Protein AF-A0A6P0ILT6-F1 (afdb_monomer_lite)

Sequence (469 aa):
TGSLTIANNLTVNGNIKTTGIISGSSLPPNLIRNSYMNILDGNKPAGYRVLGNVNLEAAHPYTKGFEGPYVAEKPSNAASSVDTATQANPYWFRRYYKGSRASRGGLADGWNGLPDGRILKITGNNSAVHTSVMFPFESNVLTNKVHFKAWLKITSGSKVGFGVDSGYRNVVRGLIITKEQTDDAPDGWYQIDAVIGTSEVTSLNGLAFSMGIEASGSFEVYLALPYVANLDNDTWLPSVSDMLSRDGLTVHPSSRNVGIGTDSPEGKLDVRGDIRAGNSDIYFTNTNHNHTGIGNKSGWAAIENAANFGALMILGRAGTSKGRYVRLWDYLQVNGGMDITGNVGIGTSNPRTKLEVAGTVNVRDRILRNGQDFSKAGLASHNDTVKVPWGTTREWNIFVSPRVMGREEPDSEGDNALLKIECWARVNNTTSWKNHARYKYRIRNGDGRWYDENSGRHRPLVNYILIPR

pLDDT: mean 87.93, std 13.74, range [33.44, 98.75]

Radius of gyration: 48.09 Å; chains: 1; bounding box: 88×53×153 Å

Secondary structure (DSSP, 8-state):
-------S-----S------S-SS--PPPP-BTTTT--SEETTEETT-EEEESEEEEEE-TTGGGSS----SS--TT--SSGGG--SSS----BTTB--SS-SSS-TTT-BTTBTT--EEEEEEETTSS-EEEE--B-S---EEEEEEEEEEEEEESSEEEEETTTTGGG---SEEEEHHHHHTSGGG-EEEEEEEEEEEESS--TTSSEEEEE-SSEEEEEEEEEEEEE--TT--PPPHHHHHHHTTEEE-TTT--EEES-SS-SSSEEESS----TT-------TT-----GGGSTT--EEEEEGGGTEEEEEPEEEETTEEE---SS----SS----SS-EEES-SS-SSSEEESS----SS----TTS-SSEEEEE-TT-EEE-SSS-GGGEEEEEEEEE-----TT-TTS----EEEEEEEEEETTEEEEEEEEEE-SSSSS-EEE-TTSGGG--EEEEEEEE-

Structure (mmCIF, N/CA/C/O backbone):
data_AF-A0A6P0ILT6-F1
#
_entry.id   AF-A0A6P0ILT6-F1
#
loop_
_atom_site.group_PDB
_atom_site.id
_atom_site.type_symbol
_atom_site.label_atom_id
_atom_site.label_alt_id
_atom_site.label_comp_id
_atom_site.label_asym_id
_atom_site.label_entity_id
_atom_site.label_seq_id
_atom_site.pdbx_PDB_ins_code
_atom_site.Cartn_x
_atom_site.Cartn_y
_atom_site.Cartn_z
_atom_site.occupancy
_atom_site.B_iso_or_equiv
_atom_site.auth_seq_id
_atom_site.auth_comp_id
_atom_site.auth_asym_id
_atom_site.auth_atom_id
_atom_site.pdbx_PDB_model_num
ATOM 1 N N . THR A 1 1 ? 14.825 9.320 53.595 1.00 50.72 1 THR A N 1
ATOM 2 C CA . THR A 1 1 ? 15.900 8.679 52.812 1.00 50.72 1 THR A CA 1
ATOM 3 C C . THR A 1 1 ? 16.489 7.557 53.636 1.00 50.72 1 THR A C 1
ATOM 5 O O . THR A 1 1 ? 17.105 7.813 54.657 1.00 50.72 1 THR A O 1
ATOM 8 N N . GLY A 1 2 ? 16.228 6.316 53.237 1.00 38.78 2 GLY A N 1
ATOM 9 C CA . GLY A 1 2 ? 16.801 5.117 53.846 1.00 38.78 2 GLY A CA 1
ATOM 10 C C . GLY A 1 2 ? 16.501 3.938 52.931 1.00 38.78 2 GLY A C 1
ATOM 11 O O . GLY A 1 2 ? 15.353 3.516 52.842 1.00 38.78 2 GLY A O 1
ATOM 12 N N . SER A 1 3 ? 17.499 3.492 52.168 1.00 40.38 3 SER A N 1
ATOM 13 C CA . SER A 1 3 ? 17.398 2.310 51.313 1.00 40.38 3 SER A CA 1
ATOM 14 C C . SER A 1 3 ? 17.554 1.057 52.164 1.00 40.38 3 SER A C 1
ATOM 16 O O . SER A 1 3 ? 18.503 0.963 52.942 1.00 40.38 3 SER A O 1
ATOM 18 N N . LEU A 1 4 ? 16.667 0.082 51.984 1.00 36.62 4 LEU A N 1
ATOM 19 C CA . LEU A 1 4 ? 16.867 -1.257 52.519 1.00 36.62 4 LEU A CA 1
ATOM 20 C C . LEU A 1 4 ? 17.651 -2.072 51.482 1.00 36.62 4 LEU A C 1
ATOM 22 O O . LEU A 1 4 ? 17.135 -2.360 50.403 1.00 36.62 4 LEU A O 1
ATOM 26 N N . THR A 1 5 ? 18.895 -2.427 51.789 1.00 48.41 5 THR A N 1
ATOM 27 C CA . THR A 1 5 ? 19.684 -3.362 50.978 1.00 48.41 5 THR A CA 1
ATOM 28 C C . THR A 1 5 ? 19.482 -4.763 51.548 1.00 48.41 5 THR A C 1
ATOM 30 O O . THR A 1 5 ? 19.836 -5.027 52.695 1.00 48.41 5 THR A O 1
ATOM 33 N N . ILE A 1 6 ? 18.861 -5.653 50.772 1.00 52.94 6 ILE A N 1
ATOM 34 C CA . ILE A 1 6 ? 18.523 -7.018 51.190 1.00 52.94 6 ILE A CA 1
ATOM 35 C C . ILE A 1 6 ? 19.750 -7.907 50.972 1.00 52.94 6 ILE A C 1
ATOM 37 O O . ILE A 1 6 ? 20.054 -8.280 49.842 1.00 52.94 6 ILE A O 1
ATOM 41 N N . ALA A 1 7 ? 20.452 -8.253 52.049 1.00 46.72 7 ALA A N 1
ATOM 42 C CA . ALA A 1 7 ? 21.428 -9.336 52.045 1.00 46.72 7 ALA A CA 1
ATOM 43 C C . ALA A 1 7 ? 20.779 -10.579 52.671 1.00 46.72 7 ALA A C 1
ATOM 45 O O . ALA A 1 7 ? 20.574 -10.637 53.878 1.00 46.72 7 ALA A O 1
ATOM 46 N N . ASN A 1 8 ? 20.406 -11.518 51.796 1.00 47.88 8 ASN A N 1
ATOM 47 C CA . ASN A 1 8 ? 20.255 -12.962 52.001 1.00 47.88 8 ASN A CA 1
ATOM 48 C C . ASN A 1 8 ? 19.973 -13.423 53.444 1.00 47.88 8 ASN A C 1
ATOM 50 O O . ASN A 1 8 ? 20.923 -13.619 54.191 1.00 47.88 8 ASN A O 1
ATOM 54 N N . ASN A 1 9 ? 18.691 -13.606 53.801 1.00 45.66 9 ASN A N 1
ATOM 55 C CA . ASN A 1 9 ? 18.153 -14.613 54.750 1.00 45.66 9 ASN A CA 1
ATOM 56 C C . ASN A 1 9 ? 16.748 -14.219 55.251 1.00 45.66 9 ASN A C 1
ATOM 58 O O . ASN A 1 9 ? 16.518 -14.099 56.453 1.00 45.66 9 ASN A O 1
ATOM 62 N N . LEU A 1 10 ? 15.783 -14.015 54.347 1.00 51.50 10 LEU A N 1
ATOM 63 C CA . LEU A 1 10 ? 14.383 -13.879 54.759 1.00 51.50 10 LEU A CA 1
ATOM 64 C C . LEU A 1 10 ? 13.615 -15.168 54.445 1.00 51.50 10 LEU A C 1
ATOM 66 O O . LEU A 1 10 ? 13.135 -15.355 53.331 1.00 51.50 10 LEU A O 1
ATOM 70 N N . THR A 1 11 ? 13.482 -16.043 55.442 1.00 51.44 11 THR A N 1
ATOM 71 C CA . THR A 1 11 ? 12.492 -17.129 55.428 1.00 51.44 11 THR A CA 1
ATOM 72 C C . THR A 1 11 ? 11.218 -16.602 56.079 1.00 51.44 11 THR A C 1
ATOM 74 O O . THR A 1 11 ? 11.215 -16.321 57.277 1.00 51.44 11 THR A O 1
ATOM 77 N N . VAL A 1 12 ? 10.135 -16.445 55.310 1.00 56.00 12 VAL A N 1
ATOM 78 C CA . VAL A 1 12 ? 8.840 -16.008 55.854 1.00 56.00 12 VAL A CA 1
ATOM 79 C C . VAL A 1 12 ? 7.926 -17.211 56.057 1.00 56.00 12 VAL A C 1
ATOM 81 O O . VAL A 1 12 ? 7.407 -17.773 55.100 1.00 56.00 12 VAL A O 1
ATOM 84 N N . ASN A 1 13 ? 7.691 -17.574 57.319 1.00 48.31 13 ASN A N 1
ATOM 85 C CA . ASN A 1 13 ? 6.672 -18.549 57.713 1.00 48.31 13 ASN A CA 1
ATOM 86 C C . ASN A 1 13 ? 5.354 -17.822 58.031 1.00 48.31 13 ASN A C 1
ATOM 88 O O . ASN A 1 13 ? 4.962 -17.685 59.188 1.00 48.31 13 ASN A O 1
ATOM 92 N N . GLY A 1 14 ? 4.708 -17.293 56.989 1.00 59.03 14 GLY A N 1
ATOM 93 C CA . GLY A 1 14 ? 3.447 -16.549 57.057 1.00 59.03 14 GLY A CA 1
ATOM 94 C C . GLY A 1 14 ? 3.122 -15.848 55.733 1.00 59.03 14 GLY A C 1
ATOM 95 O O . GLY A 1 14 ? 3.946 -15.814 54.822 1.00 59.03 14 GLY A O 1
ATOM 96 N N . ASN A 1 15 ? 1.924 -15.271 55.611 1.00 49.59 15 ASN A N 1
ATOM 97 C CA . ASN A 1 15 ? 1.527 -14.550 54.397 1.00 49.59 15 ASN A CA 1
ATOM 98 C C . ASN A 1 15 ? 2.288 -13.218 54.281 1.00 49.59 15 ASN A C 1
ATOM 100 O O . ASN A 1 15 ? 2.055 -12.296 55.063 1.00 49.59 15 ASN A O 1
ATOM 104 N N . ILE A 1 16 ? 3.153 -13.089 53.272 1.00 44.09 16 ILE A N 1
ATOM 105 C CA . ILE A 1 16 ? 3.705 -11.794 52.857 1.00 44.09 16 ILE A CA 1
ATOM 106 C C . ILE A 1 16 ? 2.622 -11.063 52.063 1.00 44.09 16 ILE A C 1
ATOM 108 O O . ILE A 1 16 ? 2.233 -11.505 50.984 1.00 44.09 16 ILE A O 1
ATOM 112 N N . LYS A 1 17 ? 2.153 -9.919 52.567 1.00 44.16 17 LYS A N 1
ATOM 113 C CA . LYS A 1 17 ? 1.320 -8.991 51.794 1.00 44.16 17 LYS A CA 1
ATOM 114 C C . LYS A 1 17 ? 2.221 -7.882 51.256 1.00 44.16 17 LYS A C 1
ATOM 116 O O . LYS A 1 17 ? 2.551 -6.942 51.973 1.00 44.16 17 LYS A O 1
ATOM 121 N N . THR A 1 18 ? 2.663 -8.011 50.009 1.00 43.94 18 THR A N 1
ATOM 122 C CA . THR A 1 18 ? 3.340 -6.921 49.305 1.00 43.94 18 THR A CA 1
ATOM 123 C C . THR A 1 18 ? 2.284 -5.914 48.845 1.00 43.94 18 THR A C 1
ATOM 125 O O . THR A 1 18 ? 1.395 -6.230 48.061 1.00 43.94 18 THR A O 1
ATOM 128 N N . THR A 1 19 ? 2.341 -4.686 49.354 1.00 45.72 19 THR A N 1
ATOM 129 C CA . THR A 1 19 ? 1.556 -3.562 48.826 1.00 45.72 19 THR A CA 1
ATOM 130 C C . THR A 1 19 ? 2.499 -2.567 48.163 1.00 45.72 19 THR A C 1
ATOM 132 O O . THR A 1 19 ? 3.018 -1.659 48.805 1.00 45.72 19 THR A O 1
ATOM 135 N N . GLY A 1 20 ? 2.720 -2.754 46.866 1.00 33.44 20 GLY A N 1
ATOM 136 C CA . GLY A 1 20 ? 3.153 -1.719 45.925 1.00 33.44 20 GLY A CA 1
ATOM 137 C C . GLY A 1 20 ? 2.382 -1.984 44.631 1.00 33.44 20 GLY A C 1
ATOM 138 O O . GLY A 1 20 ? 2.387 -3.119 44.175 1.00 33.44 20 GLY A O 1
ATOM 139 N N . ILE A 1 21 ? 1.600 -1.068 44.053 1.00 40.38 21 ILE A N 1
ATOM 140 C CA . ILE A 1 21 ? 1.728 0.390 43.924 1.00 40.38 21 ILE A CA 1
ATOM 141 C C . ILE A 1 21 ? 0.505 1.150 44.506 1.00 40.38 21 ILE A C 1
ATOM 143 O O . ILE A 1 21 ? -0.645 0.829 44.237 1.00 40.38 21 ILE A O 1
ATOM 147 N N . ILE A 1 22 ? 0.825 2.153 45.330 1.00 38.25 22 ILE A N 1
ATOM 148 C CA . ILE A 1 22 ? 0.221 3.475 45.622 1.00 38.25 22 ILE A CA 1
ATOM 149 C C . ILE A 1 22 ? -1.160 3.809 44.988 1.00 38.25 22 ILE A C 1
ATOM 151 O O . ILE A 1 22 ? -1.246 4.143 43.815 1.00 38.25 22 ILE A O 1
ATOM 155 N N . SER A 1 23 ? -2.222 3.816 45.809 1.00 38.16 23 SER A N 1
ATOM 156 C CA . SER A 1 23 ? -3.445 4.660 45.730 1.00 38.16 23 SER A CA 1
ATOM 157 C C . SER A 1 23 ? -4.023 5.064 44.355 1.00 38.16 23 SER A C 1
ATOM 159 O O . SER A 1 23 ? -4.400 6.217 44.144 1.00 38.16 23 SER A O 1
ATOM 161 N N . GLY A 1 24 ? -4.162 4.112 43.444 1.00 41.09 24 GLY A N 1
ATOM 162 C CA . GLY A 1 24 ? -4.959 4.219 42.227 1.00 41.09 24 GLY A CA 1
ATOM 163 C C . GLY A 1 24 ? -4.871 2.872 41.540 1.00 41.09 24 GLY A C 1
ATOM 164 O O . GLY A 1 24 ? -3.773 2.445 41.204 1.00 41.09 24 GLY A O 1
ATOM 165 N N . SER A 1 25 ? -5.978 2.143 41.425 1.00 44.94 25 SER A N 1
ATOM 166 C CA . SER A 1 25 ? -5.996 0.840 40.760 1.00 44.94 25 SER A CA 1
ATOM 167 C C . SER A 1 25 ? -5.323 0.971 39.393 1.00 44.94 25 SER A C 1
ATOM 169 O O . SER A 1 25 ? -5.822 1.698 38.534 1.00 44.94 25 SER A O 1
ATOM 171 N N . SER A 1 26 ? -4.178 0.305 39.189 1.00 52.56 26 SER A N 1
ATOM 172 C CA . SER A 1 26 ? -3.635 0.136 37.844 1.00 52.56 26 SER A CA 1
ATOM 173 C C . SER A 1 26 ? -4.661 -0.696 37.094 1.00 52.56 26 SER A C 1
ATOM 175 O O . SER A 1 26 ? -4.737 -1.912 37.267 1.00 52.56 26 SER A O 1
ATOM 177 N N . LEU A 1 27 ? -5.530 -0.022 36.351 1.00 57.88 27 LEU A N 1
ATOM 178 C CA . LEU A 1 27 ? -6.449 -0.677 35.446 1.00 57.88 27 LEU A CA 1
ATOM 179 C C . LEU A 1 27 ? -5.584 -1.485 34.468 1.00 57.88 27 LEU A C 1
ATOM 181 O O . LEU A 1 27 ? -4.696 -0.893 33.843 1.00 57.88 27 LEU A O 1
ATOM 185 N N . PRO A 1 28 ? -5.753 -2.820 34.394 1.00 72.00 28 PRO A N 1
ATOM 186 C CA . PRO A 1 28 ? -5.047 -3.623 33.408 1.00 72.00 28 PRO A CA 1
ATOM 187 C C . PRO A 1 28 ? -5.262 -3.058 31.992 1.00 72.00 28 PRO A C 1
ATOM 189 O O . PRO A 1 28 ? -6.226 -2.325 31.759 1.00 72.00 28 PRO A O 1
ATOM 192 N N . PRO A 1 29 ? -4.385 -3.365 31.023 1.00 77.31 29 PRO A N 1
ATOM 193 C CA . PRO A 1 29 ? -4.586 -2.926 29.647 1.00 77.31 29 PRO A CA 1
ATOM 194 C C . PRO A 1 29 ? -5.992 -3.280 29.144 1.00 77.31 29 PRO A C 1
ATOM 196 O O . PRO A 1 29 ? -6.490 -4.376 29.403 1.00 77.31 29 PRO A O 1
ATOM 199 N N . ASN A 1 30 ? -6.627 -2.350 28.426 1.00 86.44 30 ASN A N 1
ATOM 200 C CA . ASN A 1 30 ? -7.925 -2.612 27.813 1.00 86.44 30 ASN A CA 1
ATOM 201 C C . ASN A 1 30 ? -7.786 -3.743 26.788 1.00 86.44 30 ASN A C 1
ATOM 203 O O . ASN A 1 30 ? -6.998 -3.631 25.851 1.00 86.44 30 ASN A O 1
ATOM 207 N N . LEU A 1 31 ? -8.582 -4.796 26.940 1.00 88.19 31 LEU A N 1
ATOM 208 C CA . LEU A 1 31 ? -8.571 -5.963 26.060 1.00 88.19 31 LEU A CA 1
ATOM 209 C C . LEU A 1 31 ? -9.404 -5.768 24.786 1.00 88.19 31 LEU A C 1
ATOM 211 O O . LEU A 1 31 ? -9.465 -6.676 23.962 1.00 88.19 31 LEU A O 1
ATOM 215 N N . ILE A 1 32 ? -10.075 -4.626 24.612 1.00 90.44 32 ILE A N 1
ATOM 216 C CA . ILE A 1 32 ? -10.834 -4.298 23.397 1.00 90.44 32 ILE A CA 1
ATOM 217 C C . ILE A 1 32 ? -9.927 -3.568 22.394 1.00 90.44 32 ILE A C 1
ATOM 219 O O . ILE A 1 32 ? -9.489 -2.449 22.653 1.00 90.44 32 ILE A O 1
ATOM 223 N N . ARG A 1 33 ? -9.741 -4.143 21.197 1.00 88.62 33 ARG A N 1
ATOM 224 C CA . ARG A 1 33 ? -8.855 -3.631 20.126 1.00 88.62 33 ARG A CA 1
ATOM 225 C C . ARG A 1 33 ? -9.335 -2.347 19.427 1.00 88.62 33 ARG A C 1
ATOM 227 O O . ARG A 1 33 ? -8.594 -1.758 18.651 1.00 88.62 33 ARG A O 1
ATOM 234 N N . ASN A 1 34 ? -10.574 -1.911 19.660 1.00 91.56 34 ASN A N 1
ATOM 235 C CA . ASN A 1 34 ? -11.176 -0.739 19.007 1.00 91.56 34 ASN A CA 1
ATOM 236 C C . ASN A 1 34 ? -12.198 -0.043 19.930 1.00 91.56 34 ASN A C 1
ATOM 238 O O . ASN A 1 34 ? -13.383 0.085 19.610 1.00 91.56 34 ASN A O 1
ATOM 242 N N . SER A 1 35 ? -11.765 0.353 21.131 1.00 92.62 35 SER A N 1
ATOM 243 C CA . SER A 1 35 ? -12.629 0.991 22.142 1.00 92.62 35 SER A CA 1
ATOM 244 C C . SER A 1 35 ? -13.004 2.444 21.829 1.00 92.62 35 SER A C 1
ATOM 246 O O . SER A 1 35 ? -13.891 2.993 22.476 1.00 92.62 35 SER A O 1
ATOM 248 N N . TYR A 1 36 ? -12.323 3.065 20.863 1.00 92.75 36 TYR A N 1
ATOM 249 C CA . TYR A 1 36 ? -12.601 4.423 20.383 1.00 92.75 36 TYR A CA 1
ATOM 250 C C . TYR A 1 36 ? -13.445 4.435 19.104 1.00 92.75 36 TYR A C 1
ATOM 252 O O . TYR A 1 36 ? -13.790 5.510 18.625 1.00 92.75 36 TYR A O 1
ATOM 260 N N . MET A 1 37 ? -13.769 3.264 18.536 1.00 94.50 37 MET A N 1
ATOM 261 C CA . MET A 1 37 ? -14.566 3.114 17.312 1.00 94.50 37 MET A CA 1
ATOM 262 C C . MET A 1 37 ? -14.051 3.947 16.123 1.00 94.50 37 MET A C 1
ATOM 264 O O . MET A 1 37 ? -14.831 4.319 15.248 1.00 94.50 37 MET A O 1
ATOM 268 N N . ASN A 1 38 ? -12.757 4.262 16.089 1.00 91.12 38 ASN A N 1
ATOM 269 C CA . ASN A 1 38 ? -12.146 5.139 15.090 1.00 91.12 38 ASN A CA 1
ATOM 270 C C . ASN A 1 38 ? -11.567 4.366 13.895 1.00 91.12 38 ASN A C 1
ATOM 272 O O . ASN A 1 38 ? -11.455 4.913 12.801 1.00 91.12 38 ASN A O 1
ATOM 276 N N . ILE A 1 39 ? -11.283 3.072 14.071 1.00 93.00 39 ILE A N 1
ATOM 277 C CA . ILE A 1 39 ? -10.946 2.160 12.973 1.00 93.00 39 ILE A CA 1
ATOM 278 C C . ILE A 1 39 ? -12.252 1.616 12.383 1.00 93.00 39 ILE A C 1
ATOM 280 O O . ILE A 1 39 ? -13.062 1.038 13.117 1.00 93.00 39 ILE A O 1
ATOM 284 N N . LEU A 1 40 ? -12.467 1.799 11.077 1.00 92.31 40 LEU A N 1
ATOM 285 C CA . LEU A 1 40 ? -13.745 1.538 10.405 1.00 92.31 40 LEU A CA 1
ATOM 286 C C . LEU A 1 40 ? -13.621 0.546 9.237 1.00 92.31 40 LEU A C 1
ATOM 288 O O . LEU A 1 40 ? -12.729 0.680 8.404 1.00 92.31 40 LEU A O 1
ATOM 292 N N . ASP A 1 41 ? -14.592 -0.365 9.132 1.00 91.06 41 ASP A N 1
ATOM 293 C CA . ASP A 1 41 ? -14.900 -1.171 7.945 1.00 91.06 41 ASP A CA 1
ATOM 294 C C . ASP A 1 41 ? -16.148 -0.569 7.269 1.00 91.06 41 ASP A C 1
ATOM 296 O O . ASP A 1 41 ? -17.294 -0.906 7.589 1.00 91.06 41 ASP A O 1
ATOM 300 N N . GLY A 1 42 ? -15.943 0.408 6.381 1.00 90.75 42 GLY A N 1
ATOM 301 C CA . GLY A 1 42 ? -17.033 1.255 5.885 1.00 90.75 42 GLY A CA 1
ATOM 302 C C . GLY A 1 42 ? -17.557 2.183 6.989 1.00 90.75 42 GLY A C 1
ATOM 303 O O . GLY A 1 42 ? -16.796 2.977 7.529 1.00 90.75 42 GLY A O 1
ATOM 304 N N . ASN A 1 43 ? -18.845 2.086 7.345 1.00 87.50 43 ASN A N 1
ATOM 305 C CA . ASN A 1 43 ? -19.446 2.874 8.441 1.00 87.50 43 ASN A CA 1
ATOM 306 C C . ASN A 1 43 ? -19.425 2.157 9.802 1.00 87.50 43 ASN A C 1
ATOM 308 O O . ASN A 1 43 ? -19.799 2.739 10.824 1.00 87.50 43 ASN A O 1
ATOM 312 N N . LYS A 1 44 ? -19.017 0.887 9.820 1.00 94.12 44 LYS A N 1
ATOM 313 C CA . LYS A 1 44 ? -19.039 0.019 10.993 1.00 94.12 44 LYS A CA 1
ATOM 314 C C . LYS A 1 44 ? -17.677 0.050 11.697 1.00 94.12 44 LYS A C 1
ATOM 316 O O . LYS A 1 44 ? -16.665 -0.099 11.017 1.00 94.12 44 LYS A O 1
ATOM 321 N N . PRO A 1 45 ? -17.611 0.154 13.036 1.00 95.19 45 PRO A N 1
ATOM 322 C CA . PRO A 1 45 ? -16.359 -0.031 13.766 1.00 95.19 45 PRO A CA 1
ATOM 323 C C . PRO A 1 45 ? -15.744 -1.408 13.493 1.00 95.19 45 PRO A C 1
ATOM 325 O O . PRO A 1 45 ? -16.390 -2.441 13.708 1.00 95.19 45 PRO A O 1
ATOM 328 N N . ALA A 1 46 ? -14.497 -1.419 13.024 1.00 94.88 46 ALA A N 1
ATOM 329 C CA . ALA A 1 46 ? -13.794 -2.631 12.629 1.00 94.88 46 ALA A CA 1
ATOM 330 C C . ALA A 1 46 ? -13.685 -3.627 13.797 1.00 94.88 46 ALA A C 1
ATOM 332 O O . ALA A 1 46 ? -13.497 -3.240 14.957 1.00 94.88 46 ALA A O 1
ATOM 333 N N . GLY A 1 47 ? -13.830 -4.917 13.482 1.00 92.44 47 GLY A N 1
ATOM 334 C CA . GLY A 1 47 ? -13.699 -6.034 14.425 1.00 92.44 47 GLY A CA 1
ATOM 335 C C . GLY A 1 47 ? -14.940 -6.371 15.268 1.00 92.44 47 GLY A C 1
ATOM 336 O O . GLY A 1 47 ? -15.074 -7.517 15.701 1.00 92.44 47 GLY A O 1
ATOM 337 N N . TYR A 1 48 ? -15.884 -5.445 15.470 1.00 94.62 48 TYR A N 1
ATOM 338 C CA . TYR A 1 48 ? -17.149 -5.771 16.142 1.00 94.62 48 TYR A CA 1
ATOM 339 C C . TYR A 1 48 ? -17.978 -6.724 15.273 1.00 94.62 48 TYR A C 1
ATOM 341 O O . TYR A 1 48 ? -18.056 -6.570 14.049 1.00 94.62 48 TYR A O 1
ATOM 349 N N . ARG A 1 49 ? -18.629 -7.719 15.878 1.00 95.56 49 ARG A N 1
ATOM 350 C CA . ARG A 1 49 ? -19.499 -8.670 15.161 1.00 95.56 49 ARG A CA 1
ATOM 351 C C . ARG A 1 49 ? -20.902 -8.653 15.742 1.00 95.56 49 ARG A C 1
ATOM 353 O O . ARG A 1 49 ? -21.107 -8.206 16.864 1.00 95.56 49 ARG A O 1
ATOM 360 N N . VAL A 1 50 ? -21.864 -9.134 14.967 1.00 97.12 50 VAL A N 1
ATOM 361 C CA . VAL A 1 50 ? -23.270 -9.188 15.369 1.00 97.12 50 VAL A CA 1
ATOM 362 C C . VAL A 1 50 ? -23.865 -10.553 15.071 1.00 97.12 50 VAL A C 1
ATOM 364 O O . VAL A 1 50 ? -23.431 -11.226 14.135 1.00 97.12 50 VAL A O 1
ATOM 367 N N . LEU A 1 51 ? -24.879 -10.935 15.844 1.00 97.50 51 LEU A N 1
ATOM 368 C CA . LEU A 1 51 ? -25.816 -11.997 15.493 1.00 97.50 51 LEU A CA 1
ATOM 369 C C . LEU A 1 51 ? -27.231 -11.422 15.443 1.00 97.50 51 LEU A C 1
ATOM 371 O O . LEU A 1 51 ? -27.659 -10.751 16.384 1.00 97.50 51 LEU A O 1
ATOM 375 N N . GLY A 1 52 ? -27.953 -11.754 14.374 1.00 96.81 52 GLY A N 1
ATOM 376 C CA . GLY A 1 52 ? -29.327 -11.320 14.149 1.00 96.81 52 GLY A CA 1
ATOM 377 C C . GLY A 1 52 ? -29.463 -10.039 13.344 1.00 96.81 52 GLY A C 1
ATOM 378 O O . GLY A 1 52 ? -28.549 -9.640 12.628 1.00 96.81 52 GLY A O 1
ATOM 379 N N . ASN A 1 53 ? -30.629 -9.404 13.459 1.00 97.38 53 ASN A N 1
ATOM 380 C CA . ASN A 1 53 ? -30.942 -8.172 12.744 1.00 97.38 53 ASN A CA 1
ATOM 381 C C . ASN A 1 53 ? -30.436 -6.948 13.523 1.00 97.38 53 ASN A C 1
ATOM 383 O O . ASN A 1 53 ? -31.218 -6.217 14.136 1.00 97.38 53 ASN A O 1
ATOM 387 N N . VAL A 1 54 ? -29.112 -6.777 13.538 1.00 98.06 54 VAL A N 1
ATOM 388 C CA . VAL A 1 54 ? -28.406 -5.715 14.265 1.00 98.06 54 VAL A CA 1
ATOM 389 C C . VAL A 1 54 ? -27.434 -5.005 13.326 1.00 98.06 54 VAL A C 1
ATOM 391 O O . VAL A 1 54 ? -26.606 -5.643 12.681 1.00 98.06 54 VAL A O 1
ATOM 394 N N . ASN A 1 55 ? -27.493 -3.679 13.304 1.00 97.81 55 ASN A N 1
ATOM 395 C CA . ASN A 1 55 ? -26.614 -2.805 12.538 1.00 97.81 55 ASN A CA 1
ATOM 396 C C . ASN A 1 55 ? -25.732 -1.989 13.483 1.00 97.81 55 ASN A C 1
ATOM 398 O O . ASN A 1 55 ? -26.210 -1.458 14.490 1.00 97.81 55 ASN A O 1
ATOM 402 N N . LEU A 1 56 ? -24.449 -1.881 13.136 1.00 98.25 56 LEU A N 1
ATOM 403 C CA . LEU A 1 56 ? -23.447 -1.138 13.895 1.00 98.25 56 LEU A CA 1
ATOM 404 C C . LEU A 1 56 ? -22.912 0.022 13.061 1.00 98.25 56 LEU A C 1
ATOM 406 O O . LEU A 1 56 ? -22.473 -0.181 11.930 1.00 98.25 56 LEU A O 1
ATOM 410 N N . GLU A 1 57 ? -22.885 1.209 13.654 1.00 97.88 57 GLU A N 1
ATOM 411 C CA . GLU A 1 57 ? -22.364 2.430 13.040 1.00 97.88 57 GLU A CA 1
ATOM 412 C C . GLU A 1 57 ? -21.449 3.167 14.021 1.00 97.88 57 GLU A C 1
ATOM 414 O O . GLU A 1 57 ? -21.672 3.158 15.235 1.00 97.88 57 GLU A O 1
ATOM 419 N N . ALA A 1 58 ? -20.423 3.836 13.500 1.00 96.69 58 ALA A N 1
ATOM 420 C CA . ALA A 1 58 ? -19.555 4.700 14.290 1.00 96.69 58 ALA A CA 1
ATOM 421 C C . ALA A 1 58 ? -20.096 6.139 14.293 1.00 96.69 58 ALA A C 1
ATOM 423 O O . ALA A 1 58 ? -19.886 6.900 13.341 1.00 96.69 58 ALA A O 1
ATOM 424 N N . ALA A 1 59 ? -20.788 6.533 15.362 1.00 96.88 59 ALA A N 1
ATOM 425 C CA . ALA A 1 59 ? -21.368 7.867 15.473 1.00 96.88 59 ALA A CA 1
ATOM 426 C C . ALA A 1 59 ? -20.365 8.866 16.067 1.00 96.88 59 ALA A C 1
ATOM 428 O O . ALA A 1 59 ? -19.537 8.519 16.910 1.00 96.88 59 ALA A O 1
ATOM 429 N N . HIS A 1 60 ? -20.467 10.133 15.665 1.00 95.94 60 HIS A N 1
ATOM 430 C CA . HIS A 1 60 ? -19.734 11.209 16.332 1.00 95.94 60 HIS A CA 1
ATOM 431 C C . HIS A 1 60 ? -20.173 11.297 17.804 1.00 95.94 60 HIS A C 1
ATOM 433 O O . HIS A 1 60 ? -21.376 11.179 18.061 1.00 95.94 60 HIS A O 1
ATOM 439 N N . PRO A 1 61 ? -19.281 11.584 18.766 1.00 95.50 61 PRO A N 1
ATOM 440 C CA . PRO A 1 61 ? -19.622 11.633 20.192 1.00 95.50 61 PRO A CA 1
ATOM 441 C C . PRO A 1 61 ? -20.571 12.791 20.570 1.00 95.50 61 PRO A C 1
ATOM 443 O O . PRO A 1 61 ? -21.106 12.826 21.667 1.00 95.50 61 PRO A O 1
ATOM 446 N N . TYR A 1 62 ? -20.873 13.714 19.656 1.00 96.00 62 TYR A N 1
ATOM 447 C CA . TYR A 1 62 ? -21.971 14.683 19.853 1.00 96.00 62 TYR A CA 1
ATOM 448 C C . TYR A 1 62 ? -23.359 14.056 19.736 1.00 96.00 62 TYR A C 1
ATOM 450 O O . TYR A 1 62 ? -24.349 14.618 20.202 1.00 96.00 62 TYR A O 1
ATOM 458 N N . THR A 1 63 ? -23.440 12.885 19.110 1.00 97.44 63 THR A N 1
ATOM 459 C CA . THR A 1 63 ? -24.696 12.174 18.904 1.00 97.44 63 THR A CA 1
ATOM 460 C C . THR A 1 63 ? -25.277 11.747 20.243 1.00 97.44 63 THR A C 1
ATOM 462 O O . THR A 1 63 ? -24.565 11.205 21.090 1.00 97.44 63 THR A O 1
ATOM 465 N N . LYS A 1 64 ? -26.570 12.025 20.440 1.00 97.19 64 LYS A N 1
ATOM 466 C CA . LYS A 1 64 ? -27.274 11.806 21.711 1.00 97.19 64 LYS A CA 1
ATOM 467 C C . LYS A 1 64 ? -26.597 12.458 22.923 1.00 97.19 64 LYS A C 1
ATOM 469 O O . LYS A 1 64 ? -26.719 11.973 24.048 1.00 97.19 64 LYS A O 1
ATOM 474 N N . GLY A 1 65 ? -25.838 13.526 22.682 1.00 95.19 65 GLY A N 1
ATOM 475 C CA . GLY A 1 65 ? -25.189 14.311 23.714 1.00 95.19 65 GLY A CA 1
ATOM 476 C C . GLY A 1 65 ? -24.208 13.507 24.560 1.00 95.19 65 GLY A C 1
ATOM 477 O O . GLY A 1 65 ? -24.077 13.834 25.732 1.00 95.19 65 GLY A O 1
ATOM 478 N N . PHE A 1 66 ? -23.523 12.480 24.026 1.00 95.56 66 PHE A N 1
ATOM 479 C CA . PHE A 1 66 ? -22.444 11.825 24.788 1.00 95.56 66 PHE A CA 1
ATOM 480 C C . PHE A 1 66 ? -21.375 12.838 25.201 1.00 95.56 66 PHE A C 1
ATOM 482 O O . PHE A 1 66 ? -20.905 12.810 26.334 1.00 95.56 66 PHE A O 1
ATOM 489 N N . GLU A 1 67 ? -21.089 13.816 24.352 1.00 94.38 67 GLU A N 1
ATOM 490 C CA . GLU A 1 67 ? -20.396 15.044 24.715 1.00 94.38 67 GLU A CA 1
ATOM 491 C C . GLU A 1 67 ? -20.904 16.229 23.878 1.00 94.38 67 GLU A C 1
ATOM 493 O O . GLU A 1 67 ? -21.665 16.058 22.928 1.00 94.38 67 GLU A O 1
ATOM 498 N N . GLY A 1 68 ? -20.508 17.443 24.243 1.00 94.38 68 GLY A N 1
ATOM 499 C CA . GLY A 1 68 ? -20.792 18.673 23.506 1.00 94.38 68 GLY A CA 1
ATOM 500 C C . GLY A 1 68 ? -19.525 19.350 22.979 1.00 94.38 68 GLY A C 1
ATOM 501 O O . GLY A 1 68 ? -18.405 18.900 23.248 1.00 94.38 68 GLY A O 1
ATOM 502 N N . PRO A 1 69 ? -19.671 20.457 22.237 1.00 94.25 69 PRO A N 1
ATOM 503 C CA . PRO A 1 69 ? -18.542 21.202 21.710 1.00 94.25 69 PRO A CA 1
ATOM 504 C C . PRO A 1 69 ? -17.870 22.020 22.817 1.00 94.25 69 PRO A C 1
ATOM 506 O O . PRO A 1 69 ? -18.538 22.647 23.643 1.00 94.25 69 PRO A O 1
ATOM 509 N N . TYR A 1 70 ? -16.536 22.046 22.829 1.00 93.56 70 TYR A N 1
ATOM 510 C CA . TYR A 1 70 ? -15.759 22.823 23.798 1.00 93.56 70 TYR A CA 1
ATOM 511 C C . TYR A 1 70 ? -15.593 24.277 23.332 1.00 93.56 70 TYR A C 1
ATOM 513 O O . TYR A 1 70 ? -14.521 24.706 22.917 1.00 93.56 70 TYR A O 1
ATOM 521 N N . VAL A 1 71 ? -16.681 25.047 23.370 1.00 94.19 71 VAL A N 1
ATOM 522 C CA . VAL A 1 71 ? -16.728 26.410 22.810 1.00 94.19 71 VAL A CA 1
ATOM 523 C C . VAL A 1 71 ? -17.215 27.444 23.820 1.00 94.19 71 VAL A C 1
ATOM 525 O O . VAL A 1 71 ? -17.902 27.119 24.794 1.00 94.19 71 VAL A O 1
ATOM 528 N N . ALA A 1 72 ? -16.827 28.703 23.594 1.00 96.50 72 ALA A N 1
ATOM 529 C CA . ALA A 1 72 ? -17.156 29.816 24.478 1.00 96.50 72 ALA A CA 1
ATOM 530 C C . ALA A 1 72 ? -18.639 30.208 24.417 1.00 96.50 72 ALA A C 1
ATOM 532 O O . ALA A 1 72 ? -19.249 30.490 25.449 1.00 96.50 72 ALA A O 1
ATOM 533 N N . GLU A 1 73 ? -19.192 30.204 23.207 1.00 97.12 73 GLU A N 1
ATOM 534 C CA . GLU A 1 73 ? -20.534 30.677 22.874 1.00 97.12 73 GLU A CA 1
ATOM 535 C C . GLU A 1 73 ? -21.396 29.525 22.356 1.00 97.12 73 GLU A C 1
ATOM 537 O O . GLU A 1 73 ? -20.880 28.558 21.792 1.00 97.12 73 GLU A O 1
ATOM 542 N N . LYS A 1 74 ? -22.716 29.619 22.558 1.00 96.88 74 LYS A N 1
ATOM 543 C CA . LYS A 1 74 ? -23.667 28.608 22.088 1.00 96.88 74 LYS A CA 1
ATOM 544 C C . LYS A 1 74 ? -23.704 28.607 20.552 1.00 96.88 74 LYS A C 1
ATOM 546 O O . LYS A 1 74 ? -24.047 29.639 19.978 1.00 96.88 74 LYS A O 1
ATOM 551 N N . PRO A 1 75 ? -23.424 27.475 19.880 1.00 96.75 75 PRO A N 1
ATOM 552 C CA . PRO A 1 75 ? -23.579 27.371 18.432 1.00 96.75 75 PRO A CA 1
ATOM 553 C C . PRO A 1 75 ? -25.018 27.673 17.992 1.00 96.75 75 PRO A C 1
ATOM 555 O O . PRO A 1 75 ? -25.972 27.261 18.653 1.00 96.75 75 PRO A O 1
ATOM 558 N N . SER A 1 76 ? -25.189 28.358 16.860 1.00 97.19 76 SER A N 1
ATOM 559 C CA . SER A 1 76 ? -26.515 28.711 16.322 1.00 97.19 76 SER A CA 1
ATOM 560 C C . SER A 1 76 ? -27.347 27.487 15.926 1.00 97.19 76 SER A C 1
ATOM 562 O O . SER A 1 76 ? -28.570 27.509 16.016 1.00 97.19 76 SER A O 1
ATOM 564 N N . ASN A 1 77 ? -26.674 26.406 15.541 1.00 97.25 77 ASN A N 1
ATOM 565 C CA . ASN A 1 77 ? -27.227 25.094 15.211 1.00 97.25 77 ASN A CA 1
ATOM 566 C C . ASN A 1 77 ? -27.288 24.138 16.417 1.00 97.25 77 ASN A C 1
ATOM 568 O O . ASN A 1 77 ? -27.441 22.930 16.236 1.00 97.25 77 ASN A O 1
ATOM 572 N N . ALA A 1 78 ? -27.108 24.631 17.647 1.00 97.38 78 ALA A N 1
ATOM 573 C CA . ALA A 1 78 ? -27.121 23.765 18.817 1.00 97.38 78 ALA A CA 1
ATOM 574 C C . ALA A 1 78 ? -28.483 23.070 18.979 1.00 97.38 78 ALA A C 1
ATOM 576 O O . ALA A 1 78 ? -29.532 23.718 18.935 1.00 97.38 78 ALA A O 1
ATOM 577 N N . ALA A 1 79 ? -28.456 21.758 19.214 1.00 97.81 79 ALA A N 1
ATOM 578 C CA . ALA A 1 79 ? -29.659 20.976 19.467 1.00 97.81 79 ALA A CA 1
ATOM 579 C C . ALA A 1 79 ? -30.406 21.482 20.710 1.00 97.81 79 ALA A C 1
ATOM 581 O O . ALA A 1 79 ? -29.802 21.977 21.668 1.00 97.81 79 ALA A O 1
ATOM 582 N N . SER A 1 80 ? -31.731 21.336 20.704 1.00 96.06 80 SER A N 1
ATOM 583 C CA . SER A 1 80 ? -32.588 21.733 21.825 1.00 96.06 80 SER A CA 1
ATOM 584 C C . SER A 1 80 ? -32.483 20.783 23.019 1.00 96.06 80 SER A C 1
ATOM 586 O O . SER A 1 80 ? -32.760 21.196 24.142 1.00 96.06 80 SER A O 1
ATOM 588 N N . SER A 1 81 ? -32.059 19.536 22.798 1.00 96.06 81 SER A N 1
ATOM 589 C CA . SER A 1 81 ? -31.863 18.529 23.842 1.00 96.06 81 SER A CA 1
ATOM 590 C C . SER A 1 81 ? -30.686 17.606 23.533 1.00 96.06 81 SER A C 1
ATOM 592 O O . SER A 1 81 ? -30.251 17.491 22.384 1.00 96.06 81 SER A O 1
ATOM 594 N N . VAL A 1 82 ? -30.197 16.895 24.554 1.00 95.31 82 VAL A N 1
ATOM 595 C CA . VAL A 1 82 ? -29.178 15.851 24.373 1.00 95.31 82 VAL A CA 1
ATOM 596 C C . VAL A 1 82 ? -29.665 14.749 23.427 1.00 95.31 82 VAL A C 1
ATOM 598 O O . VAL A 1 82 ? -28.901 14.307 22.579 1.00 95.31 82 VAL A O 1
ATOM 601 N N . ASP A 1 83 ? -30.947 14.372 23.469 1.00 95.56 83 ASP A N 1
ATOM 602 C CA . ASP A 1 83 ? -31.499 13.283 22.645 1.00 95.56 83 ASP A CA 1
ATOM 603 C C . ASP A 1 83 ? -31.642 13.618 21.155 1.00 95.56 83 ASP A C 1
ATOM 605 O O . ASP A 1 83 ? -31.686 12.714 20.314 1.00 95.56 83 ASP A O 1
ATOM 609 N N . THR A 1 84 ? -31.710 14.905 20.817 1.00 96.69 84 THR A N 1
ATOM 610 C CA . THR A 1 84 ? -31.773 15.391 19.428 1.00 96.69 84 THR A CA 1
ATOM 611 C C . THR A 1 84 ? -30.395 15.754 18.873 1.00 96.69 84 THR A C 1
ATOM 613 O O . THR A 1 84 ? -30.266 16.067 17.689 1.00 96.69 84 THR A O 1
ATOM 616 N N . ALA A 1 85 ? -29.351 15.684 19.704 1.00 97.62 85 ALA A N 1
ATOM 617 C CA . ALA A 1 85 ? -28.002 16.055 19.323 1.00 97.62 85 ALA A CA 1
ATOM 618 C C . ALA A 1 85 ? -27.394 15.095 18.292 1.00 97.62 85 ALA A C 1
ATOM 620 O O . ALA A 1 85 ? -27.537 13.871 18.373 1.00 97.62 85 ALA A O 1
ATOM 621 N N . THR A 1 86 ? -26.666 15.669 17.340 1.00 97.50 86 THR A N 1
ATOM 622 C CA . THR A 1 86 ? -25.935 14.980 16.267 1.00 97.50 86 THR A CA 1
ATOM 623 C C . THR A 1 86 ? -24.573 15.647 16.068 1.00 97.50 86 THR A C 1
ATOM 625 O O . THR A 1 86 ? -24.274 16.662 16.694 1.00 97.50 86 THR A O 1
ATOM 628 N N . GLN A 1 87 ? -23.737 15.120 15.167 1.00 95.75 87 GLN A N 1
ATOM 629 C CA . GLN A 1 87 ? -22.511 15.818 14.761 1.00 95.75 87 GLN A CA 1
ATOM 630 C C . GLN A 1 87 ? -22.798 17.215 14.195 1.00 95.75 87 GLN A C 1
ATOM 632 O O . GLN A 1 87 ? -22.105 18.170 14.532 1.00 95.75 87 GLN A O 1
ATOM 637 N N . ALA A 1 88 ? -23.819 17.317 13.340 1.00 97.19 88 ALA A N 1
ATOM 638 C CA . ALA A 1 88 ? -24.169 18.549 12.644 1.00 97.19 88 ALA A CA 1
ATOM 639 C C . ALA A 1 88 ? -24.909 19.545 13.540 1.00 97.19 88 ALA A C 1
ATOM 641 O O . ALA A 1 88 ? -24.774 20.740 13.328 1.00 97.19 88 ALA A O 1
ATOM 642 N N . ASN A 1 89 ? -25.668 19.067 14.529 1.00 97.38 89 ASN A N 1
ATOM 643 C CA . ASN A 1 89 ? -26.404 19.889 15.490 1.00 97.38 89 ASN A CA 1
ATOM 644 C C . ASN A 1 89 ? -26.061 19.406 16.906 1.00 97.38 89 ASN A C 1
ATOM 646 O O . ASN A 1 89 ? -26.775 18.558 17.449 1.00 97.38 89 ASN A O 1
ATOM 650 N N . PRO A 1 90 ? -24.934 19.839 17.493 1.00 96.69 90 PRO A N 1
ATOM 651 C CA . PRO A 1 90 ? -24.489 19.313 18.776 1.00 96.69 90 PRO A CA 1
ATOM 652 C C . PRO A 1 90 ? -25.245 19.955 19.945 1.00 96.69 90 PRO A C 1
ATOM 654 O O . PRO A 1 90 ? -25.695 21.095 19.853 1.00 96.69 90 PRO A O 1
ATOM 657 N N . TYR A 1 91 ? -25.353 19.264 21.081 1.00 97.06 91 TYR A N 1
ATOM 658 C CA . TYR A 1 91 ? -25.884 19.880 22.299 1.00 97.06 91 TYR A CA 1
ATOM 659 C C . TYR A 1 91 ? -24.790 20.687 23.006 1.00 97.06 91 TYR A C 1
ATOM 661 O O . TYR A 1 91 ? -23.722 20.165 23.331 1.00 97.06 91 TYR A O 1
ATOM 669 N N . TRP A 1 92 ? -25.047 21.972 23.245 1.00 96.75 92 TRP A N 1
ATOM 670 C CA . TRP A 1 92 ? -24.130 22.846 23.972 1.00 96.75 92 TRP A CA 1
ATOM 671 C C . TRP A 1 92 ? -24.494 22.867 25.451 1.00 96.75 92 TRP A C 1
ATOM 673 O O . TRP A 1 92 ? -25.465 23.509 25.842 1.00 96.75 92 TRP A O 1
ATOM 683 N N . PHE A 1 93 ? -23.701 22.172 26.268 1.00 95.75 93 PHE A N 1
ATOM 684 C CA . PHE A 1 93 ? -23.936 22.099 27.709 1.00 95.75 93 PHE A CA 1
ATOM 685 C C . PHE A 1 93 ? -23.757 23.465 28.377 1.00 95.75 93 PHE A C 1
ATOM 687 O O . PHE A 1 93 ? -24.653 23.935 29.070 1.00 95.75 93 PHE A O 1
ATOM 694 N N . ARG A 1 94 ? -22.584 24.083 28.192 1.00 95.31 94 ARG A N 1
ATOM 695 C CA . ARG A 1 94 ? -22.260 25.463 28.593 1.00 95.31 94 ARG A CA 1
ATOM 696 C C . ARG A 1 94 ? -20.867 25.840 28.081 1.00 95.31 94 ARG A C 1
ATOM 698 O O . ARG A 1 94 ? -20.153 25.017 27.508 1.00 95.31 94 ARG A O 1
ATOM 705 N N . ARG A 1 95 ? -20.462 27.084 28.352 1.00 96.38 95 ARG A N 1
ATOM 706 C CA . ARG A 1 95 ? -19.135 27.634 28.049 1.00 96.38 95 ARG A CA 1
ATOM 707 C C . ARG A 1 95 ? -18.017 26.688 28.499 1.00 96.38 95 ARG A C 1
ATOM 709 O O . ARG A 1 95 ? -17.892 26.419 29.692 1.00 96.38 95 ARG A O 1
ATOM 716 N N . TYR A 1 96 ? -17.197 26.237 27.546 1.00 93.88 96 TYR A N 1
ATOM 717 C CA . TYR A 1 96 ? -16.023 25.386 27.786 1.00 93.88 96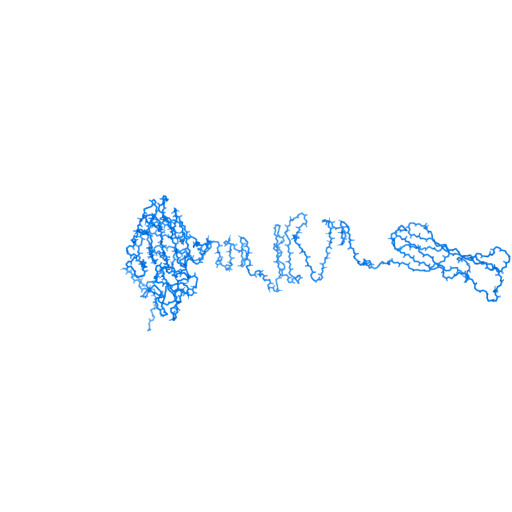 TYR A CA 1
ATOM 718 C C . TYR A 1 96 ? -16.316 24.141 28.636 1.00 93.88 96 TYR A C 1
ATOM 720 O O . TYR A 1 96 ? -15.575 23.808 29.562 1.00 93.88 96 TYR A O 1
ATOM 728 N N . TYR A 1 97 ? -17.416 23.455 28.334 1.00 93.94 97 TYR A N 1
ATOM 729 C CA . TYR A 1 97 ? -17.810 22.249 29.050 1.00 93.94 97 TYR A CA 1
ATOM 730 C C . TYR A 1 97 ? -18.502 21.276 28.101 1.00 93.94 97 TYR A C 1
ATOM 732 O O . TYR A 1 97 ? -19.535 21.609 27.518 1.00 93.94 97 TYR A O 1
ATOM 740 N N . LYS A 1 98 ? -17.946 20.069 27.956 1.00 92.25 98 LYS A N 1
ATOM 741 C CA . LYS A 1 98 ? -18.469 19.067 27.013 1.00 92.25 98 LYS A CA 1
ATOM 742 C C . LYS A 1 98 ? -19.505 18.126 27.647 1.00 92.25 98 LYS A C 1
ATOM 744 O O . LYS A 1 98 ? -19.990 17.236 26.963 1.00 92.25 98 LYS A O 1
ATOM 749 N N . GLY A 1 99 ? -19.882 18.331 28.909 1.00 92.00 99 GLY A N 1
ATOM 750 C CA . GLY A 1 99 ? -20.862 17.507 29.628 1.00 92.00 99 GLY A CA 1
ATOM 751 C C . GLY A 1 99 ? -20.257 16.741 30.808 1.00 92.00 99 GLY A C 1
ATOM 752 O O . GLY A 1 99 ? -19.068 16.854 31.105 1.00 92.00 99 GLY A O 1
ATOM 753 N N . SER A 1 100 ? -21.087 15.966 31.508 1.00 88.94 100 SER A N 1
ATOM 754 C CA . SER A 1 100 ? -20.711 15.237 32.729 1.00 88.94 100 SER A CA 1
ATOM 755 C C . SER A 1 100 ? -19.726 14.086 32.500 1.00 88.94 100 SER A C 1
ATOM 757 O O . SER A 1 100 ? -18.936 13.796 33.393 1.00 88.94 100 SER A O 1
ATOM 759 N N . ARG A 1 101 ? -19.718 13.468 31.309 1.00 88.81 101 ARG A N 1
ATOM 760 C CA . ARG A 1 101 ? -18.820 12.343 30.976 1.00 88.81 101 ARG A CA 1
ATOM 761 C C . ARG A 1 101 ? -17.385 12.804 30.731 1.00 88.81 101 ARG A C 1
ATOM 763 O O . ARG A 1 101 ? -16.437 12.146 31.146 1.00 88.81 101 ARG A O 1
ATOM 770 N N . ALA A 1 102 ? -17.239 13.942 30.058 1.00 77.69 102 ALA A N 1
ATOM 771 C CA . ALA A 1 102 ? -15.961 14.550 29.726 1.00 77.69 102 ALA A CA 1
ATOM 772 C C . ALA A 1 102 ? -16.062 16.057 29.984 1.00 77.69 102 ALA A C 1
ATOM 774 O O . ALA A 1 102 ? -16.612 16.803 29.180 1.00 77.69 102 ALA A O 1
ATOM 775 N N . SER A 1 103 ? -15.550 16.513 31.130 1.00 84.62 103 SER A N 1
ATOM 776 C CA . SER A 1 103 ? -15.608 17.934 31.504 1.00 84.62 103 SER A CA 1
ATOM 777 C C . SER A 1 103 ? -14.875 18.811 30.477 1.00 84.62 103 SER A C 1
ATOM 779 O O . SER A 1 103 ? -15.450 19.751 29.918 1.00 84.62 103 SER A O 1
ATOM 781 N N . ARG A 1 104 ? -13.612 18.461 30.186 1.00 84.00 104 ARG A N 1
ATOM 782 C CA . ARG A 1 104 ? -12.716 19.106 29.210 1.00 84.00 104 ARG A CA 1
ATOM 783 C C . ARG A 1 104 ? -11.933 17.997 28.489 1.00 84.00 104 ARG A C 1
ATOM 785 O O . ARG A 1 104 ? -11.466 17.093 29.170 1.00 84.00 104 ARG A O 1
ATOM 792 N N . GLY A 1 105 ? -11.786 18.070 27.162 1.00 76.31 105 GLY A N 1
ATOM 793 C CA . GLY A 1 105 ? -11.038 17.072 26.372 1.00 76.31 105 GLY A CA 1
ATOM 794 C C . GLY A 1 105 ? -11.778 15.739 26.200 1.00 76.31 105 GLY A C 1
ATOM 795 O O . GLY A 1 105 ? -11.503 14.772 26.898 1.00 76.31 105 GLY A O 1
ATOM 796 N N . GLY A 1 106 ? -12.753 15.717 25.290 1.00 82.00 106 GLY A N 1
ATOM 797 C CA . GLY A 1 106 ? -13.563 14.532 24.982 1.00 82.00 106 GLY A CA 1
ATOM 798 C C . GLY A 1 106 ? -13.101 13.801 23.720 1.00 82.00 106 GLY A C 1
ATOM 799 O O . GLY A 1 106 ? -12.094 14.170 23.118 1.00 82.00 106 GLY A O 1
ATOM 800 N N . LEU A 1 107 ? -13.853 12.783 23.310 1.00 87.50 107 LEU A N 1
ATOM 801 C CA . LEU A 1 107 ? -13.547 11.920 22.166 1.00 87.50 107 LEU A CA 1
ATOM 802 C C . LEU A 1 107 ? -13.354 12.694 20.850 1.00 87.50 107 LEU A C 1
ATOM 804 O O . LEU A 1 107 ? -12.492 12.310 20.066 1.00 87.50 107 LEU A O 1
ATOM 808 N N . ALA A 1 108 ? -14.107 13.778 20.619 1.00 85.38 108 ALA A N 1
ATOM 809 C CA . ALA A 1 108 ? -14.012 14.557 19.378 1.00 85.38 108 ALA A CA 1
ATOM 810 C C . ALA A 1 108 ? -12.776 15.463 19.302 1.00 85.38 108 ALA A C 1
ATOM 812 O O . ALA A 1 108 ? -12.357 15.829 18.211 1.00 85.38 108 ALA A O 1
ATOM 813 N N . ASP A 1 109 ? -12.217 15.860 20.450 1.00 75.88 109 ASP A N 1
ATOM 814 C CA . ASP A 1 109 ? -11.191 16.912 20.515 1.00 75.88 109 ASP A CA 1
ATOM 815 C C . ASP A 1 109 ? -9.882 16.421 21.160 1.00 75.88 109 ASP A C 1
ATOM 817 O O . ASP A 1 109 ? -9.024 17.232 21.507 1.00 75.88 109 ASP A O 1
ATOM 821 N N . GLY A 1 110 ? -9.720 15.106 21.356 1.00 66.94 110 GLY A N 1
ATOM 822 C CA . GLY A 1 110 ? -8.487 14.526 21.889 1.00 66.94 110 GLY A CA 1
ATOM 823 C C . GLY A 1 110 ? -8.631 13.877 23.260 1.00 66.94 110 GLY A C 1
ATOM 824 O O . GLY A 1 110 ? -8.059 14.373 24.233 1.00 66.94 110 GLY A O 1
ATOM 825 N N . TRP A 1 111 ? -9.300 12.724 23.353 1.00 65.38 111 TRP A N 1
ATOM 826 C CA . TRP A 1 111 ? -9.156 11.872 24.538 1.00 65.38 111 TRP A CA 1
ATOM 827 C C . TRP A 1 111 ? -7.766 11.226 24.497 1.00 65.38 111 TRP A C 1
ATOM 829 O O . TRP A 1 111 ? -7.451 10.491 23.564 1.00 65.38 111 TRP A O 1
ATOM 839 N N . ASN A 1 112 ? -6.907 11.526 25.477 1.00 65.56 112 ASN A N 1
ATOM 840 C CA . ASN A 1 112 ? -5.500 11.094 25.486 1.00 65.56 112 ASN A CA 1
ATOM 841 C C . ASN A 1 112 ? -4.706 11.512 24.220 1.00 65.56 112 ASN A C 1
ATOM 843 O O . ASN A 1 112 ? -3.774 10.826 23.810 1.00 65.56 112 ASN A O 1
ATOM 847 N N . GLY A 1 113 ? -5.097 12.622 23.578 1.00 65.44 113 GLY A N 1
ATOM 848 C CA . GLY A 1 113 ? -4.454 13.128 22.358 1.00 65.44 113 GLY A CA 1
ATOM 849 C C . GLY A 1 113 ? -4.947 12.518 21.038 1.00 65.44 113 GLY A C 1
ATOM 850 O O . GLY A 1 113 ? -4.403 12.873 19.996 1.00 65.44 113 GLY A O 1
ATOM 851 N N . LEU A 1 114 ? -5.972 11.651 21.053 1.00 75.38 114 LEU A N 1
ATOM 852 C CA . LEU A 1 114 ? -6.594 11.079 19.847 1.00 75.38 114 LEU A CA 1
ATOM 853 C C . LEU A 1 114 ? -7.876 11.853 19.467 1.00 75.38 114 LEU A C 1
ATOM 855 O O . LEU A 1 114 ? -8.854 11.789 20.218 1.00 75.38 114 LEU A O 1
ATOM 859 N N . PRO A 1 115 ? -7.887 12.619 18.357 1.00 80.81 115 PRO A N 1
ATOM 860 C CA . PRO A 1 115 ? -8.985 13.530 18.005 1.00 80.81 115 PRO A CA 1
ATOM 861 C C . PRO A 1 115 ? -10.105 12.888 17.166 1.00 80.81 115 PRO A C 1
ATOM 863 O O . PRO A 1 115 ? -11.018 13.572 16.722 1.00 80.81 115 PRO A O 1
ATOM 866 N N . ASP A 1 116 ? -10.035 11.591 16.887 1.00 87.75 116 ASP A N 1
ATOM 867 C CA . ASP A 1 116 ? -10.925 10.876 15.964 1.00 87.75 116 ASP A CA 1
ATOM 868 C C . ASP A 1 116 ? -11.853 9.876 16.674 1.00 87.75 116 ASP A C 1
ATOM 870 O O . ASP A 1 116 ? -12.430 8.989 16.040 1.00 87.75 116 ASP A O 1
ATOM 874 N N . GLY A 1 117 ? -12.017 10.026 17.991 1.00 91.31 117 GLY A N 1
ATOM 875 C CA . GLY A 1 117 ? -12.843 9.155 18.814 1.00 91.31 117 GLY A CA 1
ATOM 876 C C . GLY A 1 117 ? -14.327 9.201 18.440 1.00 91.31 117 GLY A C 1
ATOM 877 O O . GLY A 1 117 ? -14.904 10.253 18.156 1.00 91.31 117 GLY A O 1
ATOM 878 N N . ARG A 1 118 ? -14.973 8.036 18.477 1.00 94.69 118 ARG A N 1
ATOM 879 C CA . ARG A 1 118 ? -16.385 7.823 18.138 1.00 94.69 118 ARG A CA 1
ATOM 880 C C . ARG A 1 118 ? -17.098 7.020 19.222 1.00 94.69 118 ARG A C 1
ATOM 882 O O . ARG A 1 118 ? -16.484 6.484 20.141 1.00 94.69 118 ARG A O 1
ATOM 889 N N . ILE A 1 119 ? -18.418 6.943 19.100 1.00 96.56 119 ILE A N 1
ATOM 890 C CA . ILE A 1 119 ? -19.273 6.087 19.925 1.00 96.56 119 ILE A CA 1
ATOM 891 C C . ILE A 1 119 ? -19.944 5.032 19.046 1.00 96.56 119 ILE A C 1
ATOM 893 O O . ILE A 1 119 ? -20.238 5.272 17.872 1.00 96.56 119 ILE A O 1
ATOM 897 N N . LEU A 1 120 ? -20.196 3.854 19.607 1.00 98.31 120 LEU A N 1
ATOM 898 C CA . LEU A 1 120 ? -20.888 2.780 18.909 1.00 98.31 120 LEU A CA 1
ATOM 899 C C . LEU A 1 120 ? -22.393 3.054 18.933 1.00 98.31 120 LEU A C 1
ATOM 901 O O . LEU A 1 120 ? -22.990 3.092 20.007 1.00 98.31 120 LEU A O 1
ATOM 905 N N . LYS A 1 121 ? -23.004 3.211 17.759 1.00 98.44 121 LYS A N 1
ATOM 906 C CA . LYS A 1 121 ? -24.458 3.231 17.575 1.00 98.44 121 LYS A CA 1
ATOM 907 C C . LYS A 1 121 ? -24.920 1.853 17.124 1.00 98.44 121 LYS A C 1
ATOM 909 O O . LYS A 1 121 ? -24.353 1.271 16.199 1.00 98.44 121 LYS A O 1
ATOM 914 N N . ILE A 1 122 ? -25.956 1.350 17.778 1.00 98.69 122 ILE A N 1
ATOM 915 C CA . ILE A 1 122 ? -26.472 -0.003 17.608 1.00 98.69 122 ILE A CA 1
ATOM 916 C C . ILE A 1 122 ? -27.967 0.112 17.337 1.00 98.69 122 ILE A C 1
ATOM 918 O O . ILE A 1 122 ? -28.718 0.612 18.173 1.00 98.69 122 ILE A O 1
ATOM 922 N N . THR A 1 123 ? -28.404 -0.334 16.165 1.00 98.62 123 THR A N 1
ATOM 923 C CA . THR A 1 123 ? -29.820 -0.309 15.767 1.00 98.62 123 THR A CA 1
ATOM 924 C C . THR A 1 123 ? -30.259 -1.677 15.281 1.00 98.62 123 THR A C 1
ATOM 926 O O . THR A 1 123 ? -29.425 -2.487 14.882 1.00 98.62 123 THR A O 1
ATOM 929 N N . GLY A 1 124 ? -31.552 -1.972 15.327 1.00 98.19 124 GLY A N 1
ATOM 930 C CA . GLY A 1 124 ? -32.045 -3.280 14.904 1.00 98.19 124 GLY A CA 1
ATOM 931 C C . GLY A 1 124 ? -33.404 -3.619 15.486 1.00 98.19 124 GLY A C 1
ATOM 932 O O . GLY A 1 124 ? -34.141 -2.730 15.909 1.00 98.19 124 GLY A O 1
ATOM 933 N N . ASN A 1 125 ? -33.737 -4.908 15.494 1.00 97.44 125 ASN A N 1
ATOM 934 C CA . ASN A 1 125 ? -34.905 -5.453 16.190 1.00 97.44 125 ASN A CA 1
ATOM 935 C C . ASN A 1 125 ? -34.695 -6.934 16.556 1.00 97.44 125 ASN A C 1
ATOM 937 O O . ASN A 1 125 ? -33.808 -7.601 16.025 1.00 97.44 125 ASN A O 1
ATOM 941 N N . ASN A 1 126 ? -35.553 -7.466 17.427 1.00 97.06 126 ASN A N 1
ATOM 942 C CA . ASN A 1 126 ? -35.500 -8.860 17.883 1.00 97.06 126 ASN A CA 1
ATOM 943 C C . ASN A 1 126 ? -36.216 -9.865 16.948 1.00 97.06 126 ASN A C 1
ATOM 945 O O . ASN A 1 126 ? -36.669 -10.909 17.409 1.00 97.06 126 ASN A O 1
ATOM 949 N N . SER A 1 127 ? -36.359 -9.571 15.647 1.00 96.44 127 SER A N 1
ATOM 950 C CA . SER A 1 127 ? -37.072 -10.467 14.708 1.00 96.44 127 SER A CA 1
ATOM 951 C C . SER A 1 127 ? -36.270 -11.708 14.287 1.00 96.44 127 SER A C 1
ATOM 953 O O . SER A 1 127 ? -36.850 -12.698 13.846 1.00 96.44 127 SER A O 1
ATOM 955 N N . ALA A 1 128 ? -34.942 -11.670 14.418 1.00 95.25 128 ALA A N 1
ATOM 956 C CA . ALA A 1 128 ? -34.070 -12.817 14.180 1.00 95.25 128 ALA A CA 1
ATOM 957 C C . ALA A 1 128 ? -33.986 -13.730 15.417 1.00 95.25 128 ALA A C 1
ATOM 959 O O . ALA A 1 128 ? -34.438 -13.368 16.496 1.00 95.25 128 ALA A O 1
ATOM 960 N N . VAL A 1 129 ? -33.352 -14.903 15.290 1.00 95.75 129 VAL A N 1
ATOM 961 C CA . VAL A 1 129 ? -33.173 -15.855 16.411 1.00 95.75 129 VAL A CA 1
ATOM 962 C C . VAL A 1 129 ? -32.242 -15.309 17.506 1.00 95.75 129 VAL A C 1
ATOM 964 O O . VAL A 1 129 ? -32.335 -15.716 18.658 1.00 95.75 129 VAL A O 1
ATOM 967 N N . HIS A 1 130 ? -31.335 -14.392 17.175 1.00 97.62 130 HIS A N 1
ATOM 968 C CA . HIS A 1 130 ? -30.385 -13.790 18.113 1.00 97.62 130 HIS A CA 1
ATOM 969 C C . HIS A 1 130 ? -30.443 -12.268 17.998 1.00 97.62 130 HIS A C 1
ATOM 971 O O . HIS A 1 130 ? -30.832 -11.752 16.956 1.00 97.62 130 HIS A O 1
ATOM 977 N N . THR A 1 131 ? -30.028 -11.560 19.046 1.00 97.94 131 THR A N 1
ATOM 978 C CA . THR A 1 131 ? -29.839 -10.103 19.035 1.00 97.94 131 THR A CA 1
ATOM 979 C C . THR A 1 131 ? -28.642 -9.780 19.913 1.00 97.94 131 THR A C 1
ATOM 981 O O . THR A 1 131 ? -28.784 -9.527 21.111 1.00 97.94 131 THR A O 1
ATOM 984 N N . SER A 1 132 ? -27.446 -9.889 19.335 1.00 97.69 132 SER A N 1
ATOM 985 C CA . SER A 1 132 ? -26.195 -9.836 20.092 1.00 97.69 132 SER A CA 1
ATOM 986 C C . SER A 1 132 ? -25.111 -9.043 19.369 1.00 97.69 132 SER A C 1
ATOM 988 O O . SER A 1 132 ? -24.989 -9.128 18.145 1.00 97.69 132 SER A O 1
ATOM 990 N N . VAL A 1 133 ? -24.303 -8.315 20.138 1.00 97.88 133 VAL A N 1
ATOM 991 C CA . VAL A 1 133 ? -23.079 -7.634 19.706 1.00 97.88 133 VAL A CA 1
ATOM 992 C C . VAL A 1 133 ? -21.885 -8.285 20.402 1.00 97.88 133 VAL A C 1
ATOM 994 O O . VAL A 1 133 ? -21.855 -8.427 21.624 1.00 97.88 133 VAL A O 1
ATOM 997 N N . MET A 1 134 ? -20.893 -8.676 19.611 1.00 95.81 134 MET A N 1
ATOM 998 C CA . MET A 1 134 ? -19.638 -9.275 20.058 1.00 95.81 134 MET A CA 1
ATOM 999 C C . MET A 1 134 ? -18.505 -8.267 19.893 1.00 95.81 134 MET A C 1
ATOM 1001 O O . MET A 1 134 ? -18.401 -7.595 18.860 1.00 95.81 134 MET A O 1
ATOM 1005 N N . PHE A 1 135 ? -17.634 -8.203 20.893 1.00 94.31 135 PHE A N 1
ATOM 1006 C CA . PHE A 1 135 ? -16.546 -7.234 20.950 1.00 94.31 135 PHE A CA 1
ATOM 1007 C C . PHE A 1 135 ? -15.254 -7.787 20.325 1.00 94.31 135 PHE A C 1
ATOM 1009 O O . PHE A 1 135 ? -15.015 -9.000 20.365 1.00 94.31 135 PHE A O 1
ATOM 1016 N N . PRO A 1 136 ? -14.404 -6.914 19.753 1.00 92.56 136 PRO A N 1
ATOM 1017 C CA . PRO A 1 136 ? -13.103 -7.291 19.214 1.00 92.56 136 PRO A CA 1
ATOM 1018 C C . PRO A 1 136 ? -12.071 -7.388 20.338 1.00 92.56 136 PRO A C 1
ATOM 1020 O O . PRO A 1 136 ? -11.323 -6.445 20.598 1.00 92.56 136 PRO A O 1
ATOM 1023 N N . PHE A 1 137 ? -12.069 -8.515 21.033 1.00 88.19 137 PHE A N 1
ATOM 1024 C CA . PHE A 1 137 ? -11.149 -8.763 22.134 1.00 88.19 137 PHE A CA 1
ATOM 1025 C C . PHE A 1 137 ? -9.799 -9.318 21.687 1.00 88.19 137 PHE A C 1
ATOM 1027 O O . PHE A 1 137 ? -9.659 -9.916 20.615 1.00 88.19 137 PHE A O 1
ATOM 1034 N N . GLU A 1 138 ? -8.831 -9.210 22.587 1.00 78.12 138 GLU A N 1
ATOM 1035 C CA . GLU A 1 138 ? -7.618 -10.012 22.545 1.00 78.12 138 GLU A CA 1
ATOM 1036 C C . GLU A 1 138 ? -7.914 -11.510 22.685 1.00 78.12 138 GLU A C 1
ATOM 1038 O O . GLU A 1 138 ? -8.662 -11.951 23.557 1.00 78.12 138 GLU A O 1
ATOM 1043 N N . SER A 1 139 ? -7.310 -12.319 21.811 1.00 73.38 139 SER A N 1
ATOM 1044 C CA . SER A 1 139 ? -7.660 -13.741 21.681 1.00 73.38 139 SER A CA 1
ATOM 1045 C C . SER A 1 139 ? -6.977 -14.672 22.692 1.00 73.38 139 SER A C 1
ATOM 1047 O O . SER A 1 139 ? -7.325 -15.843 22.727 1.00 73.38 139 SER A O 1
ATOM 1049 N N . ASN A 1 140 ? -6.030 -14.210 23.515 1.00 72.50 140 ASN A N 1
ATOM 1050 C CA . ASN A 1 140 ? -5.351 -15.045 24.520 1.00 72.50 140 ASN A CA 1
ATOM 1051 C C . ASN A 1 140 ? -5.537 -14.456 25.916 1.00 72.50 140 ASN A C 1
ATOM 1053 O O . ASN A 1 140 ? -4.678 -13.728 26.409 1.00 72.50 140 ASN A O 1
ATOM 1057 N N . VAL A 1 141 ? -6.673 -14.766 26.531 1.00 76.94 141 VAL A N 1
ATOM 1058 C CA . VAL A 1 141 ? -7.039 -14.300 27.868 1.00 76.94 141 VAL A CA 1
ATOM 1059 C C . VAL A 1 141 ? -7.718 -15.468 28.567 1.00 76.94 141 VAL A C 1
ATOM 1061 O O . VAL A 1 141 ? -8.885 -15.742 28.298 1.00 76.94 141 VAL A O 1
ATOM 1064 N N . LEU A 1 142 ? -6.982 -16.175 29.427 1.00 82.94 142 LEU A N 1
ATOM 1065 C CA . LEU A 1 142 ? -7.580 -17.165 30.319 1.00 82.94 142 LEU A CA 1
ATOM 1066 C C . LEU A 1 142 ? -8.330 -16.414 31.415 1.00 82.94 142 LEU A C 1
ATOM 1068 O O . LEU A 1 142 ? -7.695 -15.675 32.160 1.00 82.94 142 LEU A O 1
ATOM 1072 N N . THR A 1 143 ? -9.653 -16.528 31.479 1.00 85.31 143 THR A N 1
ATOM 1073 C CA . THR A 1 143 ? -10.426 -15.879 32.545 1.00 85.31 143 THR A CA 1
ATOM 1074 C C . THR A 1 143 ? -11.826 -16.457 32.714 1.00 85.31 143 THR A C 1
ATOM 1076 O O . THR A 1 143 ? -12.414 -16.959 31.753 1.00 85.31 143 THR A O 1
ATOM 1079 N N . ASN A 1 144 ? -12.374 -16.349 33.926 1.00 88.38 144 ASN A N 1
ATOM 1080 C CA . ASN A 1 144 ? -13.789 -16.589 34.226 1.00 88.38 144 ASN A CA 1
ATOM 1081 C C . ASN A 1 144 ? -14.530 -15.332 34.729 1.00 88.38 144 ASN A C 1
ATOM 1083 O O . ASN A 1 144 ? -15.691 -15.414 35.139 1.00 88.38 144 ASN A O 1
ATOM 1087 N N . LYS A 1 145 ? -13.880 -14.163 34.731 1.00 87.94 145 LYS A N 1
ATOM 1088 C CA . LYS A 1 145 ? -14.498 -12.892 35.122 1.00 87.94 145 LYS A CA 1
ATOM 1089 C C . LYS A 1 145 ? -13.735 -11.702 34.565 1.00 87.94 145 LYS A C 1
ATOM 1091 O O . LYS A 1 145 ? -12.510 -11.634 34.586 1.00 87.94 145 LYS A O 1
ATOM 1096 N N . VAL A 1 146 ? -14.477 -10.682 34.169 1.00 89.62 146 VAL A N 1
ATOM 1097 C CA . VAL A 1 146 ? -13.892 -9.452 33.640 1.00 89.62 146 VAL A CA 1
ATOM 1098 C C . VAL A 1 146 ? -14.381 -8.233 34.397 1.00 89.62 146 VAL A C 1
ATOM 1100 O O . VAL A 1 146 ? -15.523 -8.181 34.856 1.00 89.62 146 VAL A O 1
ATOM 1103 N N . HIS A 1 147 ? -13.526 -7.220 34.496 1.00 89.56 147 HIS A N 1
ATOM 1104 C CA . HIS A 1 147 ? -13.959 -5.874 34.844 1.00 89.56 147 HIS A CA 1
ATOM 1105 C C . HIS A 1 147 ? -14.438 -5.178 33.580 1.00 89.56 147 HIS A C 1
ATOM 1107 O O . HIS A 1 147 ? -13.640 -4.970 32.666 1.00 89.56 147 HIS A O 1
ATOM 1113 N N . PHE A 1 148 ? -15.720 -4.827 33.521 1.00 93.06 148 PHE A N 1
ATOM 1114 C CA . PHE A 1 148 ? -16.295 -4.092 32.403 1.00 93.06 148 PHE A CA 1
ATOM 1115 C C . PHE A 1 148 ? -16.665 -2.675 32.823 1.00 93.06 148 PHE A C 1
ATOM 1117 O O . PHE A 1 148 ? -17.366 -2.464 33.818 1.00 93.06 148 PHE A O 1
ATOM 1124 N N . LYS A 1 149 ? -16.217 -1.706 32.025 1.00 94.19 149 LYS A N 1
ATOM 1125 C CA . LYS A 1 149 ? -16.604 -0.303 32.144 1.00 94.19 149 LYS A CA 1
ATOM 1126 C C . LYS A 1 149 ? -17.058 0.222 30.796 1.00 94.19 149 LYS A C 1
ATOM 1128 O O . LYS A 1 149 ? -16.440 -0.089 29.785 1.00 94.19 149 LYS A O 1
ATOM 1133 N N . ALA A 1 150 ? -18.113 1.021 30.776 1.00 96.62 150 ALA A N 1
ATOM 1134 C CA . ALA A 1 150 ? -18.582 1.704 29.573 1.00 96.62 150 ALA A CA 1
ATOM 1135 C C . ALA A 1 150 ? -19.593 2.791 29.941 1.00 96.62 150 ALA A C 1
ATOM 1137 O O . ALA A 1 150 ? -20.106 2.822 31.058 1.00 96.62 150 ALA A O 1
ATOM 1138 N N . TRP A 1 151 ? -19.940 3.635 28.979 1.00 97.62 151 TRP A N 1
ATOM 1139 C CA . TRP A 1 151 ? -21.141 4.462 29.045 1.00 97.62 151 TRP A CA 1
ATOM 1140 C C . TRP A 1 151 ? -22.208 3.896 28.118 1.00 97.62 151 TRP A C 1
ATOM 1142 O O . TRP A 1 151 ? -21.916 3.612 26.956 1.00 97.62 151 TRP A O 1
ATOM 1152 N N . LEU A 1 152 ? -23.433 3.752 28.620 1.00 98.56 152 LEU A N 1
ATOM 1153 C CA . LEU A 1 152 ? -24.560 3.173 27.894 1.00 98.56 152 LEU A CA 1
ATOM 1154 C C . LEU A 1 152 ? -25.744 4.141 27.854 1.00 98.56 152 LEU A C 1
ATOM 1156 O O . LEU A 1 152 ? -26.124 4.700 28.881 1.00 98.56 152 LEU A O 1
ATOM 1160 N N . LYS A 1 153 ? -26.376 4.264 26.686 1.00 98.44 153 LYS A N 1
ATOM 1161 C CA . LYS A 1 153 ? -27.658 4.957 26.514 1.00 98.44 153 LYS A CA 1
ATOM 1162 C C . LYS A 1 153 ? -28.628 4.100 25.713 1.00 98.44 153 LYS A C 1
ATOM 1164 O O . LYS A 1 153 ? -28.284 3.646 24.621 1.00 98.44 153 LYS A O 1
ATOM 1169 N N . ILE A 1 154 ? -29.847 3.913 26.218 1.00 98.44 154 ILE A N 1
ATOM 1170 C CA . ILE A 1 154 ? -30.917 3.181 25.527 1.00 98.44 154 ILE A CA 1
ATOM 1171 C C . ILE A 1 154 ? -31.970 4.196 25.068 1.00 98.44 154 ILE A C 1
ATOM 1173 O O . ILE A 1 154 ? -32.828 4.631 25.835 1.00 98.44 154 ILE A O 1
ATOM 1177 N N . THR A 1 155 ? -31.907 4.594 23.795 1.00 97.88 155 THR A N 1
ATOM 1178 C CA . THR A 1 155 ? -32.880 5.545 23.223 1.00 97.88 155 THR A CA 1
ATOM 1179 C C . THR A 1 155 ? -34.218 4.849 22.988 1.00 97.88 155 THR A C 1
ATOM 1181 O O . THR A 1 155 ? -35.268 5.366 23.363 1.00 97.88 155 THR A O 1
ATOM 1184 N N . SER A 1 156 ? -34.176 3.643 22.421 1.00 97.38 156 SER A N 1
ATOM 1185 C CA . SER A 1 156 ? -35.326 2.744 22.307 1.00 97.38 156 SER A CA 1
ATOM 1186 C C . SER A 1 156 ? -34.892 1.297 22.533 1.00 97.38 156 SER A C 1
ATOM 1188 O O . SER A 1 156 ? -33.749 0.932 22.252 1.00 97.38 156 SER A O 1
ATOM 1190 N N . GLY A 1 157 ? -35.804 0.489 23.069 1.00 96.44 157 GLY A N 1
ATOM 1191 C CA . GLY A 1 157 ? -35.526 -0.837 23.618 1.00 96.44 157 GLY A CA 1
ATOM 1192 C C . GLY A 1 157 ? -35.812 -0.898 25.116 1.00 96.44 157 GLY A C 1
ATOM 1193 O O . GLY A 1 157 ? -35.954 0.130 25.775 1.00 96.44 157 GLY A O 1
ATOM 1194 N N . SER A 1 158 ? -35.945 -2.109 25.642 1.00 97.50 158 SER A N 1
ATOM 1195 C CA . SER A 1 158 ? -36.362 -2.353 27.025 1.00 97.50 158 SER A CA 1
ATOM 1196 C C . SER A 1 158 ? -35.158 -2.487 27.956 1.00 97.50 158 SER A C 1
ATOM 1198 O O . SER A 1 158 ? -35.134 -1.888 29.033 1.00 97.50 158 SER A O 1
ATOM 1200 N N . LYS A 1 159 ? -34.144 -3.260 27.548 1.00 98.25 159 LYS A N 1
ATOM 1201 C CA . LYS A 1 159 ? -32.937 -3.505 28.350 1.00 98.25 159 LYS A CA 1
ATOM 1202 C C . LYS A 1 159 ? -31.776 -4.031 27.509 1.00 98.25 159 LYS A C 1
ATOM 1204 O O . LYS A 1 159 ? -31.960 -4.598 26.431 1.00 98.25 159 LYS A O 1
ATOM 1209 N N . VAL A 1 160 ? -30.581 -3.874 28.055 1.00 98.69 160 VAL A N 1
ATOM 1210 C CA . VAL A 1 160 ? -29.319 -4.397 27.535 1.00 98.69 160 VAL A CA 1
ATOM 1211 C C . VAL A 1 160 ? -28.700 -5.287 28.601 1.00 98.69 160 VAL A C 1
ATOM 1213 O O . VAL A 1 160 ? -28.814 -4.985 29.785 1.00 98.69 160 VAL A O 1
ATOM 1216 N N . GLY A 1 161 ? -28.021 -6.361 28.210 1.00 98.00 161 GLY A N 1
ATOM 1217 C CA . GLY A 1 161 ? -27.253 -7.165 29.158 1.00 98.00 161 GLY A CA 1
ATOM 1218 C C . GLY A 1 161 ? -25.877 -7.537 28.653 1.00 98.00 161 GLY A C 1
ATOM 1219 O O . GLY A 1 161 ? -25.706 -7.777 27.459 1.00 98.00 161 GLY A O 1
ATOM 1220 N N . PHE A 1 162 ? -24.920 -7.631 29.566 1.00 97.69 162 PHE A N 1
ATOM 1221 C CA . PHE A 1 162 ? -23.528 -7.962 29.284 1.00 97.69 162 PHE A CA 1
ATOM 1222 C C . PHE A 1 162 ? -23.133 -9.239 30.015 1.00 97.69 162 PHE A C 1
ATOM 1224 O O . PHE A 1 162 ? -23.234 -9.316 31.241 1.00 97.69 162 PHE A O 1
ATOM 1231 N N . GLY A 1 163 ? -22.665 -10.236 29.274 1.00 94.62 163 GLY A N 1
ATOM 1232 C CA . GLY A 1 163 ? -22.219 -11.500 29.848 1.00 94.62 163 GLY A CA 1
ATOM 1233 C C . GLY A 1 163 ? -22.212 -12.627 28.829 1.00 94.62 163 GLY A C 1
ATOM 1234 O O . GLY A 1 163 ? -22.364 -12.395 27.628 1.00 94.62 163 GLY A O 1
ATOM 1235 N N . VAL A 1 164 ? -22.042 -13.850 29.326 1.00 94.38 164 VAL A N 1
ATOM 1236 C CA . VAL A 1 164 ? -22.046 -15.060 28.496 1.00 94.38 164 VAL A CA 1
ATOM 1237 C C . VAL A 1 164 ? -23.398 -15.218 27.811 1.00 94.38 164 VAL A C 1
ATOM 1239 O O . VAL A 1 164 ? -24.447 -15.118 28.458 1.00 94.38 164 VAL A O 1
ATOM 1242 N N . ASP A 1 165 ? -23.373 -15.466 26.503 1.00 95.50 165 ASP A N 1
ATOM 1243 C CA . ASP A 1 165 ? -24.561 -15.734 25.685 1.00 95.50 165 ASP A CA 1
ATOM 1244 C C . ASP A 1 165 ? -25.649 -14.649 25.766 1.00 95.50 165 ASP A C 1
ATOM 1246 O O . ASP A 1 165 ? -26.828 -14.910 25.488 1.00 95.50 165 ASP A O 1
ATOM 1250 N N . SER A 1 166 ? -25.298 -13.418 26.148 1.00 97.19 166 SER A N 1
ATOM 1251 C CA . SER A 1 166 ? -26.273 -12.334 26.186 1.00 97.19 166 SER A CA 1
ATOM 1252 C C . SER A 1 166 ? -26.693 -11.972 24.760 1.00 97.19 166 SER A C 1
ATOM 1254 O O . SER A 1 166 ? -25.861 -11.668 23.896 1.00 97.19 166 SER A O 1
ATOM 1256 N N . GLY A 1 167 ? -27.998 -12.057 24.500 1.00 96.94 167 GLY A N 1
ATOM 1257 C CA . GLY A 1 167 ? -28.600 -11.895 23.177 1.00 96.94 167 GLY A CA 1
ATOM 1258 C C . GLY A 1 167 ? -28.751 -13.200 22.391 1.00 96.94 167 GLY A C 1
ATOM 1259 O O . GLY A 1 167 ? -29.391 -13.216 21.336 1.00 96.94 167 GLY A O 1
ATOM 1260 N N . TYR A 1 168 ? -28.205 -14.317 22.882 1.00 96.94 168 TYR A N 1
ATOM 1261 C CA . TYR A 1 168 ? -28.403 -15.622 22.257 1.00 96.94 168 TYR A CA 1
ATOM 1262 C C . TYR A 1 168 ? -29.834 -16.122 22.504 1.00 96.94 168 TYR A C 1
ATOM 1264 O O . TYR A 1 168 ? -30.286 -16.158 23.652 1.00 96.94 168 TYR A O 1
ATOM 1272 N N . ARG A 1 169 ? -30.544 -16.526 21.436 1.00 96.44 169 ARG A N 1
ATOM 1273 C CA . ARG A 1 169 ? -31.975 -16.877 21.465 1.00 96.44 169 ARG A CA 1
ATOM 1274 C C . ARG A 1 169 ? -32.860 -15.721 21.943 1.00 96.44 169 ARG A C 1
ATOM 1276 O O . ARG A 1 169 ? -33.867 -15.955 22.598 1.00 96.44 169 ARG A O 1
ATOM 1283 N N . ASN A 1 170 ? -32.443 -14.481 21.663 1.00 95.25 170 ASN A N 1
ATOM 1284 C CA . ASN A 1 170 ? -33.060 -13.241 22.152 1.00 95.25 170 ASN A CA 1
ATOM 1285 C C . ASN A 1 170 ? -33.212 -13.172 23.679 1.00 95.25 170 ASN A C 1
ATOM 1287 O O . ASN A 1 170 ? -34.068 -12.456 24.185 1.00 95.25 170 ASN A O 1
ATOM 1291 N N . VAL A 1 171 ? -32.369 -13.894 24.423 1.00 96.25 171 VAL A N 1
ATOM 1292 C CA . VAL A 1 171 ? -32.351 -13.836 25.886 1.00 96.25 171 VAL A CA 1
ATOM 1293 C C . VAL A 1 171 ? -31.199 -12.951 26.336 1.00 96.25 171 VAL A C 1
ATOM 1295 O O . VAL A 1 171 ? -30.036 -13.233 26.045 1.00 96.25 171 VAL A O 1
ATOM 1298 N N . VAL A 1 172 ? -31.520 -11.893 27.072 1.00 96.88 172 VAL A N 1
ATOM 1299 C CA . VAL A 1 172 ? -30.535 -11.011 27.704 1.00 96.88 172 VAL A CA 1
ATOM 1300 C C . VAL A 1 172 ? -30.060 -11.635 29.022 1.00 96.88 172 VAL A C 1
ATOM 1302 O O . VAL A 1 172 ? -30.882 -12.057 29.834 1.00 96.88 172 VAL A O 1
ATOM 1305 N N . ARG A 1 173 ? -28.739 -11.724 29.225 1.00 96.31 173 ARG A N 1
ATOM 1306 C CA . ARG A 1 173 ? -28.101 -12.397 30.375 1.00 96.31 173 ARG A CA 1
ATOM 1307 C C . ARG A 1 173 ? -26.995 -11.533 30.990 1.00 96.31 173 ARG A C 1
ATOM 1309 O O . ARG A 1 173 ? -26.557 -10.556 30.387 1.00 96.31 173 ARG A O 1
ATOM 1316 N N . GLY A 1 174 ? -26.522 -11.942 32.169 1.00 95.50 174 GLY A N 1
ATOM 1317 C CA . GLY A 1 174 ? -25.399 -11.317 32.869 1.00 95.50 174 GLY A CA 1
ATOM 1318 C C . GLY A 1 174 ? -25.796 -10.034 33.597 1.00 95.50 174 GLY A C 1
ATOM 1319 O O . GLY A 1 174 ? -26.830 -9.995 34.261 1.00 95.50 174 GLY A O 1
ATOM 1320 N N . LEU A 1 175 ? -24.973 -8.992 33.487 1.00 97.25 175 LEU A N 1
ATOM 1321 C CA . LEU A 1 175 ? -25.287 -7.669 34.024 1.00 97.25 175 LEU A CA 1
ATOM 1322 C C . LEU A 1 175 ? -26.355 -7.008 33.155 1.00 97.25 175 LEU A C 1
ATOM 1324 O O . LEU A 1 175 ? -26.063 -6.654 32.017 1.00 97.25 175 LEU A O 1
ATOM 1328 N N . ILE A 1 176 ? -27.557 -6.815 33.693 1.00 98.25 176 ILE A N 1
ATOM 1329 C CA . ILE A 1 176 ? -28.693 -6.223 32.978 1.00 98.25 176 ILE A CA 1
ATOM 1330 C C . ILE A 1 176 ? -28.838 -4.751 33.362 1.00 98.25 176 ILE A C 1
ATOM 1332 O O . ILE A 1 176 ? -28.952 -4.434 34.543 1.00 98.25 176 ILE A O 1
ATOM 1336 N N . ILE A 1 177 ? -28.893 -3.880 32.355 1.00 98.56 177 ILE A N 1
ATOM 1337 C CA . ILE A 1 177 ? -29.203 -2.456 32.477 1.00 98.56 177 ILE A CA 1
ATOM 1338 C C . ILE A 1 177 ? -30.493 -2.169 31.707 1.00 98.56 177 ILE A C 1
ATOM 1340 O O . ILE A 1 177 ? -30.602 -2.450 30.510 1.00 98.56 177 ILE A O 1
ATOM 1344 N N . THR A 1 178 ? -31.489 -1.631 32.396 1.00 98.56 178 THR A N 1
ATOM 1345 C CA . THR A 1 178 ? -32.795 -1.277 31.828 1.00 98.56 178 THR A CA 1
ATOM 1346 C C . THR A 1 178 ? -32.776 0.116 31.211 1.00 98.56 178 THR A C 1
ATOM 1348 O O . THR A 1 178 ? -31.931 0.949 31.544 1.00 98.56 178 THR A O 1
ATOM 1351 N N . LYS A 1 179 ? -33.731 0.388 30.317 1.00 97.62 179 LYS A N 1
ATOM 1352 C CA . LYS A 1 179 ? -33.917 1.736 29.773 1.00 97.62 179 LYS A CA 1
ATOM 1353 C C . LYS A 1 179 ? -34.174 2.774 30.871 1.00 97.62 179 LYS A C 1
ATOM 1355 O O . LYS A 1 179 ? -33.568 3.837 30.820 1.00 97.62 179 LYS A O 1
ATOM 1360 N N . GLU A 1 180 ? -34.985 2.434 31.871 1.00 98.31 180 GLU A N 1
ATOM 1361 C CA . GLU A 1 180 ? -35.273 3.287 33.033 1.00 98.31 180 GLU A CA 1
ATOM 1362 C C . GLU A 1 180 ? -33.983 3.722 33.744 1.00 98.31 180 GLU A C 1
ATOM 1364 O O . GLU A 1 180 ? -33.742 4.912 33.905 1.00 98.31 180 GLU A O 1
ATOM 1369 N N . GLN A 1 181 ? -33.066 2.784 34.016 1.00 98.12 181 GLN A N 1
ATOM 1370 C CA . GLN A 1 181 ? -31.759 3.115 34.600 1.00 98.12 181 GLN A CA 1
ATOM 1371 C C . GLN A 1 181 ? -30.925 4.054 33.723 1.00 98.12 181 GLN A C 1
ATOM 1373 O O . GLN A 1 181 ? -30.162 4.862 34.251 1.00 98.12 181 GLN A O 1
ATOM 1378 N N . THR A 1 182 ? -31.019 3.935 32.392 1.00 97.75 182 THR A N 1
ATOM 1379 C CA . THR A 1 182 ? -30.344 4.892 31.509 1.00 97.75 182 THR A CA 1
ATOM 1380 C C . THR A 1 182 ? -31.030 6.245 31.502 1.00 97.75 182 THR A C 1
ATOM 1382 O O . THR A 1 182 ? -30.318 7.236 31.508 1.00 97.75 182 THR A O 1
ATOM 1385 N N . ASP A 1 183 ? -32.362 6.297 31.539 1.00 97.12 183 ASP A N 1
ATOM 1386 C CA . ASP A 1 183 ? -33.140 7.540 31.520 1.00 97.12 183 ASP A CA 1
ATOM 1387 C C . ASP A 1 183 ? -32.962 8.351 32.816 1.00 97.12 183 ASP A C 1
ATOM 1389 O O . ASP A 1 183 ? -32.870 9.577 32.755 1.00 97.12 183 ASP A O 1
ATOM 1393 N N . ASP A 1 184 ? -32.812 7.675 33.959 1.00 97.19 184 ASP A N 1
ATOM 1394 C CA . ASP A 1 184 ? -32.520 8.296 35.260 1.00 97.19 184 ASP A CA 1
ATOM 1395 C C . ASP A 1 184 ? -31.068 8.786 35.387 1.00 97.19 184 ASP A C 1
ATOM 1397 O O . ASP A 1 184 ? -30.734 9.586 36.269 1.00 97.19 184 ASP A O 1
ATOM 1401 N N . ALA A 1 185 ? -30.172 8.302 34.525 1.00 95.81 185 ALA A N 1
ATOM 1402 C CA . ALA A 1 185 ? -28.779 8.713 34.538 1.00 95.81 185 ALA A CA 1
ATOM 1403 C C . ALA A 1 185 ? -28.606 10.120 33.932 1.00 95.81 185 ALA A C 1
ATOM 1405 O O . ALA A 1 185 ? -29.358 10.521 33.040 1.00 95.81 185 ALA A O 1
ATOM 1406 N N . PRO A 1 186 ? -27.573 10.880 34.341 1.00 94.44 186 PRO A N 1
ATOM 1407 C CA . PRO A 1 186 ? -27.303 12.199 33.777 1.00 94.44 186 PRO A CA 1
ATOM 1408 C C . PRO A 1 186 ? -27.237 12.181 32.242 1.00 94.44 186 PRO A C 1
ATOM 1410 O O . PRO A 1 186 ? -26.449 11.441 31.651 1.00 94.44 186 PRO A O 1
ATOM 1413 N N . ASP A 1 187 ? -28.061 13.017 31.603 1.00 94.81 187 ASP A N 1
ATOM 1414 C CA . ASP A 1 187 ? -28.196 13.133 30.140 1.00 94.81 187 ASP A CA 1
ATOM 1415 C C . ASP A 1 187 ? -28.628 11.831 29.425 1.00 94.81 187 ASP A C 1
ATOM 1417 O O . ASP A 1 187 ? -28.479 11.668 28.205 1.00 94.81 187 ASP A O 1
ATOM 1421 N N . GLY A 1 188 ? -29.174 10.880 30.178 1.00 95.62 188 GLY A N 1
ATOM 1422 C CA . GLY A 1 188 ? -29.571 9.569 29.693 1.00 95.62 188 GLY A CA 1
ATOM 1423 C C . GLY A 1 188 ? -28.402 8.593 29.474 1.00 95.62 188 GLY A C 1
ATOM 1424 O O . GLY A 1 188 ? -28.546 7.641 28.706 1.00 95.62 188 GLY A O 1
ATOM 1425 N N . TRP A 1 189 ? -27.222 8.870 30.046 1.00 97.31 189 TRP A N 1
ATOM 1426 C CA . TRP A 1 189 ? -26.002 8.069 29.888 1.00 97.31 189 TRP A CA 1
ATOM 1427 C C . TRP A 1 189 ? -25.600 7.406 31.207 1.00 97.31 189 TRP A C 1
ATOM 1429 O O . TRP A 1 189 ? -25.030 8.039 32.096 1.00 97.31 189 TRP A O 1
ATOM 1439 N N . TYR A 1 190 ? -25.844 6.103 31.310 1.00 97.38 190 TYR A N 1
ATOM 1440 C CA . TYR A 1 190 ? -25.504 5.295 32.476 1.00 97.38 190 TYR A CA 1
ATOM 1441 C C . TYR A 1 190 ? -24.033 4.868 32.452 1.00 97.38 190 TYR A C 1
ATOM 1443 O O . TYR A 1 190 ? -23.556 4.331 31.447 1.00 97.38 190 TYR A O 1
ATOM 1451 N N . GLN A 1 191 ? -23.313 5.078 33.559 1.00 96.12 191 GLN A N 1
ATOM 1452 C CA . GLN A 1 191 ? -21.944 4.591 33.721 1.00 96.12 191 GLN A CA 1
ATOM 1453 C C . GLN A 1 191 ? -21.955 3.153 34.234 1.00 96.12 191 GLN A C 1
ATOM 1455 O O . GLN A 1 191 ? -22.365 2.886 35.360 1.00 96.12 191 GLN A O 1
ATOM 1460 N N . ILE A 1 192 ? -21.453 2.234 33.422 1.00 95.69 192 ILE A N 1
ATOM 1461 C CA . ILE A 1 192 ? -21.207 0.855 33.823 1.00 95.69 192 ILE A CA 1
ATOM 1462 C C . ILE A 1 192 ? -19.820 0.785 34.461 1.00 95.69 192 ILE A C 1
ATOM 1464 O O . ILE A 1 192 ? -18.835 1.227 33.865 1.00 95.69 192 ILE A O 1
ATOM 1468 N N . ASP A 1 193 ? -19.750 0.207 35.656 1.00 92.88 193 ASP A N 1
ATOM 1469 C CA . ASP A 1 193 ? -18.515 -0.171 36.340 1.00 92.88 193 ASP A CA 1
ATOM 1470 C C . ASP A 1 193 ? -18.809 -1.419 37.183 1.00 92.88 193 ASP A C 1
ATOM 1472 O O . ASP A 1 193 ? -19.387 -1.331 38.267 1.00 92.88 193 ASP A O 1
ATOM 1476 N N . ALA A 1 194 ? -18.533 -2.600 36.625 1.00 90.56 194 ALA A N 1
ATOM 1477 C CA . ALA A 1 194 ? -18.958 -3.859 37.228 1.00 90.56 194 ALA A CA 1
ATOM 1478 C C . ALA A 1 194 ? -18.020 -5.022 36.902 1.00 90.56 194 ALA A C 1
ATOM 1480 O O . ALA A 1 194 ? -17.418 -5.092 35.830 1.00 90.56 194 ALA A O 1
ATOM 1481 N N . VAL A 1 195 ? -17.950 -5.981 37.825 1.00 91.38 195 VAL A N 1
ATOM 1482 C CA . VAL A 1 195 ? -17.341 -7.290 37.577 1.00 91.38 195 VAL A CA 1
ATOM 1483 C C . VAL A 1 195 ? -18.405 -8.216 37.001 1.00 91.38 195 VAL A C 1
ATOM 1485 O O . VAL A 1 195 ? -19.453 -8.415 37.615 1.00 91.38 195 VAL A O 1
ATOM 1488 N N . ILE A 1 196 ? -18.140 -8.778 35.826 1.00 91.81 196 ILE A N 1
ATOM 1489 C CA . ILE A 1 196 ? -19.055 -9.669 35.113 1.00 91.81 196 ILE A CA 1
ATOM 1490 C C . ILE A 1 196 ? -18.425 -11.055 35.054 1.00 91.81 196 ILE A C 1
ATOM 1492 O O . ILE A 1 196 ? -17.313 -11.213 34.554 1.00 91.81 196 ILE A O 1
ATOM 1496 N N . GLY A 1 197 ? -19.148 -12.055 35.559 1.00 88.06 197 GLY A N 1
ATOM 1497 C CA . GLY A 1 197 ? -18.757 -13.453 35.417 1.00 88.06 197 GLY A CA 1
ATOM 1498 C C . GLY A 1 197 ? -18.858 -13.907 33.962 1.00 88.06 197 GLY A C 1
ATOM 1499 O O . GLY A 1 197 ? -19.856 -13.641 33.284 1.00 88.06 197 GLY A O 1
ATOM 1500 N N . THR A 1 198 ? -17.832 -14.607 33.499 1.00 86.00 198 THR A N 1
ATOM 1501 C CA . THR A 1 198 ? -17.799 -15.299 32.211 1.00 86.00 198 THR A CA 1
ATOM 1502 C C . THR A 1 198 ? -17.630 -16.800 32.438 1.00 86.00 198 THR A C 1
ATOM 1504 O O . THR A 1 198 ? -17.330 -17.253 33.540 1.00 86.00 198 THR A O 1
ATOM 1507 N N . SER A 1 199 ? -17.829 -17.609 31.400 1.00 84.00 199 SER A N 1
ATOM 1508 C CA . SER A 1 199 ? -17.338 -18.987 31.434 1.00 84.00 199 SER A CA 1
ATOM 1509 C C . SER A 1 199 ? -15.813 -18.961 31.483 1.00 84.00 199 SER A C 1
ATOM 1511 O O . SER A 1 199 ? -15.208 -18.059 30.904 1.00 84.00 199 SER A O 1
ATOM 1513 N N . GLU A 1 200 ? -15.199 -19.936 32.155 1.00 84.00 200 GLU A N 1
ATOM 1514 C CA . GLU A 1 200 ? -13.750 -20.110 32.095 1.00 84.00 200 GLU A CA 1
ATOM 1515 C C . GLU A 1 200 ? -13.358 -20.470 30.661 1.00 84.00 200 GLU A C 1
ATOM 1517 O O . GLU A 1 200 ? -13.700 -21.537 30.146 1.00 84.00 200 GLU A O 1
ATOM 1522 N N . VAL A 1 201 ? -12.706 -19.530 29.986 1.00 77.00 201 VAL A N 1
ATOM 1523 C CA . VAL A 1 201 ? -12.299 -19.653 28.586 1.00 77.00 201 VAL A CA 1
ATOM 1524 C C . VAL A 1 201 ? -10.865 -19.178 28.438 1.00 77.00 201 VAL A C 1
ATOM 1526 O O . VAL A 1 201 ? -10.436 -18.270 29.139 1.00 77.00 201 VAL A O 1
ATOM 1529 N N . THR A 1 202 ? -10.123 -19.756 27.494 1.00 72.00 202 THR A N 1
ATOM 1530 C CA . THR A 1 202 ? -8.751 -19.333 27.151 1.00 72.00 202 THR A CA 1
ATOM 1531 C C . THR A 1 202 ? -8.711 -18.068 26.283 1.00 72.00 202 THR A C 1
ATOM 1533 O O . THR A 1 202 ? -7.636 -17.536 25.992 1.00 72.00 202 THR A O 1
ATOM 1536 N N . SER A 1 203 ? -9.880 -17.612 25.824 1.00 79.75 203 SER A N 1
ATOM 1537 C CA . SER A 1 203 ? -10.051 -16.526 24.863 1.00 79.75 203 SER A CA 1
ATOM 1538 C C . SER A 1 203 ? -11.406 -15.854 25.073 1.00 79.75 203 SER A C 1
ATOM 1540 O O . SER A 1 203 ? -12.443 -16.505 24.945 1.00 79.75 203 SER A O 1
ATOM 1542 N N . LEU A 1 204 ? -11.424 -14.541 25.305 1.00 83.94 204 LEU A N 1
ATOM 1543 C CA . LEU A 1 204 ? -12.658 -13.758 25.255 1.00 83.94 204 LEU A CA 1
ATOM 1544 C C . LEU A 1 204 ? -13.052 -13.589 23.785 1.00 83.94 204 LEU A C 1
ATOM 1546 O O . LEU A 1 204 ? -12.580 -12.687 23.114 1.00 83.94 204 LEU A O 1
ATOM 1550 N N . ASN A 1 205 ? -13.862 -14.479 23.220 1.00 82.38 205 ASN A N 1
ATOM 1551 C CA . ASN A 1 205 ? -14.321 -14.341 21.839 1.00 82.38 205 ASN A CA 1
ATOM 1552 C C . ASN A 1 205 ? -15.790 -14.749 21.686 1.00 82.38 205 ASN A C 1
ATOM 1554 O O . ASN A 1 205 ? -16.369 -15.438 22.523 1.00 82.38 205 ASN A O 1
ATOM 1558 N N . GLY A 1 206 ? -16.416 -14.292 20.600 1.00 86.00 206 GLY A N 1
ATOM 1559 C CA . GLY A 1 206 ? -17.788 -14.686 20.277 1.00 86.00 206 GLY A CA 1
ATOM 1560 C C . GLY A 1 206 ? -18.771 -14.356 21.405 1.00 86.00 206 GLY A C 1
ATOM 1561 O O . GLY A 1 206 ? -18.913 -13.194 21.772 1.00 86.00 206 GLY A O 1
ATOM 1562 N N . LEU A 1 207 ? -19.450 -15.382 21.924 1.00 89.69 207 LEU A N 1
ATOM 1563 C CA . LEU A 1 207 ? -20.443 -15.273 23.000 1.00 89.69 207 LEU A CA 1
ATOM 1564 C C . LEU A 1 207 ? -19.860 -15.441 24.413 1.00 89.69 207 LEU A C 1
ATOM 1566 O O . LEU A 1 207 ? -20.616 -15.369 25.379 1.00 89.69 207 LEU A O 1
ATOM 1570 N N . ALA A 1 208 ? -18.540 -15.626 24.560 1.00 90.00 208 ALA A N 1
ATOM 1571 C CA . ALA A 1 208 ? -17.897 -15.713 25.876 1.00 90.00 208 ALA A CA 1
ATOM 1572 C C . ALA A 1 208 ? -18.100 -14.433 26.709 1.00 90.00 208 ALA A C 1
ATOM 1574 O O . ALA A 1 208 ? -18.254 -14.486 27.926 1.00 90.00 208 ALA A O 1
ATOM 1575 N N . PHE A 1 209 ? -18.158 -13.286 26.031 1.00 93.19 209 PHE A N 1
ATOM 1576 C CA . PHE A 1 209 ? -18.686 -12.037 26.558 1.00 93.19 209 PHE A CA 1
ATOM 1577 C C . PHE A 1 209 ? -19.363 -11.286 25.412 1.00 93.19 209 PHE A C 1
ATOM 1579 O O . PHE A 1 209 ? -18.706 -10.874 24.451 1.00 93.19 209 PHE A O 1
ATOM 1586 N N . SER A 1 210 ? -20.675 -11.104 25.503 1.00 95.75 210 SER A N 1
ATOM 1587 C CA . SER A 1 210 ? -21.456 -10.397 24.493 1.00 95.75 210 SER A CA 1
ATOM 1588 C C . SER A 1 210 ? -22.429 -9.409 25.122 1.00 95.75 210 SER A C 1
ATOM 1590 O O . SER A 1 210 ? -22.749 -9.471 26.311 1.00 95.75 210 SER A O 1
ATOM 1592 N N . MET A 1 211 ? -22.902 -8.481 24.297 1.00 97.81 211 MET A N 1
ATOM 1593 C CA . MET A 1 211 ? -23.963 -7.542 24.631 1.00 97.81 211 MET A CA 1
ATOM 1594 C C . MET A 1 211 ? -25.256 -8.004 23.957 1.00 97.81 211 MET A C 1
ATOM 1596 O O . MET A 1 211 ? -25.332 -8.061 22.733 1.00 97.81 211 MET A O 1
ATOM 1600 N N . GLY A 1 212 ? -26.268 -8.334 24.749 1.00 98.06 212 GLY A N 1
ATOM 1601 C CA . GLY A 1 212 ? -27.615 -8.664 24.291 1.00 98.06 212 GLY A CA 1
ATOM 1602 C C . GLY A 1 212 ? -28.550 -7.473 24.419 1.00 98.06 212 GLY A C 1
ATOM 1603 O O . GLY A 1 212 ? -28.426 -6.701 25.368 1.00 98.06 212 GLY A O 1
ATOM 1604 N N . ILE A 1 213 ? -29.493 -7.334 23.489 1.00 98.50 213 ILE A N 1
ATOM 1605 C CA . ILE A 1 213 ? -30.471 -6.237 23.482 1.00 98.50 213 ILE A CA 1
ATOM 1606 C C . ILE A 1 213 ? -31.875 -6.830 23.379 1.00 98.50 213 ILE A C 1
ATOM 1608 O O . ILE A 1 213 ? -32.125 -7.680 22.525 1.00 98.50 213 ILE A O 1
ATOM 1612 N N . GLU A 1 214 ? -32.785 -6.381 24.239 1.00 97.56 214 GLU A N 1
ATOM 1613 C CA . GLU A 1 214 ? -34.204 -6.746 24.212 1.00 97.56 214 GLU A CA 1
ATOM 1614 C C . GLU A 1 214 ? -35.059 -5.502 23.983 1.00 97.56 214 GLU A C 1
ATOM 1616 O O . GLU A 1 214 ? -34.862 -4.469 24.629 1.00 97.56 214 GLU A O 1
ATOM 1621 N N . ALA A 1 215 ? -36.023 -5.612 23.073 1.00 95.19 215 ALA A N 1
ATOM 1622 C CA . ALA A 1 215 ? -36.954 -4.558 22.719 1.00 95.19 215 ALA A CA 1
ATOM 1623 C C . ALA A 1 215 ? -38.289 -5.128 22.225 1.00 95.19 215 ALA A C 1
ATOM 1625 O O . ALA A 1 215 ? -38.338 -6.115 21.488 1.00 95.19 215 ALA A O 1
ATOM 1626 N N . SER A 1 216 ? -39.385 -4.438 22.542 1.00 87.81 216 SER A N 1
ATOM 1627 C CA . SER A 1 216 ? -40.671 -4.616 21.864 1.00 87.81 216 SER A CA 1
ATOM 1628 C C . SER A 1 216 ? -40.690 -3.793 20.568 1.00 87.81 216 SER A C 1
ATOM 1630 O O . SER A 1 216 ? -41.262 -2.705 20.523 1.00 87.81 216 SER A O 1
ATOM 1632 N N . GLY A 1 217 ? -40.007 -4.279 19.527 1.00 92.62 217 GLY A N 1
ATOM 1633 C CA . GLY A 1 217 ? -39.925 -3.630 18.213 1.00 92.62 217 GLY A CA 1
ATOM 1634 C C . GLY A 1 217 ? -38.494 -3.275 17.806 1.00 92.62 217 GLY A C 1
ATOM 1635 O O . GLY A 1 217 ? -37.570 -4.061 18.020 1.00 92.62 217 GLY A O 1
ATOM 1636 N N . SER A 1 218 ? -38.314 -2.114 17.171 1.00 97.50 218 SER A N 1
ATOM 1637 C CA . SER A 1 218 ? -36.983 -1.591 16.851 1.00 97.50 218 SER A CA 1
ATOM 1638 C C . SER A 1 218 ? -36.295 -0.999 18.078 1.00 97.50 218 SER A C 1
ATOM 1640 O O . SER A 1 218 ? -36.958 -0.419 18.937 1.00 97.50 218 SER A O 1
ATOM 1642 N N . PHE A 1 219 ? -34.969 -1.088 18.121 1.00 98.38 219 PHE A N 1
ATOM 1643 C CA . PHE A 1 219 ? -34.144 -0.465 19.153 1.00 98.38 219 PHE A CA 1
ATOM 1644 C C . PHE A 1 219 ? -33.073 0.456 18.566 1.00 98.38 219 PHE A C 1
ATOM 1646 O O . PHE A 1 219 ? -32.637 0.295 17.422 1.00 98.38 219 PHE A O 1
ATOM 1653 N N . GLU A 1 220 ? -32.619 1.385 19.402 1.00 98.50 220 GLU A N 1
ATOM 1654 C CA . GLU A 1 220 ? -31.497 2.287 19.168 1.00 98.50 220 GLU A CA 1
ATOM 1655 C C . GLU A 1 220 ? -30.752 2.479 20.495 1.00 98.50 220 GLU A C 1
ATOM 1657 O O . GLU A 1 220 ? -31.274 3.054 21.456 1.00 98.50 220 GLU A O 1
ATOM 1662 N N . VAL A 1 221 ? -29.524 1.971 20.541 1.00 98.75 221 VAL A N 1
ATOM 1663 C CA . VAL A 1 221 ? -28.664 1.923 21.725 1.00 98.75 221 VAL A CA 1
ATOM 1664 C C . VAL A 1 221 ? -27.300 2.500 21.369 1.00 98.75 221 VAL A C 1
ATOM 1666 O O . VAL A 1 221 ? -26.811 2.310 20.256 1.00 98.75 221 VAL A O 1
ATOM 1669 N N . TYR A 1 222 ? -26.670 3.183 22.320 1.00 98.62 222 TYR A N 1
ATOM 1670 C CA . TYR A 1 222 ? -25.323 3.710 22.160 1.00 98.62 222 TYR A CA 1
ATOM 1671 C C . TYR A 1 222 ? -24.400 3.234 23.274 1.00 98.62 222 TYR A C 1
ATOM 1673 O O . TYR A 1 222 ? -24.793 3.207 24.440 1.00 98.62 222 TYR A O 1
ATOM 1681 N N . LEU A 1 223 ? -23.165 2.899 22.907 1.00 98.44 223 LEU A N 1
ATOM 1682 C CA . LEU A 1 223 ? -22.109 2.477 23.820 1.00 98.44 223 LEU A CA 1
ATOM 1683 C C . LEU A 1 223 ? -20.845 3.299 23.553 1.00 98.44 223 LEU A C 1
ATOM 1685 O O . LEU A 1 223 ? -20.406 3.410 22.407 1.00 98.44 223 LEU A O 1
ATOM 1689 N N . ALA A 1 224 ? -20.241 3.856 24.595 1.00 95.94 224 ALA A N 1
ATOM 1690 C CA . ALA A 1 224 ? -19.026 4.656 24.480 1.00 95.94 224 ALA A CA 1
ATOM 1691 C C . ALA A 1 224 ? -17.957 4.193 25.469 1.00 95.94 224 ALA A C 1
ATOM 1693 O O . ALA A 1 224 ? -18.273 3.796 26.594 1.00 95.94 224 ALA A O 1
ATOM 1694 N N . LEU A 1 225 ? -16.693 4.272 25.039 1.00 92.69 225 LEU A N 1
ATOM 1695 C CA . LEU A 1 225 ? -15.513 3.911 25.830 1.00 92.69 225 LEU A CA 1
ATOM 1696 C C . LEU A 1 225 ? -15.619 2.530 26.515 1.00 92.69 225 LEU A C 1
ATOM 1698 O O . LEU A 1 225 ? -15.356 2.441 27.717 1.00 92.69 225 LEU A O 1
ATOM 1702 N N . PRO A 1 226 ? -16.016 1.447 25.809 1.00 95.38 226 PRO A N 1
ATOM 1703 C CA . PRO A 1 226 ? -16.011 0.135 26.422 1.00 95.38 226 PRO A CA 1
ATOM 1704 C C . PRO A 1 226 ? -14.578 -0.274 26.765 1.00 95.38 226 PRO A C 1
ATOM 1706 O O . PRO A 1 226 ? -13.653 -0.204 25.949 1.00 95.38 226 PRO A O 1
ATOM 1709 N N . TYR A 1 227 ? -14.419 -0.720 27.997 1.00 92.12 227 TYR A N 1
ATOM 1710 C CA . TYR A 1 227 ? -13.178 -1.167 28.589 1.00 92.12 227 TYR A CA 1
ATOM 1711 C C . TYR A 1 227 ? -13.421 -2.523 29.234 1.00 92.12 227 TYR A C 1
ATOM 1713 O O . TYR A 1 227 ? -14.360 -2.676 30.018 1.00 92.12 227 TYR A O 1
ATOM 1721 N N . VAL A 1 228 ? -12.576 -3.493 28.903 1.00 90.56 228 VAL A N 1
ATOM 1722 C CA . VAL A 1 228 ? -12.587 -4.824 29.510 1.00 90.56 228 VAL A CA 1
ATOM 1723 C C . VAL A 1 228 ? -11.191 -5.144 30.003 1.00 90.56 228 VAL A C 1
ATOM 1725 O O . VAL A 1 228 ? -10.233 -5.048 29.241 1.00 90.56 228 VAL A O 1
ATOM 1728 N N . ALA A 1 229 ? -11.091 -5.564 31.257 1.00 86.44 229 ALA A N 1
ATOM 1729 C CA . ALA A 1 229 ? -9.859 -6.078 31.830 1.00 86.44 229 ALA A CA 1
ATOM 1730 C C . ALA A 1 229 ? -10.065 -7.448 32.459 1.00 86.44 229 ALA A C 1
ATOM 1732 O O . ALA A 1 229 ? -11.099 -7.725 33.070 1.00 86.44 229 ALA A O 1
ATOM 1733 N N . ASN A 1 230 ? -9.037 -8.280 32.330 1.00 84.00 230 ASN A N 1
ATOM 1734 C CA . ASN A 1 230 ? -8.935 -9.523 33.070 1.00 84.00 230 ASN A CA 1
ATOM 1735 C C . ASN A 1 230 ? -8.655 -9.221 34.549 1.00 84.00 230 ASN A C 1
ATOM 1737 O O . ASN A 1 230 ? -7.846 -8.344 34.857 1.00 84.00 230 ASN A O 1
ATOM 1741 N N . LEU A 1 231 ? -9.332 -9.935 35.447 1.00 80.62 231 LEU A N 1
ATOM 1742 C CA . LEU A 1 231 ? -9.152 -9.820 36.896 1.00 80.62 231 LEU A CA 1
ATOM 1743 C C . LEU A 1 231 ? -8.527 -11.066 37.532 1.00 80.62 231 LEU A C 1
ATOM 1745 O O . LEU A 1 231 ? -8.357 -11.099 38.752 1.00 80.62 231 LEU A O 1
ATOM 1749 N N . ASP A 1 232 ? -8.236 -12.099 36.747 1.00 76.38 232 ASP A N 1
ATOM 1750 C CA . ASP A 1 232 ? -7.638 -13.324 37.258 1.00 76.38 232 ASP A CA 1
ATOM 1751 C C . ASP A 1 232 ? -6.117 -13.169 37.393 1.00 76.38 232 ASP A C 1
ATOM 1753 O O . ASP A 1 232 ? -5.418 -12.746 36.469 1.00 76.38 232 ASP A O 1
ATOM 1757 N N . ASN A 1 233 ? -5.605 -13.523 38.574 1.00 64.69 233 ASN A N 1
ATOM 1758 C CA . ASN A 1 233 ? -4.194 -13.363 38.937 1.00 64.69 233 ASN A CA 1
ATOM 1759 C C . ASN A 1 233 ? -3.275 -14.416 38.290 1.00 64.69 233 ASN A C 1
ATOM 1761 O O . ASN A 1 233 ? -2.065 -14.214 38.255 1.00 64.69 233 ASN A O 1
ATOM 1765 N N . ASP A 1 234 ? -3.834 -15.506 37.756 1.00 58.28 234 ASP A N 1
ATOM 1766 C CA . ASP A 1 234 ? -3.088 -16.633 37.169 1.00 58.28 234 ASP A CA 1
ATOM 1767 C C . ASP A 1 234 ? -2.906 -16.506 35.647 1.00 58.28 234 ASP A C 1
ATOM 1769 O O . ASP A 1 234 ? -2.712 -17.488 34.926 1.00 58.28 234 ASP A O 1
ATOM 1773 N N . THR A 1 235 ? -3.000 -15.286 35.119 1.00 56.91 235 THR A N 1
ATOM 1774 C CA . THR A 1 235 ? -3.201 -15.084 33.685 1.00 56.91 235 THR A CA 1
ATOM 1775 C C . THR A 1 235 ? -1.929 -14.638 32.988 1.00 56.91 235 THR A C 1
ATOM 1777 O O . THR A 1 235 ? -1.389 -13.557 33.209 1.00 56.91 235 THR A O 1
ATOM 1780 N N . TRP A 1 236 ? -1.440 -15.508 32.107 1.00 60.88 236 TRP A N 1
ATOM 1781 C CA . TRP A 1 236 ? -0.348 -15.211 31.190 1.00 60.88 236 TRP A CA 1
ATOM 1782 C C . TRP A 1 236 ? -0.908 -14.470 29.977 1.00 60.88 236 TRP A C 1
ATOM 1784 O O . TRP A 1 236 ? -1.305 -15.090 28.989 1.00 60.88 236 TRP A O 1
ATOM 1794 N N . LEU A 1 237 ? -0.959 -13.138 30.047 1.00 63.41 237 LEU A N 1
ATOM 1795 C CA . LEU A 1 237 ? -1.104 -12.340 28.832 1.00 63.41 237 LEU A CA 1
ATOM 1796 C C . LEU A 1 237 ? 0.225 -12.403 28.063 1.00 63.41 237 LEU A C 1
ATOM 1798 O O . LEU A 1 237 ? 1.266 -12.074 28.641 1.00 63.41 237 LEU A O 1
ATOM 1802 N N . PRO A 1 238 ? 0.229 -12.828 26.785 1.00 66.69 238 PRO A N 1
ATOM 1803 C CA . PRO A 1 238 ? 1.415 -12.712 25.949 1.00 66.69 238 PRO A CA 1
ATOM 1804 C C . PRO A 1 238 ? 1.859 -11.249 25.857 1.00 66.69 238 PRO A C 1
ATOM 1806 O O . PRO A 1 238 ? 1.060 -10.328 26.047 1.00 66.69 238 PRO A O 1
ATOM 1809 N N . SER A 1 239 ? 3.132 -11.017 25.542 1.00 72.12 239 SER A N 1
ATOM 1810 C CA . SER A 1 239 ? 3.600 -9.651 25.313 1.00 72.12 239 SER A CA 1
ATOM 1811 C C . SER A 1 239 ? 2.876 -9.027 24.112 1.00 72.12 239 SER A C 1
ATOM 1813 O O . SER A 1 239 ? 2.442 -9.732 23.199 1.00 72.12 239 SER A O 1
ATOM 1815 N N . VAL A 1 240 ? 2.802 -7.692 24.056 1.00 74.69 240 VAL A N 1
ATOM 1816 C CA . VAL A 1 240 ? 2.253 -6.979 22.885 1.00 74.69 240 VAL A CA 1
ATOM 1817 C C . VAL A 1 240 ? 2.939 -7.442 21.592 1.00 74.69 240 VAL A C 1
ATOM 1819 O O . VAL A 1 240 ? 2.272 -7.636 20.582 1.00 74.69 240 VAL A O 1
ATOM 1822 N N . SER A 1 241 ? 4.251 -7.701 21.622 1.00 74.88 241 SER A N 1
ATOM 1823 C CA . SER A 1 241 ? 4.999 -8.243 20.480 1.00 74.88 241 SER A CA 1
ATOM 1824 C C . SER A 1 241 ? 4.539 -9.635 20.044 1.00 74.88 241 SER A C 1
ATOM 1826 O O . SER A 1 241 ? 4.433 -9.876 18.843 1.00 74.88 241 SER A O 1
ATOM 1828 N N . ASP A 1 242 ? 4.229 -10.536 20.980 1.00 78.56 242 ASP A N 1
ATOM 1829 C CA . ASP A 1 242 ? 3.729 -11.877 20.641 1.00 78.56 242 ASP A CA 1
ATOM 1830 C C . ASP A 1 242 ? 2.346 -11.795 19.996 1.00 78.56 242 ASP A C 1
ATOM 1832 O O . ASP A 1 242 ? 2.021 -12.545 19.074 1.00 78.56 242 ASP A O 1
ATOM 1836 N N . MET A 1 243 ? 1.524 -10.863 20.476 1.00 78.31 243 MET A N 1
ATOM 1837 C CA . MET A 1 243 ? 0.175 -10.645 19.966 1.00 78.31 243 MET A CA 1
ATOM 1838 C C . MET A 1 243 ? 0.213 -10.049 18.559 1.00 78.31 243 MET A C 1
ATOM 1840 O O . MET A 1 243 ? -0.410 -10.607 17.660 1.00 78.31 243 MET A O 1
ATOM 1844 N N . LEU A 1 244 ? 1.023 -9.007 18.342 1.00 84.00 244 LEU A N 1
ATOM 1845 C CA . LEU A 1 244 ? 1.245 -8.427 17.015 1.00 84.00 244 LEU A CA 1
ATOM 1846 C C . LEU A 1 244 ? 1.792 -9.463 16.023 1.00 84.00 244 LEU A C 1
ATOM 1848 O O . LEU A 1 244 ? 1.296 -9.545 14.901 1.00 84.00 244 LEU A O 1
ATOM 1852 N N . SER A 1 245 ? 2.756 -10.292 16.443 1.00 85.31 245 SER A N 1
ATOM 1853 C CA . SER A 1 245 ? 3.352 -11.341 15.600 1.00 85.31 245 SER A CA 1
ATOM 1854 C C . SER A 1 245 ? 2.301 -12.342 15.108 1.00 85.31 245 SER A C 1
ATOM 1856 O O . SER A 1 245 ? 2.250 -12.676 13.924 1.00 85.31 245 SER A O 1
ATOM 1858 N N . ARG A 1 246 ? 1.376 -12.751 15.988 1.00 80.50 246 ARG A N 1
ATOM 1859 C CA . ARG A 1 246 ? 0.250 -13.634 15.630 1.00 80.50 246 ARG A CA 1
ATOM 1860 C C . ARG A 1 246 ? -0.754 -12.987 14.680 1.00 80.50 246 ARG A C 1
ATOM 1862 O O . ARG A 1 246 ? -1.362 -13.698 13.886 1.00 80.50 246 ARG A O 1
ATOM 1869 N N . ASP A 1 247 ? -0.899 -11.667 14.737 1.00 84.50 247 ASP A N 1
ATOM 1870 C CA . ASP A 1 247 ? -1.705 -10.883 13.794 1.00 84.50 247 ASP A CA 1
ATOM 1871 C C . ASP A 1 247 ? -0.926 -10.512 12.513 1.00 84.50 247 ASP A C 1
ATOM 1873 O O . ASP A 1 247 ? -1.404 -9.744 11.678 1.00 84.50 247 ASP A O 1
ATOM 1877 N N . GLY A 1 248 ? 0.273 -11.075 12.329 1.00 90.19 248 GLY A N 1
ATOM 1878 C CA . GLY A 1 248 ? 1.082 -10.926 11.125 1.00 90.19 248 GLY A CA 1
ATOM 1879 C C . GLY A 1 248 ? 2.040 -9.737 11.135 1.00 90.19 248 GLY A C 1
ATOM 1880 O O . GLY A 1 248 ? 2.682 -9.517 10.114 1.00 90.19 248 GLY A O 1
ATOM 1881 N N . LEU A 1 249 ? 2.179 -8.989 12.235 1.00 94.69 249 LEU A N 1
ATOM 1882 C CA . LEU A 1 249 ? 3.204 -7.952 12.400 1.00 94.69 249 LEU A CA 1
ATOM 1883 C C . LEU A 1 249 ? 4.275 -8.408 13.394 1.00 94.69 249 LEU A C 1
ATOM 1885 O O . LEU A 1 249 ? 4.132 -8.285 14.608 1.00 94.69 249 LEU A O 1
ATOM 1889 N N . THR A 1 250 ? 5.398 -8.874 12.875 1.00 93.62 250 THR A N 1
ATOM 1890 C CA . THR A 1 250 ? 6.505 -9.374 13.687 1.00 93.62 250 THR A CA 1
ATOM 1891 C C . THR A 1 250 ? 7.564 -8.299 13.865 1.00 93.62 250 THR A C 1
ATOM 1893 O O . THR A 1 250 ? 8.070 -7.761 12.886 1.00 93.62 250 THR A O 1
ATOM 1896 N N . VAL A 1 251 ? 7.990 -8.046 15.101 1.00 94.06 251 VAL A N 1
ATOM 1897 C CA . VAL A 1 251 ? 9.279 -7.396 15.382 1.00 94.06 251 VAL A CA 1
ATOM 1898 C C . VAL A 1 251 ? 10.211 -8.474 15.919 1.00 94.06 251 VAL A C 1
ATOM 1900 O O . VAL A 1 251 ? 10.090 -8.888 17.070 1.00 94.06 251 VAL A O 1
ATOM 1903 N N . HIS A 1 252 ? 11.103 -8.983 15.069 1.00 90.62 252 HIS A N 1
ATOM 1904 C CA . HIS A 1 252 ? 11.907 -10.156 15.400 1.00 90.62 252 HIS A CA 1
ATOM 1905 C C . HIS A 1 252 ? 12.892 -9.830 16.542 1.00 90.62 252 HIS A C 1
ATOM 1907 O O . HIS A 1 252 ? 13.689 -8.893 16.408 1.00 90.62 252 HIS A O 1
ATOM 1913 N N . PRO A 1 253 ? 12.881 -10.583 17.659 1.00 84.81 253 PRO A N 1
ATOM 1914 C CA . PRO A 1 253 ? 13.470 -10.139 18.925 1.00 84.81 253 PRO A CA 1
ATOM 1915 C C . PRO A 1 253 ? 14.998 -10.010 18.896 1.00 84.81 253 PRO A C 1
ATOM 1917 O O . PRO A 1 253 ? 15.556 -9.177 19.604 1.00 84.81 253 PRO A O 1
ATOM 1920 N N . SER A 1 254 ? 15.693 -10.794 18.065 1.00 90.94 254 SER A N 1
ATOM 1921 C CA . SER A 1 254 ? 17.162 -10.761 17.979 1.00 90.94 254 SER A CA 1
ATOM 1922 C C . SER A 1 254 ? 17.682 -9.894 16.829 1.00 90.94 254 SER A C 1
ATOM 1924 O O . SER A 1 254 ? 18.597 -9.091 17.008 1.00 90.94 254 SER A O 1
ATOM 1926 N N . SER A 1 255 ? 17.086 -10.005 15.639 1.00 93.00 255 SER A N 1
ATOM 1927 C CA . SER A 1 255 ? 17.518 -9.239 14.454 1.00 93.00 255 SER A CA 1
ATOM 1928 C C . SER A 1 255 ? 16.975 -7.807 14.424 1.00 93.00 255 SER A C 1
ATOM 1930 O O . SER A 1 255 ? 17.543 -6.950 13.732 1.00 93.00 255 SER A O 1
ATOM 1932 N N . ARG A 1 256 ? 15.909 -7.534 15.193 1.00 93.06 256 ARG A N 1
ATOM 1933 C CA . ARG A 1 256 ? 15.148 -6.273 15.195 1.00 93.06 256 ARG A CA 1
ATOM 1934 C C . ARG A 1 256 ? 14.577 -5.926 13.815 1.00 93.06 256 ARG A C 1
ATOM 1936 O O . ARG A 1 256 ? 14.441 -4.756 13.473 1.00 93.06 256 ARG A O 1
ATOM 1943 N N . ASN A 1 257 ? 14.336 -6.940 12.991 1.00 96.69 257 ASN A N 1
ATOM 1944 C CA . ASN A 1 257 ? 13.703 -6.794 11.686 1.00 96.69 257 ASN A CA 1
ATOM 1945 C C . ASN A 1 257 ? 12.180 -6.781 11.848 1.00 96.69 257 ASN A C 1
ATOM 1947 O O . ASN A 1 257 ? 11.653 -7.431 12.753 1.00 96.69 257 ASN A O 1
ATOM 1951 N N . VAL A 1 258 ? 11.487 -6.077 10.959 1.00 97.62 258 VAL A N 1
ATOM 1952 C CA . VAL A 1 258 ? 10.025 -6.040 10.902 1.00 97.62 258 VAL A CA 1
ATOM 1953 C C . VAL A 1 258 ? 9.541 -6.991 9.808 1.00 97.62 258 VAL A C 1
ATOM 1955 O O . VAL A 1 258 ? 9.936 -6.858 8.653 1.00 97.62 258 VAL A O 1
ATOM 1958 N N . GLY A 1 259 ? 8.698 -7.951 10.170 1.00 97.06 259 GLY A N 1
ATOM 1959 C CA . GLY A 1 259 ? 8.005 -8.841 9.245 1.00 97.06 259 GLY A CA 1
ATOM 1960 C C . GLY A 1 259 ? 6.525 -8.483 9.158 1.00 97.06 259 GLY A C 1
ATOM 1961 O O . GLY A 1 259 ? 5.884 -8.290 10.186 1.00 97.06 259 GLY A O 1
ATOM 1962 N N . ILE A 1 260 ? 5.974 -8.411 7.948 1.00 97.69 260 ILE A N 1
ATOM 1963 C CA . ILE A 1 260 ? 4.531 -8.310 7.705 1.00 97.69 260 ILE A CA 1
ATOM 1964 C C . ILE A 1 260 ? 4.104 -9.571 6.948 1.00 97.69 260 ILE A C 1
ATOM 1966 O O . ILE A 1 260 ? 4.583 -9.833 5.847 1.00 97.69 260 ILE A O 1
ATOM 1970 N N . GLY A 1 261 ? 3.255 -10.395 7.558 1.00 96.12 261 GLY A N 1
ATOM 1971 C CA . GLY A 1 261 ? 2.885 -11.726 7.064 1.00 96.12 261 GLY A CA 1
ATOM 1972 C C . GLY A 1 261 ? 3.985 -12.790 7.215 1.00 96.12 261 GLY A C 1
ATOM 1973 O O . GLY A 1 261 ? 3.846 -13.896 6.694 1.00 96.12 261 GLY A O 1
ATOM 1974 N N . THR A 1 262 ? 5.087 -12.479 7.907 1.00 94.44 262 THR A N 1
ATOM 1975 C CA . THR A 1 262 ? 6.204 -13.397 8.183 1.00 94.44 262 THR A CA 1
ATOM 1976 C C . THR A 1 262 ? 6.738 -13.203 9.601 1.00 94.44 262 THR A C 1
ATOM 1978 O O . THR A 1 262 ? 6.866 -12.074 10.073 1.00 94.44 262 THR A O 1
ATOM 1981 N N . ASP A 1 263 ? 7.057 -14.302 10.282 1.00 94.06 263 ASP A N 1
ATOM 1982 C CA . ASP A 1 263 ? 7.733 -14.328 11.590 1.00 94.06 263 ASP A CA 1
ATOM 1983 C C . ASP A 1 263 ? 9.265 -14.389 11.472 1.00 94.06 263 ASP A C 1
ATOM 1985 O O . ASP A 1 263 ? 9.992 -14.109 12.425 1.00 94.06 263 ASP A O 1
ATOM 1989 N N . SER A 1 264 ? 9.748 -14.696 10.270 1.00 94.38 264 SER A N 1
ATOM 1990 C CA . SER A 1 264 ? 11.151 -14.929 9.946 1.00 94.38 264 SER A CA 1
ATOM 1991 C C . SER A 1 264 ? 11.595 -13.960 8.842 1.00 94.38 264 SER A C 1
ATOM 1993 O O . SER A 1 264 ? 11.834 -14.394 7.716 1.00 94.38 264 SER A O 1
ATOM 1995 N N . PRO A 1 265 ? 11.626 -12.637 9.102 1.00 96.69 265 PRO A N 1
ATOM 1996 C CA . PRO A 1 265 ? 11.947 -11.634 8.087 1.00 96.69 265 PRO A CA 1
ATOM 1997 C C . PRO A 1 265 ? 13.400 -11.743 7.595 1.00 96.69 265 PRO A C 1
ATOM 1999 O O . PRO A 1 265 ? 14.342 -11.665 8.394 1.00 96.69 265 PRO A O 1
ATOM 2002 N N . GLU A 1 266 ? 13.586 -11.844 6.275 1.00 94.38 266 GLU A N 1
ATOM 2003 C CA . GLU A 1 266 ? 14.902 -11.979 5.620 1.00 94.38 266 GLU A CA 1
ATOM 2004 C C . GLU A 1 266 ? 15.635 -10.630 5.452 1.00 94.38 266 GLU A C 1
ATOM 2006 O O . GLU A 1 266 ? 16.847 -10.587 5.233 1.00 94.38 266 GLU A O 1
ATOM 2011 N N . GLY A 1 267 ? 14.920 -9.511 5.605 1.00 94.19 267 GLY A N 1
ATOM 2012 C CA . GLY A 1 267 ? 15.443 -8.144 5.542 1.00 94.19 267 GLY A CA 1
ATOM 2013 C C . GLY A 1 267 ? 14.963 -7.278 6.707 1.00 94.19 267 GLY A C 1
ATOM 2014 O O . GLY A 1 267 ? 14.181 -7.717 7.544 1.00 94.19 267 GLY A O 1
ATOM 2015 N N . LYS A 1 268 ? 15.430 -6.022 6.780 1.00 96.00 268 LYS A N 1
ATOM 2016 C CA . LYS A 1 268 ? 15.014 -5.074 7.837 1.00 96.00 268 LYS A CA 1
ATOM 2017 C C . LYS A 1 268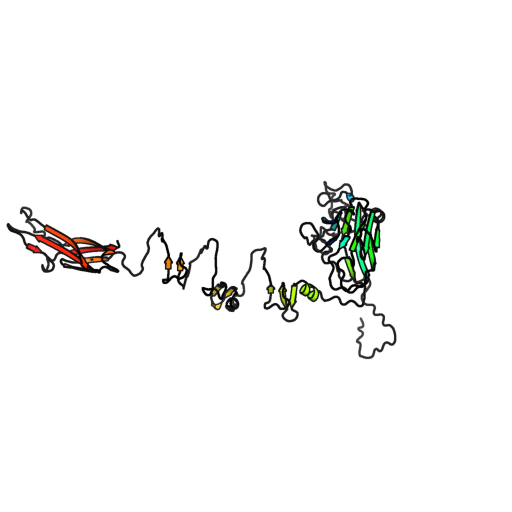 ? 13.504 -4.840 7.857 1.00 96.00 268 LYS A C 1
ATOM 2019 O O . LYS A 1 268 ? 12.936 -4.703 8.936 1.00 96.00 268 LYS A O 1
ATOM 2024 N N . LEU A 1 269 ? 12.898 -4.829 6.677 1.00 96.88 269 LEU A N 1
ATOM 2025 C CA . LEU A 1 269 ? 11.467 -4.926 6.451 1.00 96.88 269 LEU A CA 1
ATOM 2026 C C . LEU A 1 269 ? 11.255 -6.041 5.424 1.00 96.88 269 LEU A C 1
ATOM 2028 O O . LEU A 1 269 ? 11.851 -5.988 4.349 1.00 96.88 269 LEU A O 1
ATOM 2032 N N . ASP A 1 270 ? 10.441 -7.033 5.760 1.00 97.06 270 ASP A N 1
ATOM 2033 C CA . ASP A 1 270 ? 10.068 -8.136 4.872 1.00 97.06 270 ASP A CA 1
ATOM 2034 C C . ASP A 1 270 ? 8.543 -8.268 4.862 1.00 97.06 270 ASP A C 1
ATOM 2036 O O . ASP A 1 270 ? 7.917 -8.398 5.915 1.00 97.06 270 ASP A O 1
ATOM 2040 N N . VAL A 1 271 ? 7.941 -8.173 3.680 1.00 97.56 271 VAL A N 1
ATOM 2041 C CA . VAL A 1 271 ? 6.488 -8.139 3.498 1.00 97.56 271 VAL A CA 1
ATOM 2042 C C . VAL A 1 271 ? 6.083 -9.299 2.600 1.00 97.56 271 VAL A C 1
ATOM 2044 O O . VAL A 1 271 ? 6.374 -9.307 1.404 1.00 97.56 271 VAL A O 1
ATOM 2047 N N . ARG A 1 272 ? 5.354 -10.267 3.159 1.00 95.94 272 ARG A N 1
ATOM 2048 C CA . ARG A 1 272 ? 4.685 -11.325 2.393 1.00 95.94 272 ARG A CA 1
ATOM 2049 C C . ARG A 1 272 ? 3.328 -10.827 1.903 1.00 95.94 272 ARG A C 1
ATOM 2051 O O . ARG A 1 272 ? 2.287 -11.180 2.450 1.00 95.94 272 ARG A O 1
ATOM 2058 N N . GLY A 1 273 ? 3.356 -9.985 0.876 1.00 94.81 273 GLY A N 1
ATOM 2059 C CA . GLY A 1 273 ? 2.169 -9.384 0.276 1.00 94.81 273 GLY A CA 1
ATOM 2060 C C . GLY A 1 273 ? 2.498 -8.109 -0.495 1.00 94.81 273 GLY A C 1
ATOM 2061 O O . GLY A 1 273 ? 3.664 -7.804 -0.744 1.00 94.81 273 GLY A O 1
ATOM 2062 N N . ASP A 1 274 ? 1.458 -7.365 -0.862 1.00 95.12 274 ASP A N 1
ATOM 2063 C CA . ASP A 1 274 ? 1.602 -6.108 -1.592 1.00 95.12 274 ASP A CA 1
ATOM 2064 C C . ASP A 1 274 ? 2.092 -4.974 -0.681 1.00 95.12 274 ASP A C 1
ATOM 2066 O O . ASP A 1 274 ? 1.689 -4.854 0.478 1.00 95.12 274 ASP A O 1
ATOM 2070 N N . ILE A 1 275 ? 2.910 -4.080 -1.240 1.00 95.56 275 ILE A N 1
ATOM 2071 C CA . ILE A 1 275 ? 3.309 -2.826 -0.595 1.00 95.56 275 ILE A CA 1
ATOM 2072 C C . ILE A 1 275 ? 2.585 -1.679 -1.301 1.00 95.56 275 ILE A C 1
ATOM 2074 O O . ILE A 1 275 ? 2.884 -1.352 -2.449 1.00 95.56 275 ILE A O 1
ATOM 2078 N N . ARG A 1 276 ? 1.638 -1.038 -0.607 1.00 94.62 276 ARG A N 1
ATOM 2079 C CA . ARG A 1 276 ? 0.928 0.148 -1.110 1.00 94.62 276 ARG A CA 1
ATOM 2080 C C . ARG A 1 276 ? 1.541 1.428 -0.538 1.00 94.62 276 ARG A C 1
ATOM 2082 O O . ARG A 1 276 ? 1.227 1.822 0.582 1.00 94.62 276 ARG A O 1
ATOM 2089 N N . ALA A 1 277 ? 2.372 2.112 -1.323 1.00 93.88 277 ALA A N 1
ATOM 2090 C CA . ALA A 1 277 ? 2.929 3.419 -0.964 1.00 93.88 277 ALA A CA 1
ATOM 2091 C C . ALA A 1 277 ? 1.923 4.543 -1.290 1.00 93.88 277 ALA A C 1
ATOM 2093 O O . ALA A 1 277 ? 1.854 5.014 -2.420 1.00 93.88 277 ALA A O 1
ATOM 2094 N N . GLY A 1 278 ? 1.106 4.959 -0.313 1.00 91.38 278 GLY A N 1
ATOM 2095 C CA . GLY A 1 278 ? 0.019 5.937 -0.518 1.00 91.38 278 GLY A CA 1
ATOM 2096 C C . GLY A 1 278 ? 0.475 7.334 -0.960 1.00 91.38 278 GLY A C 1
ATOM 2097 O O . GLY A 1 278 ? -0.215 7.982 -1.740 1.00 91.38 278 GLY A O 1
ATOM 2098 N N . ASN A 1 279 ? 1.670 7.754 -0.542 1.00 92.50 279 ASN A N 1
ATOM 2099 C CA . ASN A 1 279 ? 2.315 8.982 -1.021 1.00 92.50 279 ASN A CA 1
ATOM 2100 C C . ASN A 1 279 ? 3.154 8.747 -2.292 1.00 92.50 279 ASN A C 1
ATOM 2102 O O . ASN A 1 279 ? 3.918 9.617 -2.680 1.00 92.50 279 ASN A O 1
ATOM 2106 N N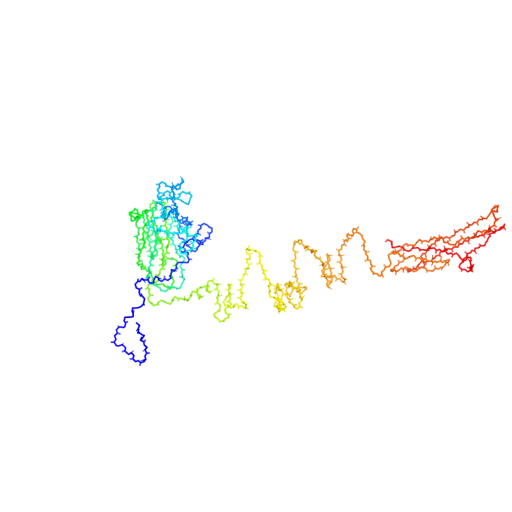 . SER A 1 280 ? 3.022 7.576 -2.930 1.00 89.69 280 SER A N 1
ATOM 2107 C CA . SER A 1 280 ? 3.719 7.116 -4.148 1.00 89.69 280 SER A CA 1
ATOM 2108 C C . SER A 1 280 ? 5.246 6.985 -4.067 1.00 89.69 280 SER A C 1
ATOM 2110 O O . SER A 1 280 ? 5.840 6.327 -4.918 1.00 89.69 280 SER A O 1
ATOM 2112 N N . ASP A 1 281 ? 5.880 7.546 -3.043 1.00 93.75 281 ASP A N 1
ATOM 2113 C CA . ASP A 1 281 ? 7.333 7.570 -2.925 1.00 93.75 281 ASP A CA 1
ATOM 2114 C C . ASP A 1 281 ? 7.931 6.261 -2.388 1.00 93.75 281 ASP A C 1
ATOM 2116 O O . ASP A 1 281 ? 7.524 5.737 -1.347 1.00 93.75 281 ASP A O 1
ATOM 2120 N N . ILE A 1 282 ? 8.984 5.790 -3.063 1.00 94.75 282 ILE A N 1
ATOM 2121 C CA . ILE A 1 282 ? 9.934 4.785 -2.571 1.00 94.75 282 ILE A CA 1
ATOM 2122 C C . ILE A 1 282 ? 11.342 5.296 -2.896 1.00 94.75 282 ILE A C 1
ATOM 2124 O O . ILE A 1 282 ? 11.720 5.402 -4.062 1.00 94.75 282 ILE A O 1
ATOM 2128 N N . TYR A 1 283 ? 12.128 5.619 -1.867 1.00 94.38 283 TYR A N 1
ATOM 2129 C CA . TYR A 1 283 ? 13.469 6.186 -2.026 1.00 94.38 283 TYR A CA 1
ATOM 2130 C C . TYR A 1 283 ? 14.569 5.129 -1.847 1.00 94.38 283 TYR A C 1
ATOM 2132 O O . TYR A 1 283 ? 14.589 4.402 -0.856 1.00 94.38 283 TYR A O 1
ATOM 2140 N N . PHE A 1 284 ? 15.544 5.107 -2.761 1.00 95.69 284 PHE A N 1
ATOM 2141 C CA . PHE A 1 284 ? 16.725 4.236 -2.701 1.00 95.69 284 PHE A CA 1
ATOM 2142 C C . PHE A 1 284 ? 17.988 5.062 -2.405 1.00 95.69 284 PHE A C 1
ATOM 2144 O O . PHE A 1 284 ? 18.753 5.404 -3.305 1.00 95.69 284 PHE A O 1
ATOM 2151 N N . THR A 1 285 ? 18.199 5.429 -1.139 1.00 96.19 285 THR A N 1
ATOM 2152 C CA . THR A 1 285 ? 19.153 6.491 -0.748 1.00 96.19 285 THR A CA 1
ATOM 2153 C C . THR A 1 285 ? 20.566 6.024 -0.389 1.00 96.19 285 THR A C 1
ATOM 2155 O O . THR A 1 285 ? 21.453 6.860 -0.236 1.00 96.19 285 THR A O 1
ATOM 2158 N N . ASN A 1 286 ? 20.815 4.720 -0.248 1.00 95.62 286 ASN A N 1
ATOM 2159 C CA . ASN A 1 286 ? 22.150 4.221 0.090 1.00 95.62 286 ASN A CA 1
ATOM 2160 C C . ASN A 1 286 ? 23.099 4.324 -1.117 1.00 95.62 286 ASN A C 1
ATOM 2162 O O . ASN A 1 286 ? 23.020 3.519 -2.041 1.00 95.62 286 ASN A O 1
ATOM 2166 N N . THR A 1 287 ? 24.026 5.282 -1.082 1.00 95.62 287 THR A N 1
ATOM 2167 C CA . THR A 1 287 ? 24.961 5.572 -2.183 1.00 95.62 287 THR A CA 1
ATOM 2168 C C . THR A 1 287 ? 26.079 4.545 -2.348 1.00 95.62 287 THR A C 1
ATOM 2170 O O . THR A 1 287 ? 26.757 4.559 -3.369 1.00 95.62 287 THR A O 1
ATOM 2173 N N . ASN A 1 288 ? 26.276 3.657 -1.371 1.00 96.56 288 ASN A N 1
ATOM 2174 C CA . ASN A 1 288 ? 27.339 2.646 -1.381 1.00 96.56 288 ASN A CA 1
ATOM 2175 C C . ASN A 1 288 ? 26.788 1.217 -1.547 1.00 96.56 288 ASN A C 1
ATOM 2177 O O . ASN A 1 288 ? 27.501 0.241 -1.315 1.00 96.56 288 ASN A O 1
ATOM 2181 N N . HIS A 1 289 ? 25.510 1.073 -1.903 1.00 95.44 289 HIS A N 1
ATOM 2182 C CA . HIS A 1 289 ? 24.896 -0.228 -2.140 1.00 95.44 289 HIS A CA 1
ATOM 2183 C C . HIS A 1 289 ? 25.393 -0.825 -3.465 1.00 95.44 289 HIS A C 1
ATOM 2185 O O . HIS A 1 289 ? 25.218 -0.227 -4.520 1.00 95.44 289 HIS A O 1
ATOM 2191 N N . ASN A 1 290 ? 25.990 -2.016 -3.430 1.00 96.25 290 ASN A N 1
ATOM 2192 C CA . ASN A 1 290 ? 26.365 -2.755 -4.638 1.00 96.25 290 ASN A CA 1
ATOM 2193 C C . ASN A 1 290 ? 25.228 -3.676 -5.083 1.00 96.25 290 ASN A C 1
ATOM 2195 O O . ASN A 1 290 ? 24.513 -4.211 -4.240 1.00 96.25 290 ASN A O 1
ATOM 2199 N N . HIS A 1 291 ? 25.114 -3.917 -6.394 1.00 94.81 291 HIS A N 1
ATOM 2200 C CA . HIS A 1 291 ? 24.187 -4.911 -6.943 1.00 94.81 291 HIS A CA 1
ATOM 2201 C C . HIS A 1 291 ? 24.328 -6.254 -6.212 1.00 94.81 291 HIS A C 1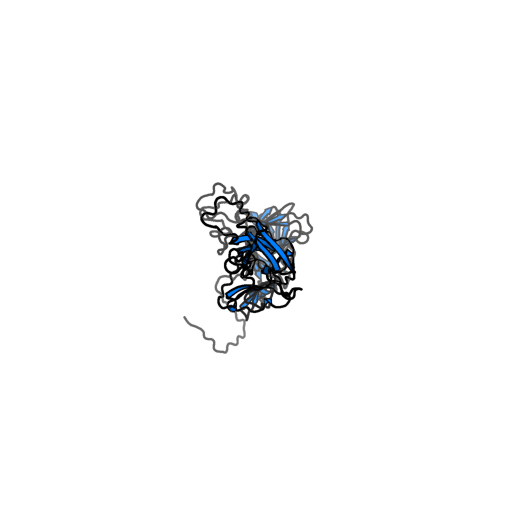
ATOM 2203 O O . HIS A 1 291 ? 25.375 -6.902 -6.283 1.00 94.81 291 HIS A O 1
ATOM 2209 N N . THR A 1 292 ? 23.267 -6.669 -5.518 1.00 92.31 292 THR A N 1
ATOM 2210 C CA . THR A 1 292 ? 23.302 -7.846 -4.625 1.00 92.31 292 THR A CA 1
ATOM 2211 C C . THR A 1 292 ? 23.115 -9.162 -5.367 1.00 92.31 292 THR A C 1
ATOM 2213 O O . THR A 1 292 ? 23.407 -10.235 -4.843 1.00 92.31 292 THR A O 1
ATOM 2216 N N . GLY A 1 293 ? 22.568 -9.099 -6.581 1.00 91.94 293 GLY A N 1
ATOM 2217 C CA . GLY A 1 293 ? 22.173 -10.276 -7.337 1.00 91.94 293 GLY A CA 1
ATOM 2218 C C . GLY A 1 293 ? 20.981 -11.037 -6.755 1.00 91.94 293 GLY A C 1
ATOM 2219 O O . GLY A 1 293 ? 20.648 -12.091 -7.290 1.00 91.94 293 GLY A O 1
ATOM 2220 N N . ILE A 1 294 ? 20.288 -10.528 -5.730 1.00 91.94 294 ILE A N 1
ATOM 2221 C CA . ILE A 1 294 ? 19.098 -11.187 -5.158 1.00 91.94 294 ILE A CA 1
ATOM 2222 C C . ILE A 1 294 ? 18.029 -11.418 -6.239 1.00 91.94 294 ILE A C 1
ATOM 2224 O O . ILE A 1 294 ? 17.519 -12.528 -6.398 1.00 91.94 294 ILE A O 1
ATOM 2228 N N . GLY A 1 295 ? 17.773 -10.404 -7.072 1.00 92.56 295 GLY A N 1
ATOM 2229 C CA . GLY A 1 295 ? 16.867 -10.504 -8.222 1.00 92.56 295 GLY A CA 1
ATOM 2230 C C . GLY A 1 295 ? 17.325 -11.478 -9.316 1.00 92.56 295 GLY A C 1
ATOM 2231 O O . GLY A 1 295 ? 16.570 -11.747 -10.248 1.00 92.56 295 GLY A O 1
ATOM 2232 N N . ASN A 1 296 ? 18.542 -12.033 -9.232 1.00 92.62 296 ASN A N 1
ATOM 2233 C CA . ASN A 1 296 ? 19.034 -12.996 -10.213 1.00 92.62 296 ASN A CA 1
ATOM 2234 C C . ASN A 1 296 ? 18.450 -14.401 -10.028 1.00 92.62 296 ASN A C 1
ATOM 2236 O O . ASN A 1 296 ? 18.523 -15.198 -10.971 1.00 92.62 296 ASN A O 1
ATOM 2240 N N . LYS A 1 297 ? 17.878 -14.699 -8.854 1.00 94.81 297 LYS A N 1
ATOM 2241 C CA . LYS A 1 297 ? 17.245 -15.985 -8.543 1.00 94.81 297 LYS A CA 1
ATOM 2242 C C . LYS A 1 297 ? 16.076 -16.256 -9.493 1.00 94.81 297 LYS A C 1
ATOM 2244 O O . LYS A 1 297 ? 15.273 -15.371 -9.774 1.00 94.81 297 LYS A O 1
ATOM 2249 N N . SER A 1 298 ? 15.983 -17.484 -10.009 1.00 95.31 298 SER A N 1
ATOM 2250 C CA . SER A 1 298 ? 14.926 -17.862 -10.958 1.00 95.31 298 SER A CA 1
ATOM 2251 C C . SER A 1 298 ? 13.539 -17.545 -10.391 1.00 95.31 298 SER A C 1
ATOM 2253 O O . SER A 1 298 ? 13.224 -17.890 -9.253 1.00 95.31 298 SER A O 1
ATOM 2255 N N . GLY A 1 299 ? 12.718 -16.858 -11.183 1.00 95.38 299 GLY A N 1
ATOM 2256 C CA . GLY A 1 299 ? 11.394 -16.387 -10.800 1.00 95.38 299 GLY A CA 1
ATOM 2257 C C . GLY A 1 299 ? 11.354 -15.024 -10.104 1.00 95.38 299 GLY A C 1
ATOM 2258 O O . GLY A 1 299 ? 10.250 -14.499 -9.975 1.00 95.38 299 GLY A O 1
ATOM 2259 N N . TRP A 1 300 ? 12.493 -14.450 -9.702 1.00 95.38 300 TRP A N 1
ATOM 2260 C CA . TRP A 1 300 ? 12.573 -13.191 -8.947 1.00 95.38 300 TRP A CA 1
ATOM 2261 C C . TRP A 1 300 ? 12.846 -11.999 -9.874 1.00 95.38 300 TRP A C 1
ATOM 2263 O O . TRP A 1 300 ? 13.317 -12.175 -10.998 1.00 95.38 300 TRP A O 1
ATOM 2273 N N . ALA A 1 301 ? 12.522 -10.798 -9.398 1.00 96.44 301 ALA A N 1
ATOM 2274 C CA . ALA A 1 301 ? 12.781 -9.500 -10.026 1.00 96.44 301 ALA A CA 1
ATOM 2275 C C . ALA A 1 301 ? 13.252 -8.513 -8.941 1.00 96.44 301 ALA A C 1
ATOM 2277 O O . ALA A 1 301 ? 13.044 -8.778 -7.756 1.00 96.44 301 ALA A O 1
ATOM 2278 N N . ALA A 1 302 ? 13.891 -7.404 -9.320 1.00 96.06 302 ALA A N 1
ATOM 2279 C CA . ALA A 1 302 ? 14.396 -6.421 -8.354 1.00 96.06 302 ALA A CA 1
ATOM 2280 C C . ALA A 1 302 ? 14.452 -4.992 -8.916 1.00 96.06 302 ALA A C 1
ATOM 2282 O O . ALA A 1 302 ? 14.559 -4.793 -10.127 1.00 96.06 302 ALA A O 1
ATOM 2283 N N . ILE A 1 303 ? 14.422 -4.012 -8.009 1.00 96.56 303 ILE A N 1
ATOM 2284 C CA . ILE A 1 303 ? 14.731 -2.598 -8.252 1.00 96.56 303 ILE A CA 1
ATOM 2285 C C . ILE A 1 303 ? 15.722 -2.169 -7.165 1.00 96.56 303 ILE A C 1
ATOM 2287 O O . ILE A 1 303 ? 15.450 -2.385 -5.984 1.00 96.56 303 ILE A O 1
ATOM 2291 N N . GLU A 1 304 ? 16.871 -1.606 -7.536 1.00 96.25 304 GLU A N 1
ATOM 2292 C CA . GLU A 1 304 ? 17.928 -1.257 -6.574 1.00 96.25 304 GLU A CA 1
ATOM 2293 C C . GLU A 1 304 ? 18.810 -0.096 -7.057 1.00 96.25 304 GLU A C 1
ATOM 2295 O O . GLU A 1 304 ? 19.057 0.048 -8.250 1.00 96.25 304 GLU A O 1
ATOM 2300 N N . ASN A 1 305 ? 19.329 0.719 -6.136 1.00 96.88 305 ASN A N 1
ATOM 2301 C CA . ASN A 1 305 ? 20.348 1.732 -6.439 1.00 96.88 305 ASN A CA 1
ATOM 2302 C C . ASN A 1 305 ? 21.738 1.086 -6.342 1.00 96.88 305 ASN A C 1
ATOM 2304 O O . ASN A 1 305 ? 22.152 0.715 -5.246 1.00 96.88 305 ASN A O 1
ATOM 2308 N N . ALA A 1 306 ? 22.429 0.885 -7.466 1.00 97.25 306 ALA A N 1
ATOM 2309 C CA . ALA A 1 306 ? 23.661 0.099 -7.526 1.00 97.25 306 ALA A CA 1
ATOM 2310 C C . ALA A 1 306 ? 24.890 0.972 -7.830 1.00 97.25 306 ALA A C 1
ATOM 2312 O O . ALA A 1 306 ? 25.118 1.378 -8.970 1.00 97.25 306 ALA A O 1
ATOM 2313 N N . ALA A 1 307 ? 25.730 1.196 -6.819 1.00 97.56 307 ALA A N 1
ATOM 2314 C CA . ALA A 1 307 ? 26.950 2.000 -6.882 1.00 97.56 307 ALA A CA 1
ATOM 2315 C C . ALA A 1 307 ? 27.962 1.467 -7.908 1.00 97.56 307 ALA A C 1
ATOM 2317 O O . ALA A 1 307 ? 28.524 2.234 -8.684 1.00 97.56 307 ALA A O 1
ATOM 2318 N N . ASN A 1 308 ? 28.136 0.146 -7.983 1.00 97.00 308 ASN A N 1
ATOM 2319 C CA . ASN A 1 308 ? 29.019 -0.504 -8.955 1.00 97.00 308 ASN A CA 1
ATOM 2320 C C . ASN A 1 308 ? 28.533 -0.426 -10.417 1.00 97.00 308 ASN A C 1
ATOM 2322 O O . ASN A 1 308 ? 29.297 -0.764 -11.317 1.00 97.00 308 ASN A O 1
ATOM 2326 N N . PHE A 1 309 ? 27.298 0.028 -10.654 1.00 95.56 309 PHE A N 1
ATOM 2327 C CA . PHE A 1 309 ? 26.774 0.369 -11.982 1.00 95.56 309 PHE A CA 1
ATOM 2328 C C . PHE A 1 309 ? 26.534 1.877 -12.159 1.00 95.56 309 PHE A C 1
ATOM 2330 O O . PHE A 1 309 ? 26.241 2.315 -13.268 1.00 95.56 309 PHE A O 1
ATOM 2337 N N . GLY A 1 310 ? 26.643 2.670 -11.087 1.00 96.06 310 GLY A N 1
ATOM 2338 C CA . GLY A 1 310 ? 26.357 4.104 -11.094 1.00 96.06 310 GLY A CA 1
ATOM 2339 C C . GLY A 1 310 ? 24.908 4.455 -11.456 1.00 96.06 310 GLY A C 1
ATOM 2340 O O . GLY A 1 310 ? 24.684 5.512 -12.039 1.00 96.06 310 GLY A O 1
ATOM 2341 N N . ALA A 1 311 ? 23.933 3.579 -11.173 1.00 95.19 311 ALA A N 1
ATOM 2342 C CA . ALA A 1 311 ? 22.560 3.737 -11.661 1.00 95.19 311 ALA A CA 1
ATOM 2343 C C . ALA A 1 311 ? 21.491 3.094 -10.758 1.00 95.19 311 ALA A C 1
ATOM 2345 O O . ALA A 1 311 ? 21.761 2.162 -9.997 1.00 95.19 311 ALA A O 1
ATOM 2346 N N . LEU A 1 312 ? 20.240 3.546 -10.921 1.00 96.62 312 LEU A N 1
ATOM 2347 C CA . LEU A 1 312 ? 19.065 2.760 -10.543 1.00 96.62 312 LEU A CA 1
ATOM 2348 C C . LEU A 1 312 ? 18.929 1.591 -11.523 1.00 96.62 312 LEU A C 1
ATOM 2350 O O . LEU A 1 312 ? 18.725 1.789 -12.721 1.00 96.62 312 LEU A O 1
ATOM 2354 N N . MET A 1 313 ? 19.016 0.375 -11.007 1.00 96.00 313 MET A N 1
ATOM 2355 C CA . MET A 1 313 ? 18.890 -0.853 -11.776 1.00 96.00 313 MET A CA 1
ATOM 2356 C C . MET A 1 313 ? 17.468 -1.402 -11.655 1.00 96.00 313 MET A C 1
ATOM 2358 O O . MET A 1 313 ? 16.933 -1.522 -10.553 1.00 96.00 313 MET A O 1
ATOM 2362 N N . ILE A 1 314 ? 16.874 -1.782 -12.790 1.00 96.25 314 ILE A N 1
ATOM 2363 C CA . ILE A 1 314 ? 15.608 -2.525 -12.857 1.00 96.25 314 ILE A CA 1
ATOM 2364 C C . ILE A 1 314 ? 15.891 -3.885 -13.487 1.00 96.25 314 ILE A C 1
ATOM 2366 O O . ILE A 1 314 ? 16.270 -3.984 -14.656 1.00 96.25 314 ILE A O 1
ATOM 2370 N N . LEU A 1 315 ? 15.690 -4.947 -12.713 1.00 94.94 315 LEU A N 1
ATOM 2371 C CA . LEU A 1 315 ? 15.912 -6.320 -13.138 1.00 94.94 315 LEU A CA 1
ATOM 2372 C C . LEU A 1 315 ? 14.574 -7.011 -13.366 1.00 94.94 315 LEU A C 1
ATOM 2374 O O . LEU A 1 315 ? 13.803 -7.252 -12.438 1.00 94.94 315 LEU A O 1
ATOM 2378 N N . GLY A 1 316 ? 14.332 -7.372 -14.623 1.00 95.56 316 GLY A N 1
ATOM 2379 C CA . GLY A 1 316 ? 13.191 -8.183 -15.017 1.00 95.56 316 GLY A CA 1
ATOM 2380 C C . GLY A 1 316 ? 13.227 -9.599 -14.439 1.00 95.56 316 GLY A C 1
ATOM 2381 O O . GLY A 1 316 ? 14.284 -10.101 -14.055 1.00 95.56 316 GLY A O 1
ATOM 2382 N N . ARG A 1 317 ? 12.071 -10.274 -14.450 1.00 96.12 317 ARG A N 1
ATOM 2383 C CA . ARG A 1 317 ? 11.916 -11.622 -13.880 1.00 96.12 317 ARG A CA 1
ATOM 2384 C C . ARG A 1 317 ? 12.912 -12.619 -14.486 1.00 96.12 317 ARG A C 1
ATOM 2386 O O . ARG A 1 317 ? 12.907 -12.809 -15.704 1.00 96.12 317 ARG A O 1
ATOM 2393 N N . ALA A 1 318 ? 13.728 -13.272 -13.658 1.00 95.06 318 ALA A N 1
ATOM 2394 C CA . ALA A 1 318 ? 14.730 -14.251 -14.090 1.00 95.06 318 ALA A CA 1
ATOM 2395 C C . ALA A 1 318 ? 14.146 -15.635 -14.412 1.00 95.06 318 ALA A C 1
ATOM 2397 O O . ALA A 1 318 ? 13.123 -16.033 -13.860 1.00 95.06 318 ALA A O 1
ATOM 2398 N N . GLY A 1 319 ? 14.823 -16.383 -15.291 1.00 93.31 319 GLY A N 1
ATOM 2399 C CA . GLY A 1 319 ? 14.458 -17.760 -15.652 1.00 93.31 319 GLY A CA 1
ATOM 2400 C C . GLY A 1 319 ? 13.334 -17.876 -16.687 1.00 93.31 319 GLY A C 1
ATOM 2401 O O . GLY A 1 319 ? 12.698 -18.920 -16.789 1.00 93.31 319 GLY A O 1
ATOM 2402 N N . THR A 1 320 ? 13.058 -16.814 -17.448 1.00 91.25 320 THR A N 1
ATOM 2403 C CA . THR A 1 320 ? 12.075 -16.856 -18.546 1.00 91.25 320 THR A CA 1
ATOM 2404 C C . THR A 1 320 ? 12.693 -17.431 -19.826 1.00 91.25 320 THR A C 1
ATOM 2406 O O . THR A 1 320 ? 13.909 -17.588 -19.919 1.00 91.25 320 THR A O 1
ATOM 2409 N N . SER A 1 321 ? 11.881 -17.685 -20.859 1.00 89.62 321 SER A N 1
ATOM 2410 C CA . SER A 1 321 ? 12.347 -18.207 -22.159 1.00 89.62 321 SER A CA 1
ATOM 2411 C C . SER A 1 321 ? 13.403 -17.341 -22.858 1.00 89.62 321 SER A C 1
ATOM 2413 O O . SER A 1 321 ? 14.071 -17.815 -23.772 1.00 89.62 321 SER A O 1
ATOM 2415 N N . LYS A 1 322 ? 13.573 -16.082 -22.439 1.00 84.31 322 LYS A N 1
ATOM 2416 C CA . LYS A 1 322 ? 14.596 -15.156 -22.955 1.00 84.31 322 LYS A CA 1
ATOM 2417 C C . LYS A 1 322 ? 15.574 -14.702 -21.875 1.00 84.31 322 LYS A C 1
ATOM 2419 O O . LYS A 1 322 ? 16.178 -13.639 -21.971 1.00 84.31 322 LYS A O 1
ATOM 2424 N N . GLY A 1 323 ? 15.701 -15.496 -20.812 1.00 89.69 323 GLY A N 1
ATOM 2425 C CA . GLY A 1 323 ? 16.472 -15.163 -19.622 1.00 89.69 323 GLY A CA 1
ATOM 2426 C C . GLY A 1 323 ? 15.691 -14.224 -18.707 1.00 89.69 323 GLY A C 1
ATOM 2427 O O . GLY A 1 323 ? 15.147 -14.672 -17.693 1.00 89.69 323 GLY A O 1
ATOM 2428 N N . ARG A 1 324 ? 15.601 -12.937 -19.067 1.00 92.44 324 ARG A N 1
ATOM 2429 C CA . ARG A 1 324 ? 14.951 -11.879 -18.269 1.00 92.44 324 ARG A CA 1
ATOM 2430 C C . ARG A 1 324 ? 14.142 -10.910 -19.126 1.00 92.44 324 ARG A C 1
ATOM 2432 O O . ARG A 1 324 ? 14.575 -10.546 -20.212 1.00 92.44 324 ARG A O 1
ATOM 2439 N N . TYR A 1 325 ? 13.005 -10.450 -18.596 1.00 91.19 325 TYR A N 1
ATOM 2440 C CA . TYR A 1 325 ? 12.162 -9.434 -19.234 1.00 91.19 325 TYR A CA 1
ATOM 2441 C C . TYR A 1 325 ? 11.672 -8.365 -18.260 1.00 91.19 325 TYR A C 1
ATOM 2443 O O . TYR A 1 325 ? 11.106 -8.690 -17.216 1.00 91.19 325 TYR A O 1
ATOM 2451 N N . VAL A 1 326 ? 11.798 -7.104 -18.677 1.00 94.62 326 VAL A N 1
ATOM 2452 C CA . VAL A 1 326 ? 10.973 -5.981 -18.211 1.00 94.62 326 VAL A CA 1
ATOM 2453 C C . VAL A 1 326 ? 9.958 -5.698 -19.321 1.00 94.62 326 VAL A C 1
ATOM 2455 O O . VAL A 1 326 ? 10.346 -5.583 -20.483 1.00 94.62 326 VAL A O 1
ATOM 2458 N N . ARG A 1 327 ? 8.663 -5.653 -18.993 1.00 93.81 327 ARG A N 1
ATOM 2459 C CA . ARG A 1 327 ? 7.590 -5.327 -19.948 1.00 93.81 327 ARG A CA 1
ATOM 2460 C C . ARG A 1 327 ? 6.908 -4.036 -19.531 1.00 93.81 327 ARG A C 1
ATOM 2462 O O . ARG A 1 327 ? 6.662 -3.837 -18.347 1.00 93.81 327 ARG A O 1
ATOM 2469 N N . LEU A 1 328 ? 6.574 -3.219 -20.520 1.00 95.75 328 LEU A N 1
ATOM 2470 C CA . LEU A 1 328 ? 5.836 -1.972 -20.373 1.00 95.75 328 LEU A CA 1
ATOM 2471 C C . LEU A 1 328 ? 4.630 -2.068 -21.312 1.00 95.75 328 LEU A C 1
ATOM 2473 O O . LEU A 1 328 ? 4.813 -2.355 -22.494 1.00 95.75 328 LEU A O 1
ATOM 2477 N N . TRP A 1 329 ? 3.419 -1.943 -20.770 1.00 95.00 329 TRP A N 1
ATOM 2478 C CA . TRP A 1 329 ? 2.174 -2.017 -21.550 1.00 95.00 329 TRP A CA 1
ATOM 2479 C C . TRP A 1 329 ? 1.800 -0.672 -22.170 1.00 95.00 329 TRP A C 1
ATOM 2481 O O . TRP A 1 329 ? 1.241 -0.636 -23.262 1.00 95.00 329 TRP A O 1
ATOM 2491 N N . ASP A 1 330 ? 2.150 0.408 -21.482 1.00 97.12 330 ASP A N 1
ATOM 2492 C CA . ASP A 1 330 ? 1.877 1.776 -21.900 1.00 97.12 330 ASP A CA 1
ATOM 2493 C C . ASP A 1 330 ? 3.089 2.404 -22.604 1.00 97.12 330 ASP A C 1
ATOM 2495 O O . ASP A 1 330 ? 4.086 1.747 -22.922 1.00 97.12 330 ASP A O 1
ATOM 2499 N N . TYR A 1 331 ? 3.006 3.708 -22.864 1.00 96.75 331 TYR A N 1
ATOM 2500 C CA . TYR A 1 331 ? 4.073 4.463 -23.504 1.00 96.75 331 TYR A CA 1
ATOM 2501 C C . TYR A 1 331 ? 5.358 4.476 -22.664 1.00 96.75 331 TYR A C 1
ATOM 2503 O O . TYR A 1 331 ? 5.357 4.862 -21.497 1.00 96.75 331 TYR A O 1
ATOM 2511 N N . LEU A 1 332 ? 6.482 4.131 -23.298 1.00 95.56 332 LEU A N 1
ATOM 2512 C CA . LEU A 1 332 ? 7.818 4.401 -22.775 1.00 95.56 332 LEU A CA 1
ATOM 2513 C C . LEU A 1 332 ? 8.336 5.705 -23.386 1.00 95.56 332 LEU A C 1
ATOM 2515 O O . LEU A 1 332 ? 8.605 5.767 -24.585 1.00 95.56 332 LEU A O 1
ATOM 2519 N N . GLN A 1 333 ? 8.519 6.725 -22.551 1.00 97.00 333 GLN A N 1
ATOM 2520 C CA . GLN A 1 333 ? 9.202 7.958 -22.926 1.00 97.00 333 GLN A CA 1
ATOM 2521 C C . GLN A 1 333 ? 10.584 8.003 -22.271 1.00 97.00 333 GLN A C 1
ATOM 2523 O O . GLN A 1 333 ? 10.718 7.803 -21.066 1.00 97.00 333 GLN A O 1
ATOM 2528 N N . VAL A 1 334 ? 11.611 8.301 -23.067 1.00 96.50 334 VAL A N 1
ATOM 2529 C CA . VAL A 1 334 ? 12.972 8.556 -22.586 1.00 96.50 334 VAL A CA 1
ATOM 2530 C C . VAL A 1 334 ? 13.301 10.007 -22.916 1.00 96.50 334 VAL A C 1
ATOM 2532 O O . VAL A 1 334 ? 13.426 10.362 -24.082 1.00 96.50 334 VAL A O 1
ATOM 2535 N N . ASN A 1 335 ? 13.388 10.854 -21.889 1.00 96.75 335 ASN A N 1
ATOM 2536 C CA . ASN A 1 335 ? 13.671 12.285 -22.068 1.00 96.75 335 ASN A CA 1
ATOM 2537 C C . ASN A 1 335 ? 15.167 12.573 -22.272 1.00 96.75 335 ASN A C 1
ATOM 2539 O O . ASN A 1 335 ? 15.521 13.579 -22.879 1.00 96.75 335 ASN A O 1
ATOM 2543 N N . GLY A 1 336 ? 16.038 11.711 -21.738 1.00 96.25 336 GLY A N 1
ATOM 2544 C CA . GLY A 1 336 ? 17.482 11.764 -21.963 1.00 96.25 336 GLY A CA 1
ATOM 2545 C C . GLY A 1 336 ? 17.915 10.972 -23.200 1.00 96.25 336 GLY A C 1
ATOM 2546 O O . GLY A 1 336 ? 17.104 10.592 -24.041 1.00 96.25 336 GLY A O 1
ATOM 2547 N N . GLY A 1 337 ? 19.213 10.682 -23.293 1.00 95.56 337 GLY A N 1
ATOM 2548 C CA . GLY A 1 337 ? 19.724 9.734 -24.282 1.00 95.56 337 GLY A CA 1
ATOM 2549 C C . GLY A 1 337 ? 19.278 8.301 -23.978 1.00 95.56 337 GLY A C 1
ATOM 2550 O O . GLY A 1 337 ? 19.178 7.908 -22.817 1.00 95.56 337 GLY A O 1
ATOM 2551 N N . MET A 1 338 ? 19.038 7.512 -25.026 1.00 96.31 338 MET A N 1
ATOM 2552 C CA . MET A 1 338 ? 18.814 6.071 -24.914 1.00 96.31 338 MET A CA 1
ATOM 2553 C C . MET A 1 338 ? 20.110 5.337 -25.279 1.00 96.31 338 MET A C 1
ATOM 2555 O O . MET A 1 338 ? 20.467 5.271 -26.454 1.00 96.31 338 MET A O 1
ATOM 2559 N N . ASP A 1 339 ? 20.814 4.806 -24.278 1.00 95.44 339 ASP A N 1
ATOM 2560 C CA . ASP A 1 339 ? 22.000 3.963 -24.476 1.00 95.44 339 ASP A CA 1
ATOM 2561 C C . ASP A 1 339 ? 21.605 2.479 -24.459 1.00 95.44 339 ASP A C 1
ATOM 2563 O O . ASP A 1 339 ? 21.017 1.983 -23.496 1.00 95.44 339 ASP A O 1
ATOM 2567 N N . ILE A 1 340 ? 21.892 1.771 -25.553 1.00 96.12 340 ILE A N 1
ATOM 2568 C CA . ILE A 1 340 ? 21.542 0.361 -25.739 1.00 96.12 340 ILE A CA 1
ATOM 2569 C C . ILE A 1 340 ? 22.788 -0.388 -26.191 1.00 96.12 340 ILE A C 1
ATOM 2571 O O . ILE A 1 340 ? 23.212 -0.312 -27.344 1.00 96.12 340 ILE A O 1
ATOM 2575 N N . THR A 1 341 ? 23.343 -1.185 -25.286 1.00 94.62 341 THR A N 1
ATOM 2576 C CA . THR A 1 341 ? 24.525 -2.011 -25.565 1.00 94.62 341 THR A CA 1
ATOM 2577 C C . THR A 1 341 ? 24.182 -3.264 -26.385 1.00 94.62 341 THR A C 1
ATOM 2579 O O . THR A 1 341 ? 25.007 -3.765 -27.160 1.00 94.62 341 THR A O 1
ATOM 2582 N N . GLY A 1 342 ? 22.944 -3.755 -26.247 1.00 94.88 342 GLY A N 1
ATOM 2583 C CA . GLY A 1 342 ? 22.385 -4.900 -26.968 1.00 94.88 342 GLY A CA 1
ATOM 2584 C C . GLY A 1 342 ? 21.857 -4.576 -28.372 1.00 94.88 342 GLY A C 1
ATOM 2585 O O . GLY A 1 342 ? 22.212 -3.569 -28.978 1.00 94.88 342 GLY A O 1
ATOM 2586 N N . ASN A 1 343 ? 21.019 -5.469 -28.898 1.00 96.44 343 ASN A N 1
ATOM 2587 C CA . ASN A 1 343 ? 20.310 -5.282 -30.165 1.00 96.44 343 ASN A CA 1
ATOM 2588 C C . ASN A 1 343 ? 18.874 -4.806 -29.899 1.00 96.44 343 ASN A C 1
ATOM 2590 O O . ASN A 1 343 ? 18.214 -5.311 -28.989 1.00 96.44 343 ASN A O 1
ATOM 2594 N N . VAL A 1 344 ? 18.368 -3.896 -30.729 1.00 96.94 344 VAL A N 1
ATOM 2595 C CA . VAL A 1 344 ? 16.978 -3.423 -30.702 1.00 96.94 344 VAL A CA 1
ATOM 2596 C C . VAL A 1 344 ? 16.173 -4.147 -31.769 1.00 96.94 344 VAL A C 1
ATOM 2598 O O . VAL A 1 344 ? 16.471 -4.040 -32.956 1.00 96.94 344 VAL A O 1
ATOM 2601 N N . GLY A 1 345 ? 15.136 -4.864 -31.343 1.00 95.81 345 GLY A N 1
ATOM 2602 C CA . GLY A 1 345 ? 14.148 -5.470 -32.231 1.00 95.81 345 GLY A CA 1
ATOM 2603 C C . GLY A 1 345 ? 12.828 -4.710 -32.174 1.00 95.81 345 GLY A C 1
ATOM 2604 O O . GLY A 1 345 ? 12.245 -4.585 -31.099 1.00 95.81 345 GLY A O 1
ATOM 2605 N N . ILE A 1 346 ? 12.331 -4.241 -33.319 1.00 97.06 346 ILE A N 1
ATOM 2606 C CA . ILE A 1 346 ? 10.976 -3.684 -33.457 1.00 97.06 346 ILE A CA 1
ATOM 2607 C C . ILE A 1 346 ? 10.164 -4.657 -34.310 1.00 97.06 346 ILE A C 1
ATOM 2609 O O . ILE A 1 346 ? 10.520 -4.928 -35.454 1.00 97.06 346 ILE A O 1
ATOM 2613 N N . GLY A 1 347 ? 9.109 -5.243 -33.737 1.00 95.75 347 GLY A N 1
ATOM 2614 C CA . GLY A 1 347 ? 8.327 -6.300 -34.397 1.00 95.75 347 GLY A CA 1
ATOM 2615 C C . GLY A 1 347 ? 9.045 -7.655 -34.507 1.00 95.75 347 GLY A C 1
ATOM 2616 O O . GLY A 1 347 ? 8.494 -8.598 -35.064 1.00 95.75 347 GLY A O 1
ATOM 2617 N N . THR A 1 348 ? 10.256 -7.786 -33.958 1.00 94.44 348 THR A N 1
ATOM 2618 C CA . THR A 1 348 ? 11.028 -9.036 -33.905 1.00 94.44 348 THR A CA 1
ATOM 2619 C C . THR A 1 348 ? 11.532 -9.282 -32.490 1.00 94.44 348 THR A C 1
ATOM 2621 O O . THR A 1 348 ? 11.915 -8.355 -31.781 1.00 94.44 348 THR A O 1
ATOM 2624 N N . SER A 1 349 ? 11.541 -10.546 -32.065 1.00 91.12 349 SER A N 1
ATOM 2625 C CA . SER A 1 349 ? 12.002 -10.926 -30.724 1.00 91.12 349 SER A CA 1
ATOM 2626 C C . SER A 1 349 ? 13.448 -11.431 -30.691 1.00 91.12 349 SER A C 1
ATOM 2628 O O . SER A 1 349 ? 13.958 -11.688 -29.600 1.00 91.12 349 SER A O 1
ATOM 2630 N N . ASN A 1 350 ? 14.091 -11.613 -31.850 1.00 92.06 350 ASN A N 1
ATOM 2631 C CA . ASN A 1 350 ? 15.453 -12.145 -31.995 1.00 92.06 350 ASN A CA 1
ATOM 2632 C C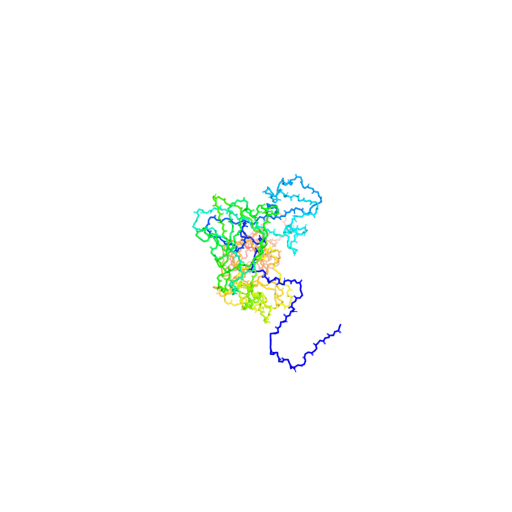 . ASN A 1 350 ? 16.255 -11.318 -33.023 1.00 92.06 350 ASN A C 1
ATOM 2634 O O . ASN A 1 350 ? 16.618 -11.854 -34.072 1.00 92.06 350 ASN A O 1
ATOM 2638 N N . PRO A 1 351 ? 16.508 -10.024 -32.760 1.00 96.25 351 PRO A N 1
ATOM 2639 C CA . PRO A 1 351 ? 17.246 -9.171 -33.687 1.00 96.25 351 PRO A CA 1
ATOM 2640 C C . PRO A 1 351 ? 18.684 -9.676 -33.893 1.00 96.25 351 PRO A C 1
ATOM 2642 O O . PRO A 1 351 ? 19.418 -9.918 -32.927 1.00 96.25 351 PRO A O 1
ATOM 2645 N N . ARG A 1 352 ? 19.099 -9.823 -35.154 1.00 96.12 352 ARG A N 1
ATOM 2646 C CA . ARG A 1 352 ? 20.430 -10.313 -35.567 1.00 96.12 352 ARG A CA 1
ATOM 2647 C C . ARG A 1 352 ? 21.446 -9.192 -35.780 1.00 96.12 352 ARG A C 1
ATOM 2649 O O . ARG A 1 352 ? 22.643 -9.455 -35.842 1.00 96.12 352 ARG A O 1
ATOM 2656 N N . THR A 1 353 ? 20.980 -7.953 -35.878 1.00 95.12 353 THR A N 1
ATOM 2657 C CA . THR A 1 353 ? 21.796 -6.739 -36.005 1.00 95.12 353 THR A CA 1
ATOM 2658 C C . THR A 1 353 ? 21.452 -5.749 -34.890 1.00 95.12 353 THR A C 1
ATOM 2660 O O . THR A 1 353 ? 20.490 -5.945 -34.148 1.00 95.12 353 THR A O 1
ATOM 2663 N N . LYS A 1 354 ? 22.242 -4.674 -34.753 1.00 95.06 354 LYS A N 1
ATOM 2664 C CA . LYS A 1 354 ? 22.070 -3.676 -33.681 1.00 95.06 354 LYS A CA 1
ATOM 2665 C C . LYS A 1 354 ? 20.692 -3.013 -33.669 1.00 95.06 354 LYS A C 1
ATOM 2667 O O . LYS A 1 354 ? 20.164 -2.759 -32.593 1.00 95.06 354 LYS A O 1
ATOM 2672 N N . LEU A 1 355 ? 20.107 -2.781 -34.840 1.00 96.38 355 LEU A N 1
ATOM 2673 C CA . LEU A 1 355 ? 18.722 -2.354 -35.006 1.00 96.38 355 LEU A CA 1
ATOM 2674 C C . LEU A 1 355 ? 18.096 -3.187 -36.125 1.00 96.38 355 LEU A C 1
ATOM 2676 O O . LEU A 1 355 ? 18.528 -3.101 -37.276 1.00 96.38 355 LEU A O 1
ATOM 2680 N N . GLU A 1 356 ? 17.081 -3.975 -35.783 1.00 97.31 356 GLU A N 1
ATOM 2681 C CA . GLU A 1 356 ? 16.289 -4.757 -36.729 1.00 97.31 356 GLU A CA 1
ATOM 2682 C C . GLU A 1 356 ? 14.812 -4.389 -36.580 1.00 97.31 356 GLU A C 1
ATOM 2684 O O . GLU A 1 356 ? 14.224 -4.512 -35.503 1.00 97.31 356 GLU A O 1
ATOM 2689 N N . VAL A 1 357 ? 14.211 -3.936 -37.678 1.00 97.19 357 VAL A N 1
ATOM 2690 C CA . VAL A 1 357 ? 12.787 -3.608 -37.745 1.00 97.19 357 VAL A CA 1
ATOM 2691 C C . VAL A 1 357 ? 12.116 -4.585 -38.699 1.00 97.19 357 VAL A C 1
ATOM 2693 O O . VAL A 1 357 ? 12.381 -4.568 -39.900 1.00 97.19 357 VAL A O 1
ATOM 2696 N N . ALA A 1 358 ? 11.244 -5.436 -38.164 1.00 97.12 358 ALA A N 1
ATOM 2697 C CA . ALA A 1 358 ? 10.395 -6.323 -38.947 1.00 97.12 358 ALA A CA 1
ATOM 2698 C C . ALA A 1 358 ? 9.147 -5.554 -39.406 1.00 97.12 358 ALA A C 1
ATOM 2700 O O . ALA A 1 358 ? 8.057 -5.707 -38.857 1.00 97.12 358 ALA A O 1
ATOM 2701 N N . GLY A 1 359 ? 9.335 -4.663 -40.378 1.00 95.81 359 GLY A N 1
ATOM 2702 C CA . GLY A 1 359 ? 8.285 -3.791 -40.895 1.00 95.81 359 GLY A CA 1
ATOM 2703 C C . GLY A 1 359 ? 8.846 -2.545 -41.575 1.00 95.81 359 GLY A C 1
ATOM 2704 O O . GLY A 1 359 ? 10.030 -2.469 -41.899 1.00 95.81 359 GLY A O 1
ATOM 2705 N N . THR A 1 360 ? 7.986 -1.554 -41.791 1.00 94.38 360 THR A N 1
ATOM 2706 C CA . THR A 1 360 ? 8.366 -0.282 -42.415 1.00 94.38 360 THR A CA 1
ATOM 2707 C C . THR A 1 360 ? 8.972 0.673 -41.390 1.00 94.38 360 THR A C 1
ATOM 2709 O O . THR A 1 360 ? 8.365 0.951 -40.357 1.00 94.38 360 THR A O 1
ATOM 2712 N N . VAL A 1 361 ? 10.139 1.240 -41.708 1.00 94.62 361 VAL A N 1
ATOM 2713 C CA . VAL A 1 361 ? 10.708 2.380 -40.976 1.00 94.62 361 VAL A CA 1
ATOM 2714 C C . VAL A 1 361 ? 10.360 3.658 -41.732 1.00 94.62 361 VAL A C 1
ATOM 2716 O O . VAL A 1 361 ? 10.809 3.847 -42.859 1.00 94.62 361 VAL A O 1
ATOM 2719 N N . ASN A 1 362 ? 9.576 4.543 -41.118 1.00 92.62 362 ASN A N 1
ATOM 2720 C CA . ASN A 1 362 ? 9.341 5.885 -41.648 1.00 92.62 362 ASN A CA 1
ATOM 2721 C C . ASN A 1 362 ? 10.360 6.861 -41.044 1.00 92.62 362 ASN A C 1
ATOM 2723 O O . ASN A 1 362 ? 10.234 7.250 -39.882 1.00 92.62 362 ASN A O 1
ATOM 2727 N N . VAL A 1 363 ? 11.371 7.243 -41.826 1.00 91.56 363 VAL A N 1
ATOM 2728 C CA . VAL A 1 363 ? 12.358 8.266 -41.448 1.00 91.56 363 VAL A CA 1
ATOM 2729 C C . VAL A 1 363 ? 11.987 9.564 -42.157 1.00 91.56 363 VAL A C 1
ATOM 2731 O O . VAL A 1 363 ? 11.980 9.604 -43.382 1.00 91.56 363 VAL A O 1
ATOM 2734 N N . ARG A 1 364 ? 11.663 10.614 -41.391 1.00 87.19 364 ARG A N 1
ATOM 2735 C CA . ARG A 1 364 ? 11.235 11.911 -41.950 1.00 87.19 364 ARG A CA 1
ATOM 2736 C C . ARG A 1 364 ? 12.379 12.725 -42.554 1.00 87.19 364 ARG A C 1
ATOM 2738 O O . ARG A 1 364 ? 12.148 13.465 -43.499 1.00 87.19 364 ARG A O 1
ATOM 2745 N N . ASP A 1 365 ? 13.584 12.559 -42.017 1.00 85.75 365 ASP A N 1
ATOM 2746 C CA . ASP A 1 365 ? 14.791 13.228 -42.498 1.00 85.75 365 ASP A CA 1
ATOM 2747 C C . ASP A 1 365 ? 15.713 12.224 -43.210 1.00 85.75 365 ASP A C 1
ATOM 2749 O O . ASP A 1 365 ? 15.291 11.479 -44.093 1.00 85.75 365 ASP A O 1
ATOM 2753 N N . ARG A 1 366 ? 16.997 12.178 -42.841 1.00 76.12 366 ARG A N 1
ATOM 2754 C CA . ARG A 1 366 ? 18.026 11.402 -43.538 1.00 76.12 366 ARG A CA 1
ATOM 2755 C C . ARG A 1 366 ? 18.606 10.301 -42.658 1.00 76.12 366 ARG A C 1
ATOM 2757 O O . ARG A 1 366 ? 19.020 10.550 -41.531 1.00 76.12 366 ARG A O 1
ATOM 2764 N N . ILE A 1 367 ? 18.752 9.104 -43.227 1.00 82.56 367 ILE A N 1
ATOM 2765 C CA . ILE A 1 367 ? 19.601 8.048 -42.662 1.00 82.56 367 ILE A CA 1
ATOM 2766 C C . ILE A 1 367 ? 21.052 8.353 -43.046 1.00 82.56 367 ILE A C 1
ATOM 2768 O O . ILE A 1 367 ? 21.425 8.267 -44.216 1.00 82.56 367 ILE A O 1
ATOM 2772 N N . LEU A 1 368 ? 21.883 8.704 -42.067 1.00 73.25 368 LEU A N 1
ATOM 2773 C CA . LEU A 1 368 ? 23.322 8.868 -42.264 1.00 73.25 368 LEU A CA 1
ATOM 2774 C C . LEU A 1 368 ? 24.026 7.524 -42.056 1.00 73.25 368 LEU A C 1
ATOM 2776 O O . LEU A 1 368 ? 24.016 6.973 -40.958 1.00 73.25 368 LEU A O 1
ATOM 2780 N N . ARG A 1 369 ? 24.664 6.995 -43.103 1.00 73.38 369 ARG A N 1
ATOM 2781 C CA . ARG A 1 369 ? 25.580 5.853 -42.985 1.00 73.38 369 ARG A CA 1
ATOM 2782 C C . ARG A 1 369 ? 26.993 6.391 -42.798 1.00 73.38 369 ARG A C 1
ATOM 2784 O O . ARG A 1 369 ? 27.635 6.789 -43.765 1.00 73.38 369 ARG A O 1
ATOM 2791 N N . ASN A 1 370 ? 27.459 6.452 -41.554 1.00 65.81 370 ASN A N 1
ATOM 2792 C CA . ASN A 1 370 ? 28.809 6.930 -41.272 1.00 65.81 370 ASN A CA 1
ATOM 2793 C C . ASN A 1 370 ? 29.851 6.020 -41.958 1.00 65.81 370 ASN A C 1
ATOM 2795 O O . ASN A 1 370 ? 29.769 4.797 -41.842 1.00 65.81 370 ASN A O 1
ATOM 2799 N N . GLY A 1 371 ? 30.798 6.612 -42.693 1.00 64.81 371 GLY A N 1
ATOM 2800 C CA . GLY A 1 371 ? 31.843 5.889 -43.430 1.00 64.81 371 GLY A CA 1
ATOM 2801 C C . GLY A 1 371 ? 31.437 5.310 -44.794 1.00 64.81 371 GLY A C 1
ATOM 2802 O O . GLY A 1 371 ? 32.174 4.485 -45.332 1.00 64.81 371 GLY A O 1
ATOM 2803 N N . GLN A 1 372 ? 30.286 5.693 -45.359 1.00 69.25 372 GLN A N 1
ATOM 2804 C CA . GLN A 1 372 ? 29.879 5.314 -46.719 1.00 69.25 372 GLN A CA 1
ATOM 2805 C C . GLN A 1 372 ? 29.411 6.551 -47.496 1.00 69.25 372 GLN A C 1
ATOM 2807 O O . GLN A 1 372 ? 28.492 7.245 -47.062 1.00 69.25 372 GLN A O 1
ATOM 2812 N N . ASP A 1 373 ? 30.014 6.810 -48.657 1.00 62.31 373 ASP A N 1
ATOM 2813 C CA . ASP A 1 373 ? 29.615 7.921 -49.524 1.00 62.31 373 ASP A CA 1
ATOM 2814 C C . ASP A 1 373 ? 28.181 7.706 -50.040 1.00 62.31 373 ASP A C 1
ATOM 2816 O O . ASP A 1 373 ? 27.885 6.699 -50.690 1.00 62.31 373 ASP A O 1
ATOM 2820 N N . PHE A 1 374 ? 27.280 8.661 -49.774 1.00 72.12 374 PHE A N 1
ATOM 2821 C CA . PHE A 1 374 ? 25.914 8.655 -50.325 1.00 72.12 374 PHE A CA 1
ATOM 2822 C C . PHE A 1 374 ? 25.908 8.935 -51.832 1.00 72.12 374 PHE A C 1
ATOM 2824 O O . PHE A 1 374 ? 24.959 8.608 -52.526 1.00 72.12 374 PHE A O 1
ATOM 2831 N N . SER A 1 375 ? 26.979 9.531 -52.349 1.00 82.69 375 SER A N 1
ATOM 2832 C CA . SER A 1 375 ? 27.220 9.705 -53.773 1.00 82.69 375 SER A CA 1
ATOM 2833 C C . SER A 1 375 ? 28.717 9.778 -54.017 1.00 82.69 375 SER A C 1
ATOM 2835 O O . SER A 1 375 ? 29.419 10.428 -53.245 1.00 82.69 375 SER A O 1
ATOM 2837 N N . LYS A 1 376 ? 29.205 9.179 -55.101 1.00 87.81 376 LYS A N 1
ATOM 2838 C CA . LYS A 1 376 ? 30.620 9.265 -55.480 1.00 87.81 376 LYS A CA 1
ATOM 2839 C C . LYS A 1 376 ? 30.761 10.085 -56.750 1.00 87.81 376 LYS A C 1
ATOM 2841 O O . LYS A 1 376 ? 30.295 9.655 -57.803 1.00 87.81 376 LYS A O 1
ATOM 2846 N N . ALA A 1 377 ? 31.418 11.234 -56.648 1.00 91.44 377 ALA A N 1
ATOM 2847 C CA . ALA A 1 377 ? 31.799 12.038 -57.799 1.00 91.44 377 ALA A CA 1
ATOM 2848 C C . ALA A 1 377 ? 33.269 11.805 -58.156 1.00 91.44 377 ALA A C 1
ATOM 2850 O O . ALA A 1 377 ? 34.097 11.523 -57.288 1.00 91.44 377 ALA A O 1
ATOM 2851 N N . GLY A 1 378 ? 33.608 11.924 -59.433 1.00 93.00 378 GLY A N 1
ATOM 2852 C CA . GLY A 1 378 ? 34.992 11.805 -59.861 1.00 93.00 378 GLY A CA 1
ATOM 2853 C C . GLY A 1 378 ? 35.202 12.143 -61.324 1.00 93.00 378 GLY A C 1
ATOM 2854 O O . GLY A 1 378 ? 34.280 12.530 -62.041 1.00 93.00 378 GLY A O 1
ATOM 2855 N N . LEU A 1 379 ? 36.451 11.984 -61.751 1.00 92.44 379 LEU A N 1
ATOM 2856 C CA . LEU A 1 379 ? 36.874 12.176 -63.129 1.00 92.44 379 LEU A CA 1
ATOM 2857 C C . LEU A 1 379 ? 37.162 10.838 -63.778 1.00 92.44 379 LEU A C 1
ATOM 2859 O O . LEU A 1 379 ? 37.660 9.914 -63.133 1.00 92.44 379 LEU A O 1
ATOM 2863 N N . ALA A 1 380 ? 36.863 10.761 -65.062 1.00 92.38 380 ALA A N 1
ATOM 2864 C CA . ALA A 1 380 ? 37.176 9.621 -65.899 1.00 92.38 380 ALA A CA 1
ATOM 2865 C C . ALA A 1 380 ? 37.374 10.086 -67.346 1.00 92.38 380 ALA A C 1
ATOM 2867 O O . ALA A 1 380 ? 37.033 11.213 -67.702 1.00 92.38 380 ALA A O 1
ATOM 2868 N N . SER A 1 381 ? 37.907 9.216 -68.187 1.00 90.88 381 SER A N 1
ATOM 2869 C CA . SER A 1 381 ? 38.011 9.397 -69.632 1.00 90.88 381 SER A CA 1
ATOM 2870 C C . SER A 1 381 ? 37.229 8.319 -70.384 1.00 90.88 381 SER A C 1
ATOM 2872 O O . SER A 1 381 ? 36.502 7.523 -69.780 1.00 90.88 381 SER A O 1
ATOM 2874 N N . HIS A 1 382 ? 37.373 8.292 -71.712 1.00 91.44 382 HIS A N 1
ATOM 2875 C CA . HIS A 1 382 ? 36.878 7.200 -72.539 1.00 91.44 382 HIS A CA 1
ATOM 2876 C C . HIS A 1 382 ? 37.378 5.855 -71.998 1.00 91.44 382 HIS A C 1
ATOM 2878 O O . HIS A 1 382 ? 38.534 5.733 -71.605 1.00 91.44 382 HIS A O 1
ATOM 2884 N N . ASN A 1 383 ? 36.496 4.859 -71.948 1.00 91.81 383 ASN A N 1
ATOM 2885 C CA . ASN A 1 383 ? 36.774 3.497 -71.497 1.00 91.81 383 ASN A CA 1
ATOM 2886 C C . ASN A 1 383 ? 37.272 3.326 -70.053 1.00 91.81 383 ASN A C 1
ATOM 2888 O O . ASN A 1 383 ? 37.528 2.190 -69.640 1.00 91.81 383 ASN A O 1
ATOM 2892 N N . ASP A 1 384 ? 37.334 4.371 -69.234 1.00 94.38 384 ASP A N 1
ATOM 2893 C CA . ASP A 1 384 ? 37.619 4.190 -67.813 1.00 94.38 384 ASP A CA 1
ATOM 2894 C C . ASP A 1 384 ? 36.473 3.432 -67.119 1.00 94.38 384 ASP A C 1
ATOM 2896 O O . ASP A 1 384 ? 35.304 3.471 -67.525 1.00 94.38 384 ASP A O 1
ATOM 2900 N N . THR A 1 385 ? 36.824 2.695 -66.063 1.00 95.19 385 THR A N 1
ATOM 2901 C CA . THR A 1 385 ? 35.876 1.901 -65.270 1.00 95.19 385 THR A CA 1
ATOM 2902 C C . THR A 1 385 ? 35.570 2.604 -63.957 1.00 95.19 385 THR A C 1
ATOM 2904 O O . THR A 1 385 ? 36.472 2.879 -63.166 1.00 95.19 385 THR A O 1
ATOM 2907 N N . VAL A 1 386 ? 34.288 2.834 -63.690 1.00 94.88 386 VAL A N 1
ATOM 2908 C CA . VAL A 1 386 ? 33.799 3.445 -62.453 1.00 94.88 386 VAL A CA 1
ATOM 2909 C C . VAL A 1 386 ? 33.159 2.367 -61.584 1.00 94.88 386 VAL A C 1
ATOM 2911 O O . VAL A 1 386 ? 32.120 1.811 -61.932 1.00 94.88 386 VAL A O 1
ATOM 2914 N N . LYS A 1 387 ? 33.782 2.047 -60.446 1.00 94.00 387 LYS A N 1
ATOM 2915 C CA . LYS A 1 387 ? 33.250 1.067 -59.483 1.00 94.00 387 LYS A CA 1
ATOM 2916 C C . LYS A 1 387 ? 32.147 1.684 -58.622 1.00 94.00 387 LYS A C 1
ATOM 2918 O O . LYS A 1 387 ? 32.307 2.819 -58.165 1.00 94.00 387 LYS A O 1
ATOM 2923 N N . VAL A 1 388 ? 31.077 0.926 -58.368 1.00 91.12 388 VAL A N 1
ATOM 2924 C CA . VAL A 1 388 ? 30.064 1.327 -57.379 1.00 91.12 388 VAL A CA 1
ATOM 2925 C C . VAL A 1 388 ? 30.678 1.315 -55.970 1.00 91.12 388 VAL A C 1
ATOM 2927 O O . VAL A 1 388 ? 31.541 0.474 -55.706 1.00 91.12 388 VAL A O 1
ATOM 2930 N N . PRO A 1 389 ? 30.285 2.230 -55.066 1.00 87.56 389 PRO A N 1
ATOM 2931 C CA . PRO A 1 389 ? 30.816 2.271 -53.704 1.00 87.56 389 PRO A CA 1
ATOM 2932 C C . PRO A 1 389 ? 30.505 1.011 -52.889 1.00 87.56 389 PRO A C 1
ATOM 2934 O O . PRO A 1 389 ? 31.367 0.526 -52.163 1.00 87.56 389 PRO A O 1
ATOM 2937 N N . TRP A 1 390 ? 29.298 0.462 -53.041 1.00 85.62 390 TRP A N 1
ATOM 2938 C CA . TRP A 1 390 ? 28.844 -0.763 -52.382 1.00 85.62 390 TRP A CA 1
ATOM 2939 C C . TRP A 1 390 ? 27.776 -1.466 -53.221 1.00 85.62 390 TRP A C 1
ATOM 2941 O O . TRP A 1 390 ? 27.168 -0.856 -54.102 1.00 85.62 390 TRP A O 1
ATOM 2951 N N . GLY A 1 391 ? 27.544 -2.747 -52.931 1.00 87.88 391 GLY A N 1
ATOM 2952 C CA . GLY A 1 391 ? 26.488 -3.524 -53.572 1.00 87.88 391 GLY A CA 1
ATOM 2953 C C . GLY A 1 391 ? 26.732 -3.756 -55.064 1.00 87.88 391 GLY A C 1
ATOM 2954 O O . GLY A 1 391 ? 27.843 -4.099 -55.477 1.00 87.88 391 GLY A O 1
ATOM 2955 N N . THR A 1 392 ? 25.690 -3.601 -55.877 1.00 93.44 392 THR A N 1
ATOM 2956 C CA . THR A 1 392 ? 25.719 -3.879 -57.319 1.00 93.44 392 THR A CA 1
ATOM 2957 C C . THR A 1 392 ? 25.289 -2.681 -58.157 1.00 93.44 392 THR A C 1
ATOM 2959 O O . THR A 1 392 ? 24.620 -1.768 -57.687 1.00 93.44 392 THR A O 1
ATOM 2962 N N . THR A 1 393 ? 25.581 -2.704 -59.456 1.00 93.88 393 THR A N 1
ATOM 2963 C CA . THR A 1 393 ? 25.116 -1.690 -60.420 1.00 93.88 393 THR A CA 1
ATOM 2964 C C . THR A 1 393 ? 23.592 -1.553 -60.510 1.00 93.88 393 THR A C 1
ATOM 2966 O O . THR A 1 393 ? 23.112 -0.576 -61.076 1.00 93.88 393 THR A O 1
ATOM 2969 N N . ARG A 1 394 ? 22.807 -2.478 -59.934 1.00 94.12 394 ARG A N 1
ATOM 2970 C CA . ARG A 1 394 ? 21.341 -2.360 -59.843 1.00 94.12 394 ARG A CA 1
ATOM 2971 C C . ARG A 1 394 ? 20.868 -1.382 -58.772 1.00 94.12 394 ARG A C 1
ATOM 2973 O O . ARG A 1 394 ? 19.737 -0.921 -58.874 1.00 94.12 394 ARG A O 1
ATOM 2980 N N . GLU A 1 395 ? 21.707 -1.079 -57.789 1.00 90.06 395 GLU A N 1
ATOM 2981 C CA . GLU A 1 395 ? 21.396 -0.177 -56.672 1.00 90.06 395 GLU A CA 1
ATOM 2982 C C . GLU A 1 395 ? 21.882 1.251 -56.935 1.00 90.06 395 GLU A C 1
ATOM 2984 O O . GLU A 1 395 ? 21.706 2.116 -56.088 1.00 90.06 395 GLU A O 1
ATOM 2989 N N . TRP A 1 396 ? 22.491 1.506 -58.097 1.00 91.56 396 TRP A N 1
ATOM 2990 C CA . TRP A 1 396 ? 23.115 2.784 -58.423 1.00 91.56 396 TRP A CA 1
ATOM 2991 C C . TRP A 1 396 ? 22.719 3.281 -59.809 1.00 91.56 396 TRP A C 1
ATOM 2993 O O . TRP A 1 396 ? 22.630 2.513 -60.768 1.00 91.56 396 TRP A O 1
ATOM 3003 N N . ASN A 1 397 ? 22.562 4.594 -59.922 1.00 92.31 397 ASN A N 1
ATOM 3004 C CA . ASN A 1 397 ? 22.550 5.326 -61.181 1.00 92.31 397 ASN A CA 1
ATOM 3005 C C . ASN A 1 397 ? 23.906 6.016 -61.374 1.00 92.31 397 ASN A C 1
ATOM 3007 O O . ASN A 1 397 ? 24.510 6.482 -60.406 1.00 92.31 397 ASN A O 1
ATOM 3011 N N . ILE A 1 398 ? 24.371 6.104 -62.622 1.00 94.06 398 ILE A N 1
ATOM 3012 C CA . ILE A 1 398 ? 25.532 6.914 -62.999 1.00 94.06 398 ILE A CA 1
ATOM 3013 C C . ILE A 1 398 ? 25.093 8.020 -63.955 1.00 94.06 398 ILE A C 1
ATOM 3015 O O . ILE A 1 398 ? 24.406 7.767 -64.944 1.00 94.06 398 ILE A O 1
ATOM 3019 N N . PHE A 1 399 ? 25.527 9.241 -63.670 1.00 93.00 399 PHE A N 1
ATOM 3020 C CA . PHE A 1 399 ? 25.428 10.370 -64.584 1.00 93.00 399 PHE A CA 1
ATOM 3021 C C . PHE A 1 399 ? 26.837 10.735 -65.019 1.00 93.00 399 PHE A C 1
ATOM 3023 O O . PHE A 1 399 ? 27.717 10.899 -64.175 1.00 93.00 399 PHE A O 1
ATOM 3030 N N . VAL A 1 400 ? 27.053 10.846 -66.327 1.00 93.81 400 VAL A N 1
ATOM 3031 C CA . VAL A 1 400 ? 28.326 11.286 -66.904 1.00 93.81 400 VAL A CA 1
ATOM 3032 C C . VAL A 1 400 ? 28.100 12.532 -67.743 1.00 93.81 400 VAL A C 1
ATOM 3034 O O . VAL A 1 400 ? 27.137 12.596 -68.506 1.00 93.81 400 VAL A O 1
ATOM 3037 N N . SER A 1 401 ? 28.982 13.518 -67.610 1.00 93.56 401 SER A N 1
ATOM 3038 C CA . SER A 1 401 ? 28.921 14.757 -68.384 1.00 93.56 401 SER A CA 1
ATOM 3039 C C . SER A 1 401 ? 30.288 15.125 -68.965 1.00 93.56 401 SER A C 1
ATOM 3041 O O . SER A 1 401 ? 31.313 14.915 -68.304 1.00 93.56 401 SER A O 1
ATOM 3043 N N . PRO A 1 402 ? 30.336 15.684 -70.192 1.00 91.50 402 PRO A N 1
ATOM 3044 C CA . PRO A 1 402 ? 31.563 16.243 -70.749 1.00 91.50 402 PRO A CA 1
ATOM 3045 C C . PRO A 1 402 ? 32.176 17.285 -69.809 1.00 91.50 402 PRO A C 1
ATOM 3047 O O . PRO A 1 402 ? 31.468 18.152 -69.301 1.00 91.50 402 PRO A O 1
ATOM 3050 N N . ARG A 1 403 ? 33.493 17.215 -69.588 1.00 87.69 403 ARG A N 1
ATOM 3051 C CA . ARG A 1 403 ? 34.256 18.239 -68.856 1.00 87.69 403 ARG A CA 1
ATOM 3052 C C . ARG A 1 403 ? 35.213 18.984 -69.778 1.00 87.69 403 ARG A C 1
ATOM 3054 O O . ARG A 1 403 ? 35.204 20.205 -69.806 1.00 87.69 403 ARG A O 1
ATOM 3061 N N . VAL A 1 404 ? 36.045 18.239 -70.504 1.00 84.38 404 VAL A N 1
ATOM 3062 C CA . VAL A 1 404 ? 37.009 18.781 -71.472 1.00 84.38 404 VAL A CA 1
ATOM 3063 C C . VAL A 1 404 ? 36.869 17.965 -72.746 1.00 84.38 404 VAL A C 1
ATOM 3065 O O . VAL A 1 404 ? 37.344 16.831 -72.808 1.00 84.38 404 VAL A O 1
ATOM 3068 N N . MET A 1 405 ? 36.139 18.503 -73.721 1.00 84.25 405 MET A N 1
ATOM 3069 C CA . MET A 1 405 ? 35.909 17.880 -75.024 1.00 84.25 405 MET A CA 1
ATOM 3070 C C . MET A 1 405 ? 35.815 18.964 -76.093 1.00 84.25 405 MET A C 1
ATOM 3072 O O . MET A 1 405 ? 35.004 19.876 -75.970 1.00 84.25 405 MET A O 1
ATOM 3076 N N . GLY A 1 406 ? 36.617 18.836 -77.145 1.00 74.94 406 GLY A N 1
ATOM 3077 C CA . GLY A 1 406 ? 36.736 19.849 -78.191 1.00 74.94 406 GLY A CA 1
ATOM 3078 C C . GLY A 1 406 ? 37.963 20.748 -78.024 1.00 74.94 406 GLY A C 1
ATOM 3079 O O . GLY A 1 406 ? 38.672 20.702 -77.019 1.00 74.94 406 GLY A O 1
ATOM 3080 N N . ARG A 1 407 ? 38.228 21.532 -79.068 1.00 70.88 407 ARG A N 1
ATOM 3081 C CA . ARG A 1 407 ? 39.281 22.546 -79.138 1.00 70.88 407 ARG A CA 1
ATOM 3082 C C . ARG A 1 407 ? 38.650 23.817 -79.702 1.00 70.88 407 ARG A C 1
ATOM 3084 O O . ARG A 1 407 ? 37.903 23.726 -80.668 1.00 70.88 407 ARG A O 1
ATOM 3091 N N . GLU A 1 408 ? 38.995 24.963 -79.129 1.00 63.69 408 GLU A N 1
ATOM 3092 C CA . GLU A 1 408 ? 38.829 26.260 -79.783 1.00 63.69 408 GLU A CA 1
ATOM 3093 C C . GLU A 1 408 ? 40.053 26.492 -80.679 1.00 63.69 408 GLU A C 1
ATOM 3095 O O . GLU A 1 408 ? 41.199 26.402 -80.220 1.00 63.69 408 GLU A O 1
ATOM 3100 N N . GLU A 1 409 ? 39.828 26.680 -81.977 1.00 63.09 409 GLU A N 1
ATOM 3101 C CA . GLU A 1 409 ? 40.860 27.168 -82.889 1.00 63.09 409 GLU A CA 1
ATOM 3102 C C . GLU A 1 409 ? 40.671 28.674 -83.050 1.00 63.09 409 GLU A C 1
ATOM 3104 O O . GLU A 1 409 ? 39.678 29.073 -83.660 1.00 63.09 409 GLU A O 1
ATOM 3109 N N . PRO A 1 410 ? 41.587 29.499 -82.503 1.00 63.03 410 PRO A N 1
ATOM 3110 C CA . PRO A 1 410 ? 41.564 30.937 -82.737 1.00 63.03 410 PRO A CA 1
ATOM 3111 C C . PRO A 1 410 ? 41.522 31.216 -84.244 1.00 63.03 410 PRO A C 1
ATOM 3113 O O . PRO A 1 410 ? 42.251 30.569 -84.998 1.00 63.03 410 PRO A O 1
ATOM 3116 N N . ASP A 1 411 ? 40.651 32.136 -84.657 1.00 62.03 411 ASP A N 1
ATOM 3117 C CA . ASP A 1 411 ? 40.436 32.583 -86.043 1.00 62.03 411 ASP A CA 1
ATOM 3118 C C . ASP A 1 411 ? 39.725 31.580 -86.989 1.00 62.03 411 ASP A C 1
ATOM 3120 O O . ASP A 1 411 ? 39.636 31.824 -88.192 1.00 62.03 411 ASP A O 1
ATOM 3124 N N . SER A 1 412 ? 39.168 30.468 -86.479 1.00 62.50 412 SER A N 1
ATOM 3125 C CA . SER A 1 412 ? 38.422 29.464 -87.277 1.00 62.50 412 SER A CA 1
ATOM 3126 C C . SER A 1 412 ? 36.902 29.728 -87.373 1.00 62.50 412 SER A C 1
ATOM 3128 O O . SER A 1 412 ? 36.128 28.842 -87.761 1.00 62.50 412 SER A O 1
ATOM 3130 N N . GLU A 1 413 ? 36.447 30.926 -87.010 1.00 60.28 413 GLU A N 1
ATOM 3131 C CA . GLU A 1 413 ? 35.036 31.338 -86.960 1.00 60.28 413 GLU A CA 1
ATOM 3132 C C . GLU A 1 413 ? 34.478 31.582 -88.377 1.00 60.28 413 GLU A C 1
ATOM 3134 O O . GLU A 1 413 ? 34.261 32.709 -88.812 1.00 60.28 413 GLU A O 1
ATOM 3139 N N . GLY A 1 414 ? 34.278 30.504 -89.137 1.00 56.00 414 GLY A N 1
ATOM 3140 C CA . GLY A 1 414 ? 33.786 30.562 -90.520 1.00 56.00 414 GLY A CA 1
ATOM 3141 C C . GLY A 1 414 ? 33.757 29.223 -91.265 1.00 56.00 414 GLY A C 1
ATOM 3142 O O . GLY A 1 414 ? 33.050 29.101 -92.264 1.00 56.00 414 GLY A O 1
ATOM 3143 N N . ASP A 1 415 ? 34.452 28.198 -90.764 1.00 57.50 415 ASP A N 1
ATOM 3144 C CA . ASP A 1 415 ? 34.444 26.853 -91.348 1.00 57.50 415 ASP A CA 1
ATOM 3145 C C . ASP A 1 415 ? 33.348 25.963 -90.734 1.00 57.50 415 ASP A C 1
ATOM 3147 O O . ASP A 1 415 ? 32.988 26.100 -89.565 1.00 57.50 415 ASP A O 1
ATOM 3151 N N . ASN A 1 416 ? 32.829 24.997 -91.510 1.00 56.69 416 ASN A N 1
ATOM 3152 C CA . ASN A 1 416 ? 31.817 24.004 -91.097 1.00 56.69 416 ASN A CA 1
ATOM 3153 C C . ASN A 1 416 ? 32.358 22.978 -90.068 1.00 56.69 416 ASN A C 1
ATOM 3155 O O . ASN A 1 416 ? 32.212 21.754 -90.245 1.00 56.69 416 ASN A O 1
ATOM 3159 N N . ALA A 1 417 ? 33.016 23.445 -89.011 1.00 66.62 417 ALA A N 1
ATOM 3160 C CA . ALA A 1 417 ? 33.520 22.636 -87.918 1.00 66.62 417 ALA A CA 1
ATOM 3161 C C . ALA A 1 417 ? 32.336 21.976 -87.198 1.00 66.62 417 ALA A C 1
ATOM 3163 O O . ALA A 1 417 ? 31.535 22.616 -86.523 1.00 66.62 417 ALA A O 1
ATOM 3164 N N . LEU A 1 418 ? 32.204 20.661 -87.373 1.00 67.94 418 LEU A N 1
ATOM 3165 C CA . LEU A 1 418 ? 31.222 19.859 -86.656 1.00 67.94 418 LEU A CA 1
ATOM 3166 C C . LEU A 1 418 ? 31.926 19.210 -85.466 1.00 67.94 418 LEU A C 1
ATOM 3168 O O . LEU A 1 418 ? 32.826 18.387 -85.652 1.00 67.94 418 LEU A O 1
ATOM 3172 N N . LEU A 1 419 ? 31.491 19.556 -84.257 1.00 78.62 419 LEU A N 1
ATOM 3173 C CA . LEU A 1 419 ? 31.887 18.870 -83.034 1.00 78.62 419 LEU A CA 1
ATOM 3174 C C . LEU A 1 419 ? 30.823 17.825 -82.687 1.00 78.62 419 LEU A C 1
ATOM 3176 O O . LEU A 1 419 ? 29.694 18.169 -82.343 1.00 78.62 419 LEU A O 1
ATOM 3180 N N . LYS A 1 420 ? 31.180 16.538 -82.760 1.00 84.81 420 LYS A N 1
ATOM 3181 C CA . LYS A 1 420 ? 30.324 15.456 -82.251 1.00 84.81 420 LYS A CA 1
ATOM 3182 C C . LYS A 1 420 ? 30.837 15.010 -80.892 1.00 84.81 420 LYS A C 1
ATOM 3184 O O . LYS A 1 420 ? 31.980 14.574 -80.794 1.00 84.81 420 LYS A O 1
ATOM 3189 N N . ILE A 1 421 ? 29.982 15.049 -79.877 1.00 88.31 421 ILE A N 1
ATOM 3190 C CA . ILE A 1 421 ? 30.286 14.548 -78.534 1.00 88.31 421 ILE A CA 1
ATOM 3191 C C . ILE A 1 421 ? 29.475 13.277 -78.278 1.00 88.31 421 ILE A C 1
ATOM 3193 O O . ILE A 1 421 ? 28.259 13.261 -78.451 1.00 88.31 421 ILE A O 1
ATOM 3197 N N . GLU A 1 422 ? 30.147 12.211 -77.848 1.00 91.44 422 GLU A N 1
ATOM 3198 C CA . GLU A 1 422 ? 29.513 10.998 -77.333 1.00 91.44 422 GLU A CA 1
ATOM 3199 C C . GLU A 1 422 ? 29.885 10.848 -75.857 1.00 91.44 422 GLU A C 1
ATOM 3201 O O . GLU A 1 422 ? 31.042 10.571 -75.538 1.00 91.44 422 GLU A O 1
ATOM 3206 N N . CYS A 1 423 ? 28.909 11.040 -74.965 1.00 93.12 423 CYS A N 1
ATOM 3207 C CA . CYS A 1 423 ? 29.093 10.948 -73.518 1.00 93.12 423 CYS A CA 1
ATOM 3208 C C . CYS A 1 423 ? 27.930 10.187 -72.877 1.00 93.12 423 CYS A C 1
ATOM 3210 O O . CYS A 1 423 ? 26.820 10.703 -72.781 1.00 93.12 423 CYS A O 1
ATOM 3212 N N . TRP A 1 424 ? 28.183 8.952 -72.459 1.00 94.19 424 TRP A N 1
ATOM 3213 C CA . TRP A 1 424 ? 27.229 8.092 -71.758 1.00 94.19 424 TRP A CA 1
ATOM 3214 C C . TRP A 1 424 ? 27.987 6.996 -70.995 1.00 94.19 424 TRP A C 1
ATOM 3216 O O . TRP A 1 424 ? 29.203 6.862 -71.121 1.00 94.19 424 TRP A O 1
ATOM 3226 N N . ALA A 1 425 ? 27.293 6.218 -70.169 1.00 95.25 425 ALA A N 1
ATOM 3227 C CA . ALA A 1 425 ? 27.881 5.090 -69.453 1.00 95.25 425 ALA A CA 1
ATOM 3228 C C . ALA A 1 425 ? 26.991 3.853 -69.581 1.00 95.25 425 ALA A C 1
ATOM 3230 O O . ALA A 1 425 ? 25.772 3.959 -69.705 1.00 95.25 425 ALA A O 1
ATOM 3231 N N . ARG A 1 426 ? 27.604 2.669 -69.545 1.00 95.38 426 ARG A N 1
ATOM 3232 C CA . ARG A 1 426 ? 26.894 1.379 -69.508 1.00 95.38 426 ARG A CA 1
ATOM 3233 C C . ARG A 1 426 ? 27.399 0.514 -68.376 1.00 95.38 426 ARG A C 1
ATOM 3235 O O . ARG A 1 426 ? 28.534 0.666 -67.933 1.00 95.38 426 ARG A O 1
ATOM 3242 N N . VAL A 1 427 ? 26.578 -0.436 -67.951 1.00 96.19 427 VAL A N 1
ATOM 3243 C CA . VAL A 1 427 ? 27.013 -1.483 -67.028 1.00 96.19 427 VAL A CA 1
ATOM 3244 C C . VAL A 1 427 ? 28.176 -2.246 -67.669 1.00 96.19 427 VAL A C 1
ATOM 3246 O O . VAL A 1 427 ? 28.074 -2.701 -68.806 1.00 96.19 427 VAL A O 1
ATOM 3249 N N . ASN A 1 428 ? 29.292 -2.348 -66.949 1.00 96.25 428 ASN A N 1
ATOM 3250 C CA . ASN A 1 428 ? 30.449 -3.149 -67.348 1.00 96.25 428 ASN A CA 1
ATOM 3251 C C . ASN A 1 428 ? 30.340 -4.562 -66.763 1.00 96.25 428 ASN A C 1
ATOM 3253 O O . ASN A 1 428 ? 30.530 -5.553 -67.458 1.00 96.25 428 ASN A O 1
ATOM 3257 N N . ASN A 1 429 ? 30.014 -4.642 -65.470 1.00 96.06 429 ASN A N 1
ATOM 3258 C CA . ASN A 1 429 ? 29.755 -5.879 -64.735 1.00 96.06 429 ASN A CA 1
ATOM 3259 C C . ASN A 1 429 ? 28.888 -5.587 -63.493 1.00 96.06 429 ASN A C 1
ATOM 3261 O O . ASN A 1 429 ? 28.359 -4.485 -63.335 1.00 96.06 429 ASN A O 1
ATOM 3265 N N . THR A 1 430 ? 28.737 -6.567 -62.600 1.00 96.38 430 THR A N 1
ATOM 3266 C CA . THR A 1 430 ? 27.897 -6.450 -61.397 1.00 96.38 430 THR A CA 1
ATOM 3267 C C . THR A 1 430 ? 28.308 -5.315 -60.461 1.00 96.38 430 THR A C 1
ATOM 3269 O O . THR A 1 430 ? 27.454 -4.842 -59.721 1.00 96.38 430 THR A O 1
ATOM 3272 N N . THR A 1 431 ? 29.557 -4.838 -60.501 1.00 95.62 431 THR A N 1
ATOM 3273 C CA . THR A 1 431 ? 30.096 -3.845 -59.551 1.00 95.62 431 THR A CA 1
ATOM 3274 C C . THR A 1 431 ? 30.718 -2.613 -60.217 1.00 95.62 431 THR A C 1
ATOM 3276 O O . THR A 1 431 ? 31.336 -1.783 -59.545 1.00 95.62 431 THR A O 1
ATOM 3279 N N . SER A 1 432 ? 30.576 -2.444 -61.535 1.00 96.44 432 SER A N 1
ATOM 3280 C CA . SER A 1 432 ? 31.157 -1.294 -62.229 1.00 96.44 432 SER A CA 1
ATOM 3281 C C . SER A 1 432 ? 30.434 -0.883 -63.506 1.00 96.44 432 SER A C 1
ATOM 3283 O O . SER A 1 432 ? 29.790 -1.686 -64.186 1.00 96.44 432 SER A O 1
ATOM 3285 N N . TRP A 1 433 ? 30.607 0.390 -63.845 1.00 96.75 433 TRP A N 1
ATOM 3286 C CA . TRP A 1 433 ? 30.169 1.029 -65.076 1.00 96.75 433 TRP A CA 1
ATOM 3287 C C . TRP A 1 433 ? 31.375 1.315 -65.974 1.00 96.75 433 TRP A C 1
ATOM 3289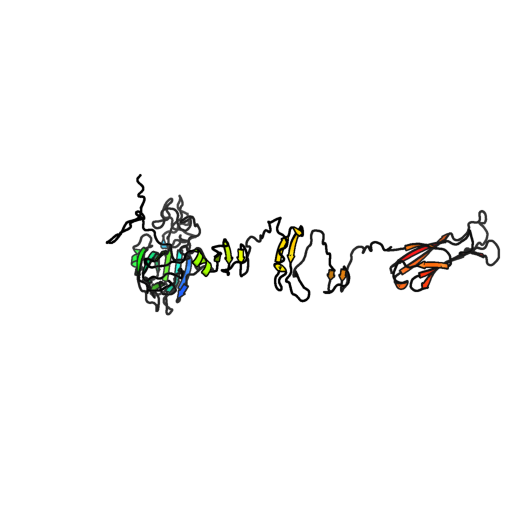 O O . TRP A 1 433 ? 32.470 1.602 -65.487 1.00 96.75 433 TRP A O 1
ATOM 3299 N N . LYS A 1 434 ? 31.176 1.232 -67.289 1.00 95.69 434 LYS A N 1
ATOM 3300 C CA . LYS A 1 434 ? 32.145 1.634 -68.310 1.00 95.69 434 LYS A CA 1
ATOM 3301 C C . LYS A 1 434 ? 31.710 2.982 -68.868 1.00 95.69 434 LYS A C 1
ATOM 3303 O O . LYS A 1 434 ? 30.580 3.100 -69.352 1.00 95.69 434 LYS A O 1
ATOM 3308 N N . ASN A 1 435 ? 32.603 3.963 -68.828 1.00 94.12 435 ASN A N 1
ATOM 3309 C CA . ASN A 1 435 ? 32.334 5.279 -69.394 1.00 94.12 435 ASN A CA 1
ATOM 3310 C C . ASN A 1 435 ? 32.648 5.294 -70.890 1.00 94.12 435 ASN A C 1
ATOM 3312 O O . ASN A 1 435 ? 33.715 4.858 -71.319 1.00 94.12 435 ASN A O 1
ATOM 3316 N N . HIS A 1 436 ? 31.734 5.842 -71.684 1.00 93.19 436 HIS A N 1
ATOM 3317 C CA . HIS A 1 436 ? 31.926 6.110 -73.103 1.00 93.19 436 HIS A CA 1
ATOM 3318 C C . HIS A 1 436 ? 31.928 7.619 -73.306 1.00 93.19 436 HIS A C 1
ATOM 3320 O O . HIS A 1 436 ? 30.880 8.255 -73.342 1.00 93.19 436 HIS A O 1
ATOM 3326 N N . ALA A 1 437 ? 33.127 8.183 -73.396 1.00 92.12 437 ALA A N 1
ATOM 3327 C CA . ALA A 1 437 ? 33.348 9.621 -73.436 1.00 92.12 437 ALA A CA 1
ATOM 3328 C C . ALA A 1 437 ? 34.373 9.993 -74.508 1.00 92.12 437 ALA A C 1
ATOM 3330 O O . ALA A 1 437 ? 35.564 9.928 -74.243 1.00 92.12 437 ALA A O 1
ATOM 3331 N N . ARG A 1 438 ? 33.944 10.339 -75.720 1.00 91.81 438 ARG A N 1
ATOM 3332 C CA . ARG A 1 438 ? 34.847 10.721 -76.821 1.00 91.81 438 ARG A CA 1
ATOM 3333 C C . ARG A 1 438 ? 34.247 11.841 -77.653 1.00 91.81 438 ARG A C 1
ATOM 3335 O O . ARG A 1 438 ? 33.025 11.987 -77.698 1.00 91.81 438 ARG A O 1
ATOM 3342 N N . TYR A 1 439 ? 35.088 12.603 -78.343 1.00 90.44 439 TYR A N 1
ATOM 3343 C CA . TYR A 1 439 ? 34.619 13.627 -79.275 1.00 90.44 439 TYR A CA 1
ATOM 3344 C C . TYR A 1 439 ? 35.285 13.491 -80.639 1.00 90.44 439 TYR A C 1
ATOM 3346 O O . TYR A 1 439 ? 36.419 13.026 -80.750 1.00 90.44 439 TYR A O 1
ATOM 3354 N N . LYS A 1 440 ? 34.561 13.871 -81.690 1.00 87.44 440 LYS A N 1
ATOM 3355 C CA . LYS A 1 440 ? 35.073 13.937 -83.056 1.00 87.44 440 LYS A CA 1
ATOM 3356 C C . LYS A 1 440 ? 35.163 15.390 -83.472 1.00 87.44 440 LYS A C 1
ATOM 3358 O O . LYS A 1 440 ? 34.185 16.123 -83.324 1.00 87.44 440 LYS A O 1
ATOM 3363 N N . TYR A 1 441 ? 36.315 15.774 -84.000 1.00 81.94 441 TYR A N 1
ATOM 3364 C CA . TYR A 1 441 ? 36.573 17.126 -84.473 1.00 81.94 441 TYR A CA 1
ATOM 3365 C C . TYR A 1 441 ? 37.122 17.086 -85.902 1.00 81.94 441 TYR A C 1
ATOM 3367 O O . TYR A 1 441 ? 37.941 16.219 -86.234 1.00 81.94 441 TYR A O 1
ATOM 3375 N N . ARG A 1 442 ? 36.652 17.998 -86.760 1.00 77.12 442 ARG A N 1
ATOM 3376 C CA . ARG A 1 442 ? 37.129 18.156 -88.141 1.00 77.12 442 ARG A CA 1
ATOM 3377 C C . ARG A 1 442 ? 37.526 19.609 -88.391 1.00 77.12 442 ARG A C 1
ATOM 3379 O O . ARG A 1 442 ? 36.759 20.503 -88.061 1.00 77.12 442 ARG A O 1
ATOM 3386 N N . ILE A 1 443 ? 38.700 19.797 -88.995 1.00 69.69 443 ILE A N 1
ATOM 3387 C CA . ILE A 1 443 ? 39.295 21.115 -89.297 1.00 69.69 443 ILE A CA 1
ATOM 3388 C C . ILE A 1 443 ? 39.219 21.418 -90.807 1.00 69.69 443 ILE A C 1
ATOM 3390 O O . ILE A 1 443 ? 39.443 22.537 -91.238 1.00 69.69 443 ILE A O 1
ATOM 3394 N N . ARG A 1 444 ? 38.929 20.411 -91.647 1.00 69.19 444 ARG A N 1
ATOM 3395 C CA . ARG A 1 444 ? 38.823 20.513 -93.118 1.00 69.19 444 ARG A CA 1
ATOM 3396 C C . ARG A 1 444 ? 37.818 19.481 -93.650 1.00 69.19 444 ARG A C 1
ATOM 3398 O O . ARG A 1 444 ? 37.374 18.613 -92.893 1.00 69.19 444 ARG A O 1
ATOM 3405 N N . ASN A 1 445 ? 37.487 19.552 -94.943 1.00 70.38 445 ASN A N 1
ATOM 3406 C CA . ASN A 1 445 ? 36.626 18.577 -95.629 1.00 70.38 445 ASN A CA 1
ATOM 3407 C C . ASN A 1 445 ? 37.128 17.133 -95.422 1.00 70.38 445 ASN A C 1
ATOM 3409 O O . ASN A 1 445 ? 38.298 16.838 -95.658 1.00 70.38 445 ASN A O 1
ATOM 3413 N N . GLY A 1 446 ? 36.238 16.247 -94.963 1.00 72.31 446 GLY A N 1
ATOM 3414 C CA . GLY A 1 446 ? 36.533 14.856 -94.602 1.00 72.31 446 GLY A CA 1
ATOM 3415 C C . GLY A 1 446 ? 35.817 14.415 -93.319 1.00 72.31 446 GLY A C 1
ATOM 3416 O O . GLY A 1 446 ? 35.054 15.176 -92.716 1.00 72.31 446 GLY A O 1
ATOM 3417 N N . ASP A 1 447 ? 36.076 13.181 -92.882 1.00 79.19 447 ASP A N 1
ATOM 3418 C CA . ASP A 1 447 ? 35.363 12.556 -91.760 1.00 79.19 447 ASP A CA 1
ATOM 3419 C C . ASP A 1 447 ? 35.720 13.138 -90.382 1.00 79.19 447 ASP A C 1
ATOM 3421 O O . ASP A 1 447 ? 34.936 12.999 -89.442 1.00 79.19 447 ASP A O 1
ATOM 3425 N N . GLY A 1 448 ? 36.875 13.792 -90.237 1.00 82.12 448 GLY A N 1
ATOM 3426 C CA . GLY A 1 448 ? 37.403 14.254 -88.948 1.00 82.12 448 GLY A CA 1
ATOM 3427 C C . GLY A 1 448 ? 38.051 13.146 -88.112 1.00 82.12 448 GLY A C 1
ATOM 3428 O O . GLY A 1 448 ? 37.969 11.959 -88.438 1.00 82.12 448 GLY A O 1
ATOM 3429 N N . ARG A 1 449 ? 38.690 13.529 -87.002 1.00 86.38 449 ARG A N 1
ATOM 3430 C CA . ARG A 1 449 ? 39.436 12.625 -86.110 1.00 86.38 449 ARG A CA 1
ATOM 3431 C C . ARG A 1 449 ? 38.690 12.420 -84.792 1.00 86.38 449 ARG A C 1
ATOM 3433 O O . ARG A 1 449 ? 38.178 13.379 -84.218 1.00 86.38 449 ARG A O 1
ATOM 3440 N N . TRP A 1 450 ? 38.633 11.174 -84.319 1.00 89.38 450 TRP A N 1
ATOM 3441 C CA . TRP A 1 450 ? 38.168 10.854 -82.968 1.00 89.38 450 TRP A CA 1
ATOM 3442 C C . TRP A 1 450 ? 39.275 11.099 -81.946 1.00 89.38 450 TRP A C 1
ATOM 3444 O O . TRP A 1 450 ? 40.430 10.745 -82.179 1.00 89.38 450 TRP A O 1
ATOM 3454 N N . TYR A 1 451 ? 38.879 11.679 -80.822 1.00 89.38 451 TYR A N 1
ATOM 3455 C CA . TYR A 1 451 ? 39.710 11.919 -79.658 1.00 89.38 451 TYR A CA 1
ATOM 3456 C C . TYR A 1 451 ? 39.175 11.100 -78.484 1.00 89.38 451 TYR A C 1
ATOM 3458 O O . TYR A 1 451 ? 37.992 11.177 -78.138 1.00 89.38 451 TYR A O 1
ATOM 3466 N N . ASP A 1 452 ? 40.064 10.300 -77.910 1.00 90.38 452 ASP A N 1
ATOM 3467 C CA . ASP A 1 452 ? 39.804 9.242 -76.936 1.00 90.38 452 ASP A CA 1
ATOM 3468 C C . ASP A 1 452 ? 40.883 9.223 -75.831 1.00 90.38 452 ASP A C 1
ATOM 3470 O O . ASP A 1 452 ? 41.694 10.151 -75.716 1.00 90.38 452 ASP A O 1
ATOM 3474 N N . GLU A 1 453 ? 40.906 8.178 -75.003 1.00 88.56 453 GLU A N 1
ATOM 3475 C CA . GLU A 1 453 ? 41.847 8.020 -73.890 1.00 88.56 453 GLU A CA 1
ATOM 3476 C C . GLU A 1 453 ? 43.327 8.094 -74.293 1.00 88.56 453 GLU A C 1
ATOM 3478 O O . GLU A 1 453 ? 44.163 8.452 -73.462 1.00 88.56 453 GLU A O 1
ATOM 3483 N N . ASN A 1 454 ? 43.651 7.833 -75.562 1.00 88.75 454 ASN A N 1
ATOM 3484 C CA . ASN A 1 454 ? 45.019 7.787 -76.079 1.00 88.75 454 ASN A CA 1
ATOM 3485 C C . ASN A 1 454 ? 45.452 9.095 -76.758 1.00 88.75 454 ASN A C 1
ATOM 3487 O O . ASN A 1 454 ? 46.574 9.212 -77.249 1.00 88.75 454 ASN A O 1
ATOM 3491 N N . SER A 1 455 ? 44.593 10.114 -76.776 1.00 88.12 455 SER A N 1
ATOM 3492 C CA . SER A 1 455 ? 44.816 11.352 -77.535 1.00 88.12 455 SER A CA 1
ATOM 3493 C C . SER A 1 455 ? 45.698 12.399 -76.822 1.00 88.12 455 SER A C 1
ATOM 3495 O O . SER A 1 455 ? 45.647 13.591 -77.134 1.00 88.12 455 SER A O 1
ATOM 3497 N N . GLY A 1 456 ? 46.536 11.975 -75.869 1.00 86.62 456 GLY A N 1
ATOM 3498 C CA . GLY A 1 456 ? 47.512 12.826 -75.178 1.00 86.62 456 GLY A CA 1
ATOM 3499 C C . GLY A 1 456 ? 46.875 14.029 -74.469 1.00 86.62 456 GLY A C 1
ATOM 3500 O O . GLY A 1 456 ? 45.930 13.877 -73.698 1.00 86.62 456 GLY A O 1
ATOM 3501 N N . ARG A 1 457 ? 47.370 15.246 -74.749 1.00 82.69 457 ARG A N 1
ATOM 3502 C CA . ARG A 1 457 ? 46.817 16.506 -74.198 1.00 82.69 457 ARG A CA 1
ATOM 3503 C C . ARG A 1 457 ? 45.364 16.777 -74.617 1.00 82.69 457 ARG A C 1
ATOM 3505 O O . ARG A 1 457 ? 44.720 17.633 -74.025 1.00 82.69 457 ARG A O 1
ATOM 3512 N N . HIS A 1 458 ? 44.855 16.050 -75.609 1.00 84.12 458 HIS A N 1
ATOM 3513 C CA . HIS A 1 458 ? 43.493 16.166 -76.132 1.00 84.12 458 HIS A CA 1
ATOM 3514 C C . HIS A 1 458 ? 42.583 15.022 -75.659 1.00 84.12 458 HIS A C 1
ATOM 3516 O O . HIS A 1 458 ? 41.536 14.763 -76.249 1.00 84.12 458 HIS A O 1
ATOM 3522 N N . ARG A 1 459 ? 42.995 14.298 -74.613 1.00 87.44 459 ARG A N 1
ATOM 3523 C CA . ARG A 1 459 ? 42.196 13.239 -73.999 1.00 87.44 459 ARG A CA 1
ATOM 3524 C C . ARG A 1 459 ? 40.873 13.816 -73.461 1.00 87.44 459 ARG A C 1
ATOM 3526 O O . ARG A 1 459 ? 40.915 14.755 -72.664 1.00 87.44 459 ARG A O 1
ATOM 3533 N N . PRO A 1 460 ? 39.708 13.249 -73.826 1.00 89.00 460 PRO A N 1
ATOM 3534 C CA . PRO A 1 460 ? 38.430 13.679 -73.291 1.00 89.00 460 PRO A CA 1
ATOM 3535 C C . PRO A 1 460 ? 38.356 13.372 -71.800 1.00 89.00 460 PRO A C 1
ATOM 3537 O O . PRO A 1 460 ? 38.655 12.254 -71.368 1.00 89.00 460 PRO A O 1
ATOM 3540 N N . LEU A 1 461 ? 37.908 14.347 -71.018 1.00 89.81 461 LEU A N 1
ATOM 3541 C CA . LEU A 1 461 ? 37.604 14.158 -69.603 1.00 89.81 461 LEU A CA 1
ATOM 3542 C C . LEU A 1 461 ? 36.104 14.314 -69.379 1.00 89.81 461 LEU A C 1
ATOM 3544 O O . LEU A 1 461 ? 35.478 15.221 -69.934 1.00 89.81 461 LEU A O 1
ATOM 3548 N N . VAL A 1 462 ? 35.550 13.450 -68.535 1.00 92.62 462 VAL A N 1
ATOM 3549 C CA . VAL A 1 462 ? 34.182 13.538 -68.024 1.00 92.62 462 VAL A CA 1
ATOM 3550 C C . VAL A 1 462 ? 34.176 13.679 -66.518 1.00 92.62 462 VAL A C 1
ATOM 3552 O O . VAL A 1 462 ? 35.035 13.132 -65.822 1.00 92.62 462 VAL A O 1
ATOM 3555 N N . ASN A 1 463 ? 33.160 14.378 -66.029 1.00 94.75 463 ASN A N 1
ATOM 3556 C CA . ASN A 1 463 ? 32.720 14.228 -64.654 1.00 94.75 463 ASN A CA 1
ATOM 3557 C C . ASN A 1 463 ? 31.745 13.052 -64.600 1.00 94.75 463 ASN A C 1
ATOM 3559 O O . ASN A 1 463 ? 30.912 12.896 -65.495 1.00 94.75 463 ASN A O 1
ATOM 3563 N N . TYR A 1 464 ? 31.823 12.246 -63.549 1.00 94.75 464 TYR A N 1
ATOM 3564 C CA . TYR A 1 464 ? 30.765 11.301 -63.217 1.00 94.75 464 TYR A CA 1
ATOM 3565 C C . TYR A 1 464 ? 30.247 11.555 -61.807 1.00 94.75 464 TYR A C 1
ATOM 3567 O O . TYR A 1 464 ? 31.008 11.972 -60.934 1.00 94.75 464 TYR A O 1
ATOM 3575 N N . ILE A 1 465 ? 28.969 11.255 -61.583 1.00 94.56 465 ILE A N 1
ATOM 3576 C CA . ILE A 1 465 ? 28.379 11.114 -60.252 1.00 94.56 465 ILE A CA 1
ATOM 3577 C C . ILE A 1 465 ? 27.593 9.807 -60.185 1.00 94.56 465 ILE A C 1
ATOM 3579 O O . ILE A 1 465 ? 26.769 9.502 -61.048 1.00 94.56 465 ILE A O 1
ATOM 3583 N N . LEU A 1 466 ? 27.887 9.020 -59.158 1.00 92.88 466 LEU A N 1
ATOM 3584 C CA . LEU A 1 466 ? 27.127 7.844 -58.767 1.00 92.88 466 LEU A CA 1
ATOM 3585 C C . LEU A 1 466 ? 26.181 8.226 -57.638 1.00 92.88 466 LEU A C 1
ATOM 3587 O O . LEU A 1 466 ? 26.638 8.784 -56.640 1.00 92.88 466 LEU A O 1
ATOM 3591 N N . ILE A 1 467 ? 24.906 7.881 -57.778 1.00 90.94 467 ILE A N 1
ATOM 3592 C CA . ILE A 1 467 ? 23.880 8.058 -56.743 1.00 90.94 467 ILE A CA 1
ATOM 3593 C C . ILE A 1 467 ? 23.067 6.767 -56.566 1.00 90.94 467 ILE A C 1
ATOM 3595 O O . ILE A 1 467 ? 22.776 6.116 -57.574 1.00 90.94 467 ILE A O 1
ATOM 3599 N N . PRO A 1 468 ? 22.720 6.369 -55.328 1.00 86.12 468 PRO A N 1
ATOM 3600 C CA . PRO A 1 468 ? 21.864 5.222 -55.067 1.00 86.12 468 PRO A CA 1
ATOM 3601 C C . PRO A 1 468 ? 20.503 5.380 -55.752 1.00 86.12 468 PRO A C 1
ATOM 3603 O O . PRO A 1 468 ? 20.031 6.505 -55.936 1.00 86.12 468 PRO A O 1
ATOM 3606 N N . ARG A 1 469 ? 19.906 4.258 -56.156 1.00 80.38 469 ARG A N 1
ATOM 3607 C CA . ARG A 1 469 ? 18.545 4.203 -56.700 1.00 80.38 469 ARG A CA 1
ATOM 3608 C C . ARG A 1 469 ? 17.474 4.381 -55.642 1.00 80.38 469 ARG A C 1
ATOM 3610 O O . ARG A 1 469 ? 17.694 3.916 -54.501 1.00 80.38 469 ARG A O 1
#

Foldseek 3Di:
DDDDDDDDDDDDPDDDDDDDDDDDPPFPPFQFPQQQLLCDPVQARPQKDWDDFKDKGWFACLALLVWFDQAQDDDPLADPASNRTGPRHGHDPHHRQTFDNDGHADSCCQDPHHNRGTKIKMKGALPTQFGKMKTRGQFFKFAFKKWKKWKKAWPAAFKKAKAACARHSLHGDWHIDTNVQQCPDGSSIDIDTDMTGFHRDRGRGDRSIIMHTHHPTMTIMIIHSIGIDGPDPVIDDDPPQVSCVVVQWHQAPPVRATTGNDNDAPDNYHYPDDDDDPVPDDDQPPLDAADPCPQQPAQRWDWHCHNVVNGTDGWAHADDPVGGDDDDPDDDDDPDDDDDPAADEAVDPDDPDNYDYPDDDDDPDDDDDPPFDQKDKDKDFAFDKAFDRDFFPVFKDKDKDWDQADDDDPPLVPDPWDKDWDWDWDDPDGTIITTHTWIFTDSDPDDGDIAGCPNPVNTTMMMMMMHTD